Protein AF-A0A1E2WYF2-F1 (afdb_monomer_lite)

Structure (mmCIF, N/CA/C/O backbone):
data_AF-A0A1E2WYF2-F1
#
_entry.id   AF-A0A1E2WYF2-F1
#
loop_
_atom_site.group_PDB
_atom_site.id
_atom_site.type_symbol
_atom_site.label_atom_id
_atom_site.label_alt_id
_atom_site.label_comp_id
_atom_site.label_asym_id
_atom_site.label_entity_id
_atom_site.label_seq_id
_atom_site.pdbx_PDB_ins_code
_atom_site.Cartn_x
_atom_site.Cartn_y
_atom_site.Cartn_z
_atom_site.occupancy
_atom_site.B_iso_or_equiv
_atom_site.auth_seq_id
_atom_site.auth_comp_id
_atom_site.auth_asym_id
_atom_site.auth_atom_id
_atom_site.pdbx_PDB_model_num
ATOM 1 N N . MET A 1 1 ? 20.016 -25.250 6.275 1.00 59.72 1 MET A N 1
ATOM 2 C CA . MET A 1 1 ? 20.259 -23.798 6.247 1.00 59.72 1 MET A CA 1
ATOM 3 C C . MET A 1 1 ? 21.678 -23.582 6.726 1.00 59.72 1 MET A C 1
ATOM 5 O O . MET A 1 1 ? 22.043 -24.191 7.724 1.00 59.72 1 MET A O 1
ATOM 9 N N . LYS A 1 2 ? 22.485 -22.818 5.994 1.00 68.31 2 LYS A N 1
ATOM 10 C CA . LYS A 1 2 ? 23.825 -22.426 6.436 1.00 68.31 2 LYS A CA 1
ATOM 11 C C . LYS A 1 2 ? 23.854 -20.904 6.490 1.00 68.31 2 LYS A C 1
ATOM 13 O O . LYS A 1 2 ? 23.606 -20.269 5.471 1.00 68.31 2 LYS A O 1
ATOM 18 N N . ILE A 1 3 ? 24.122 -20.360 7.672 1.00 71.50 3 ILE A N 1
ATOM 19 C CA . ILE A 1 3 ? 24.482 -18.953 7.852 1.00 71.50 3 ILE A CA 1
ATOM 20 C C . ILE A 1 3 ? 26.001 -18.948 7.976 1.00 71.50 3 ILE A C 1
ATOM 22 O O . ILE A 1 3 ? 26.553 -19.665 8.814 1.00 71.50 3 ILE A O 1
ATOM 26 N N . ALA A 1 4 ? 26.671 -18.249 7.071 1.00 63.41 4 ALA A N 1
ATOM 27 C CA . ALA A 1 4 ? 28.119 -18.267 6.947 1.00 63.41 4 ALA A CA 1
ATOM 28 C C . ALA A 1 4 ? 28.694 -16.856 7.079 1.00 63.41 4 ALA A C 1
ATOM 30 O O . ALA A 1 4 ? 27.980 -15.858 7.008 1.00 63.41 4 ALA A O 1
ATOM 31 N N . ASN A 1 5 ? 30.012 -16.781 7.260 1.00 59.72 5 ASN A N 1
ATOM 32 C CA . ASN A 1 5 ? 30.715 -15.506 7.208 1.00 59.72 5 ASN A CA 1
ATOM 33 C C . ASN A 1 5 ? 30.585 -14.889 5.807 1.00 59.72 5 ASN A C 1
ATOM 35 O O . ASN A 1 5 ? 30.448 -15.604 4.816 1.00 59.72 5 ASN A O 1
ATOM 39 N N . ALA A 1 6 ? 30.719 -13.566 5.729 1.00 60.22 6 ALA A N 1
ATOM 40 C CA . ALA A 1 6 ? 30.583 -12.745 4.522 1.00 60.22 6 ALA A CA 1
ATOM 41 C C . ALA A 1 6 ? 31.538 -13.090 3.352 1.00 60.22 6 ALA A C 1
ATOM 43 O O . ALA A 1 6 ? 31.553 -12.378 2.360 1.00 60.22 6 ALA A O 1
ATOM 44 N N . SER A 1 7 ? 32.363 -14.132 3.451 1.00 61.44 7 SER A N 1
ATOM 45 C CA . SER A 1 7 ? 33.304 -14.584 2.415 1.00 61.44 7 SER A CA 1
ATOM 46 C C . SER A 1 7 ? 33.041 -16.017 1.929 1.00 61.44 7 SER A C 1
ATOM 48 O O . SER A 1 7 ? 33.895 -16.624 1.278 1.00 61.44 7 SER A O 1
ATOM 50 N N . ASP A 1 8 ? 31.885 -16.598 2.271 1.00 73.62 8 ASP A N 1
ATOM 51 C CA . ASP A 1 8 ? 31.496 -17.926 1.797 1.00 73.62 8 ASP A CA 1
ATOM 52 C C . ASP A 1 8 ? 31.171 -17.917 0.298 1.00 73.62 8 ASP A C 1
ATOM 54 O O . ASP A 1 8 ? 30.563 -16.989 -0.234 1.00 73.62 8 ASP A O 1
ATOM 58 N N . SER A 1 9 ? 31.535 -18.994 -0.400 1.00 76.75 9 SER A N 1
ATOM 59 C CA . SER A 1 9 ? 31.282 -19.125 -1.836 1.00 76.75 9 SER A CA 1
ATOM 60 C C . SER A 1 9 ? 29.798 -19.019 -2.200 1.00 76.75 9 SER A C 1
ATOM 62 O O . SER A 1 9 ? 29.491 -18.590 -3.310 1.00 76.75 9 SER A O 1
ATOM 64 N N . PHE A 1 10 ? 28.889 -19.384 -1.292 1.00 78.81 10 PHE A N 1
ATOM 65 C CA . PHE A 1 10 ? 27.441 -19.365 -1.518 1.00 78.81 10 PHE A CA 1
ATOM 66 C C . PHE A 1 10 ? 26.731 -18.162 -0.878 1.00 78.81 10 PHE A C 1
ATOM 68 O O . PHE A 1 10 ? 25.510 -18.189 -0.740 1.00 78.81 10 PHE A O 1
ATOM 75 N N . GLY A 1 11 ? 27.474 -17.122 -0.496 1.00 78.75 11 GLY A N 1
ATOM 76 C CA . GLY A 1 11 ? 26.936 -15.961 0.207 1.00 78.75 11 GLY A CA 1
ATOM 77 C C . GLY A 1 11 ? 26.752 -16.201 1.709 1.00 78.75 11 GLY A C 1
ATOM 78 O O . GLY A 1 11 ? 26.993 -17.293 2.233 1.00 78.75 11 GLY A O 1
ATOM 79 N N . SER A 1 12 ? 26.327 -15.162 2.425 1.00 84.38 12 SER A N 1
ATOM 80 C CA . SER A 1 12 ? 26.113 -15.202 3.878 1.00 84.38 12 SER A CA 1
ATOM 81 C C . SER A 1 12 ? 24.927 -16.078 4.288 1.00 84.38 12 SER A C 1
ATOM 83 O O . SER A 1 12 ? 24.908 -16.593 5.410 1.00 84.38 12 SER A O 1
ATOM 85 N N . ILE A 1 13 ? 23.969 -16.314 3.384 1.00 89.62 13 ILE A N 1
ATOM 86 C CA . ILE A 1 13 ? 22.813 -17.187 3.621 1.00 89.62 13 ILE A CA 1
ATOM 87 C C . ILE A 1 13 ? 22.675 -18.205 2.491 1.00 89.62 13 ILE A C 1
ATOM 89 O O . ILE A 1 13 ? 22.446 -17.843 1.342 1.00 89.62 13 ILE A O 1
ATOM 93 N N . PHE A 1 14 ? 22.703 -19.494 2.834 1.00 91.56 14 PHE A N 1
ATOM 94 C CA . PHE A 1 14 ? 22.407 -20.591 1.912 1.00 91.56 14 PHE A CA 1
ATOM 95 C C . PHE A 1 14 ? 21.190 -21.407 2.379 1.00 91.56 14 PHE A C 1
ATOM 97 O O . PHE A 1 14 ? 21.191 -22.036 3.453 1.00 91.56 14 PHE A O 1
ATOM 104 N N . LEU A 1 15 ? 20.152 -21.427 1.537 1.00 92.81 15 LEU A N 1
ATOM 105 C CA . LEU A 1 15 ? 18.901 -22.150 1.754 1.00 92.81 15 LEU A CA 1
ATOM 106 C C . LEU A 1 15 ? 18.806 -23.375 0.835 1.00 92.81 15 LEU A C 1
ATOM 108 O O . LEU A 1 15 ? 18.834 -23.265 -0.389 1.00 92.81 15 LEU A O 1
ATOM 112 N N . ASN A 1 16 ? 18.660 -24.555 1.443 1.00 90.81 16 ASN A N 1
ATOM 113 C CA . ASN A 1 16 ? 18.445 -25.817 0.728 1.00 90.81 16 ASN A CA 1
ATOM 114 C C . ASN A 1 16 ? 17.030 -25.900 0.137 1.00 90.81 16 ASN A C 1
ATOM 116 O O . ASN A 1 16 ? 16.118 -25.235 0.614 1.00 90.81 16 ASN A O 1
ATOM 120 N N . SER A 1 17 ? 16.835 -26.797 -0.834 1.00 91.75 17 SER A N 1
ATOM 121 C CA . SER A 1 17 ? 15.578 -26.986 -1.582 1.00 91.75 17 SER A CA 1
ATOM 122 C C . SER A 1 17 ? 14.331 -27.264 -0.743 1.00 91.75 17 SER A C 1
ATOM 124 O O . SER A 1 17 ? 13.216 -26.980 -1.152 1.00 91.75 17 SER A O 1
ATOM 126 N N . ASN A 1 18 ? 14.525 -27.835 0.434 1.00 91.31 18 ASN A N 1
ATOM 127 C CA . ASN A 1 18 ? 13.496 -28.314 1.346 1.00 91.31 18 ASN A CA 1
ATOM 128 C C . ASN A 1 18 ? 13.472 -27.493 2.646 1.00 91.31 18 ASN A C 1
ATOM 130 O O . ASN A 1 18 ? 12.986 -27.962 3.669 1.00 91.31 18 ASN A O 1
ATOM 134 N N . ALA A 1 19 ? 14.037 -26.285 2.614 1.00 91.56 19 ALA A N 1
ATOM 135 C CA . ALA A 1 19 ? 14.040 -25.358 3.733 1.00 91.56 19 ALA A CA 1
ATOM 136 C C . ALA A 1 19 ? 13.241 -24.094 3.396 1.00 91.56 19 ALA A C 1
ATOM 138 O O . ALA A 1 19 ? 13.208 -23.659 2.243 1.00 91.56 19 ALA A O 1
ATOM 139 N N . SER A 1 20 ? 12.656 -23.497 4.431 1.00 93.69 20 SER A N 1
ATOM 140 C CA . SER A 1 20 ? 11.978 -22.205 4.356 1.00 93.69 20 SER A CA 1
ATOM 141 C C . SER A 1 20 ? 12.639 -21.208 5.303 1.00 93.69 20 SER A C 1
ATOM 143 O O . SER A 1 20 ? 13.130 -21.599 6.363 1.00 93.69 20 SER A O 1
ATOM 145 N N . LEU A 1 21 ? 12.674 -19.935 4.918 1.00 93.25 21 LEU A N 1
ATOM 146 C CA . LEU A 1 21 ? 13.209 -18.845 5.729 1.00 93.25 21 LEU A CA 1
ATOM 147 C C . LEU A 1 21 ? 12.388 -17.575 5.499 1.00 93.25 21 LEU A C 1
ATOM 149 O O . LEU A 1 21 ? 12.167 -17.188 4.356 1.00 93.25 21 LEU A O 1
ATOM 153 N N . ASN A 1 22 ? 11.997 -16.916 6.586 1.00 92.56 22 ASN A N 1
ATOM 154 C CA . ASN A 1 22 ? 11.360 -15.604 6.560 1.00 92.56 22 ASN A CA 1
ATOM 155 C C . ASN A 1 22 ? 12.284 -14.604 7.254 1.00 92.56 22 ASN A C 1
ATOM 157 O O . ASN A 1 22 ? 12.681 -14.831 8.397 1.00 92.56 22 ASN A O 1
ATOM 161 N N . LEU A 1 23 ? 12.631 -13.523 6.563 1.00 89.88 23 LEU A N 1
ATOM 162 C CA . LEU A 1 23 ? 13.377 -12.398 7.111 1.00 89.88 23 LEU A CA 1
ATOM 163 C C . LEU A 1 23 ? 12.463 -11.178 7.130 1.00 89.88 23 LEU A C 1
ATOM 165 O O . LEU A 1 23 ? 11.921 -10.792 6.095 1.00 89.88 23 LEU A O 1
ATOM 169 N N . THR A 1 24 ? 12.317 -10.579 8.307 1.00 86.31 24 THR A N 1
ATOM 170 C CA . THR A 1 24 ? 11.511 -9.375 8.516 1.00 86.31 24 THR A CA 1
ATOM 171 C C . THR A 1 24 ? 12.384 -8.307 9.156 1.00 86.31 24 THR A C 1
ATOM 173 O O . THR A 1 24 ? 13.139 -8.626 10.075 1.00 86.31 24 THR A O 1
ATOM 176 N N . ASN A 1 25 ? 12.310 -7.059 8.682 1.00 85.44 25 ASN A N 1
ATOM 177 C CA . ASN A 1 25 ? 13.083 -5.927 9.222 1.00 85.44 25 ASN A CA 1
ATOM 178 C C . ASN A 1 25 ? 14.589 -6.237 9.335 1.00 85.44 25 ASN A C 1
ATOM 180 O O . ASN A 1 25 ? 15.233 -5.951 10.343 1.00 85.44 25 ASN A O 1
ATOM 184 N N . SER A 1 26 ? 15.130 -6.918 8.326 1.00 92.06 26 SER A N 1
ATOM 185 C CA . SER A 1 26 ? 16.481 -7.479 8.353 1.00 92.06 26 SER A CA 1
ATOM 186 C C . SER A 1 26 ? 17.397 -6.798 7.338 1.00 92.06 26 SER A C 1
ATOM 188 O O . SER A 1 26 ? 16.930 -6.193 6.376 1.00 92.06 26 SER A O 1
ATOM 190 N N . THR A 1 27 ? 18.710 -6.954 7.513 1.00 92.69 27 THR A N 1
ATOM 191 C CA . THR A 1 27 ? 19.710 -6.490 6.541 1.00 92.69 27 THR A CA 1
ATOM 192 C C . THR A 1 27 ? 20.693 -7.607 6.211 1.00 92.69 27 THR A C 1
ATOM 194 O O . THR A 1 27 ? 21.256 -8.225 7.113 1.00 92.69 27 THR A O 1
ATOM 197 N N . VAL A 1 28 ? 20.924 -7.846 4.918 1.00 92.12 28 VAL A N 1
ATOM 198 C CA . VAL A 1 28 ? 21.953 -8.755 4.398 1.00 92.12 28 VAL A CA 1
ATOM 199 C C . VAL A 1 28 ? 22.908 -7.951 3.526 1.00 92.12 28 VAL A C 1
ATOM 201 O O . VAL A 1 28 ? 22.566 -7.578 2.404 1.00 92.12 28 VAL A O 1
ATOM 204 N N . SER A 1 29 ? 24.102 -7.660 4.039 1.00 93.81 29 SER A N 1
ATOM 205 C CA . SER A 1 29 ? 25.026 -6.766 3.344 1.00 93.81 29 SER A CA 1
ATOM 206 C C . SER A 1 29 ? 26.498 -7.140 3.441 1.00 93.81 29 SER A C 1
ATOM 208 O O . SER A 1 29 ? 26.897 -7.991 4.241 1.00 93.81 29 SER A O 1
ATOM 210 N N . GLY A 1 30 ? 27.307 -6.522 2.573 1.00 86.81 30 GLY A N 1
ATOM 211 C CA . GLY A 1 30 ? 28.771 -6.613 2.586 1.00 86.81 30 GLY A CA 1
ATOM 212 C C . GLY A 1 30 ? 29.332 -8.004 2.285 1.00 86.81 30 GLY A C 1
ATOM 213 O O . GLY A 1 30 ? 30.507 -8.267 2.546 1.00 86.81 30 GLY A O 1
ATOM 214 N N . SER A 1 31 ? 28.501 -8.915 1.778 1.00 87.94 31 SER A N 1
ATOM 215 C CA . SER A 1 31 ? 28.901 -10.290 1.507 1.00 87.94 31 SER A CA 1
ATOM 216 C C . SER A 1 31 ? 29.606 -10.387 0.154 1.00 87.94 31 SER A C 1
ATOM 218 O O . SER A 1 31 ? 29.247 -9.720 -0.810 1.00 87.94 31 SER A O 1
ATOM 220 N N . THR A 1 32 ? 30.645 -11.209 0.088 1.00 85.38 32 THR A N 1
ATOM 221 C CA . THR A 1 32 ? 31.497 -11.434 -1.078 1.00 85.38 32 THR A CA 1
ATOM 222 C C . THR A 1 32 ? 31.597 -12.933 -1.329 1.00 85.38 32 THR A C 1
ATOM 224 O O . THR A 1 32 ? 31.911 -13.698 -0.421 1.00 85.38 32 THR A O 1
ATOM 227 N N . GLY A 1 33 ? 31.336 -13.377 -2.552 1.00 80.69 33 GLY A N 1
ATOM 228 C CA . GLY A 1 33 ? 31.278 -14.808 -2.842 1.00 80.69 33 GLY A CA 1
ATOM 229 C C . GLY A 1 33 ? 31.070 -15.103 -4.318 1.00 80.69 33 GLY A C 1
ATOM 230 O O . GLY A 1 33 ? 31.142 -14.211 -5.162 1.00 80.69 33 GLY A O 1
ATOM 231 N N . SER A 1 34 ? 30.813 -16.372 -4.653 1.00 78.88 34 SER A N 1
ATOM 232 C CA . SER A 1 34 ? 30.354 -16.698 -6.014 1.00 78.88 34 SER A CA 1
ATOM 233 C C . SER A 1 34 ? 28.924 -16.204 -6.233 1.00 78.88 34 SER A C 1
ATOM 235 O O . SER A 1 34 ? 28.619 -15.650 -7.287 1.00 78.88 34 SER A O 1
ATOM 237 N N . VAL A 1 35 ? 28.110 -16.319 -5.184 1.00 80.88 35 VAL A N 1
ATOM 238 C CA . VAL A 1 35 ? 26.874 -15.559 -4.968 1.00 80.88 35 VAL A CA 1
ATOM 239 C C . VAL A 1 35 ? 27.162 -14.516 -3.898 1.00 80.88 35 VAL A C 1
ATOM 241 O O . VAL A 1 35 ? 27.857 -14.834 -2.932 1.00 80.88 35 VAL A O 1
ATOM 244 N N . GLY A 1 36 ? 26.688 -13.281 -4.070 1.00 77.75 36 GLY A N 1
ATOM 245 C CA . GLY A 1 36 ? 27.073 -12.208 -3.154 1.00 77.75 36 GLY A CA 1
ATOM 246 C C . GLY A 1 36 ? 26.418 -12.333 -1.783 1.00 77.75 36 GLY A C 1
ATOM 247 O O . GLY A 1 36 ? 27.126 -12.588 -0.818 1.00 77.75 36 GLY A O 1
ATOM 248 N N . GLY A 1 37 ? 25.096 -12.186 -1.672 1.00 87.50 37 GLY A N 1
ATOM 249 C CA . GLY A 1 37 ? 24.385 -12.202 -0.385 1.00 87.50 37 GLY A CA 1
ATOM 250 C C . GLY A 1 37 ? 23.716 -13.537 -0.064 1.00 87.50 37 GLY A C 1
ATOM 251 O O . GLY A 1 37 ? 24.101 -14.230 0.877 1.00 87.50 37 GLY A O 1
ATOM 252 N N . ILE A 1 38 ? 22.692 -13.899 -0.837 1.00 93.31 38 ILE A N 1
ATOM 253 C CA . ILE A 1 38 ? 21.787 -15.006 -0.508 1.00 93.31 38 ILE A CA 1
ATOM 254 C C . ILE A 1 38 ? 21.716 -16.010 -1.654 1.00 93.31 38 ILE A C 1
ATOM 256 O O . ILE A 1 38 ? 21.389 -15.653 -2.781 1.00 93.31 38 ILE A O 1
ATOM 260 N N . PHE A 1 39 ? 21.919 -17.289 -1.356 1.00 93.94 39 PHE A N 1
ATOM 261 C CA . PHE A 1 39 ? 21.663 -18.394 -2.272 1.00 93.94 39 PHE A CA 1
ATOM 262 C C . PHE A 1 39 ? 20.398 -19.138 -1.842 1.00 93.94 39 PHE A C 1
ATOM 264 O O . PHE A 1 39 ? 20.393 -19.880 -0.855 1.00 93.94 39 PHE A O 1
ATOM 271 N N . ASN A 1 40 ? 19.328 -19.000 -2.624 1.00 95.12 40 ASN A N 1
ATOM 272 C CA . ASN A 1 40 ? 18.042 -19.639 -2.380 1.00 95.12 40 ASN A CA 1
ATOM 273 C C . ASN A 1 40 ? 17.762 -20.814 -3.333 1.00 95.12 40 ASN A C 1
ATOM 275 O O . ASN A 1 40 ? 17.670 -20.642 -4.551 1.00 95.12 40 ASN A O 1
ATOM 279 N N . ARG A 1 41 ? 17.542 -22.006 -2.764 1.00 95.25 41 ARG A N 1
ATOM 280 C CA . ARG A 1 41 ? 16.946 -23.167 -3.456 1.00 95.25 41 ARG A CA 1
ATOM 281 C C . ARG A 1 41 ? 15.571 -23.556 -2.913 1.00 95.25 41 ARG A C 1
ATOM 283 O O . ARG A 1 41 ? 14.909 -24.378 -3.536 1.00 95.25 41 ARG A O 1
ATOM 290 N N . GLY A 1 42 ? 15.193 -23.036 -1.746 1.00 93.06 42 GLY A N 1
ATOM 291 C CA . GLY A 1 42 ? 13.986 -23.391 -0.999 1.00 93.06 42 GLY A CA 1
ATOM 292 C C . GLY A 1 42 ? 12.907 -22.316 -1.109 1.00 93.06 42 GLY A C 1
ATOM 293 O O . GLY A 1 42 ? 12.689 -21.778 -2.191 1.00 93.06 42 GLY A O 1
ATOM 294 N N . SER A 1 43 ? 12.237 -21.998 0.001 1.00 96.00 43 SER A N 1
ATOM 295 C CA . SER A 1 43 ? 11.243 -20.913 0.062 1.00 96.00 43 SER A CA 1
ATOM 296 C C . SER A 1 43 ? 11.738 -19.766 0.941 1.00 96.00 43 SER A C 1
ATOM 298 O O . SER A 1 43 ? 11.914 -19.937 2.144 1.00 96.00 43 SER A O 1
ATOM 300 N N . LEU A 1 44 ? 11.967 -18.598 0.351 1.00 96.88 44 LEU A N 1
ATOM 301 C CA . LEU A 1 44 ? 12.501 -17.421 1.031 1.00 96.88 44 LEU A CA 1
ATOM 302 C C . LEU A 1 44 ? 11.495 -16.268 0.958 1.00 96.88 44 LEU A C 1
ATOM 304 O O . LEU A 1 44 ? 11.098 -15.879 -0.137 1.00 96.88 44 LEU A O 1
ATOM 308 N N . SER A 1 45 ? 11.116 -15.704 2.103 1.00 94.69 45 SER A N 1
ATOM 309 C CA . SER A 1 45 ? 10.323 -14.473 2.178 1.00 94.69 45 SER A CA 1
ATOM 310 C C . SER A 1 45 ? 11.138 -13.358 2.815 1.00 94.69 45 SER A C 1
ATOM 312 O O . SER A 1 45 ? 11.689 -13.539 3.900 1.00 94.69 45 SER A O 1
ATOM 314 N N . LEU A 1 46 ? 11.203 -12.211 2.148 1.00 92.88 46 LEU A N 1
ATOM 315 C CA . LEU A 1 46 ? 11.871 -11.000 2.602 1.00 92.88 46 LEU A CA 1
ATOM 316 C C . LEU A 1 46 ? 10.815 -9.902 2.761 1.00 92.88 46 LEU A C 1
ATOM 318 O O . LEU A 1 46 ? 10.210 -9.478 1.778 1.00 92.88 46 LEU A O 1
ATOM 322 N N . THR A 1 47 ? 10.585 -9.450 3.989 1.00 88.06 47 THR A N 1
ATOM 323 C CA . THR A 1 47 ? 9.639 -8.374 4.306 1.00 88.06 47 THR A CA 1
ATOM 324 C C . THR A 1 47 ? 10.385 -7.234 4.983 1.00 88.06 47 THR A C 1
ATOM 326 O O . THR A 1 47 ? 11.130 -7.476 5.932 1.00 88.06 47 THR A O 1
ATOM 329 N N . ASN A 1 48 ? 10.235 -5.996 4.504 1.00 82.06 48 ASN A N 1
ATOM 330 C CA . ASN A 1 48 ? 10.969 -4.834 5.033 1.00 82.06 48 ASN A CA 1
ATOM 331 C C . ASN A 1 48 ? 12.482 -5.097 5.168 1.00 82.06 48 ASN A C 1
ATOM 333 O O . ASN A 1 48 ? 13.113 -4.720 6.155 1.00 82.06 48 ASN A O 1
ATOM 337 N N . THR A 1 49 ? 13.052 -5.858 4.235 1.00 87.62 49 THR A N 1
ATOM 338 C CA . THR A 1 49 ? 14.426 -6.348 4.335 1.00 87.62 49 THR A CA 1
ATOM 339 C C . THR A 1 49 ? 15.303 -5.646 3.314 1.00 87.62 49 THR A C 1
ATOM 341 O O . THR A 1 49 ? 14.903 -5.452 2.168 1.00 87.62 49 THR A O 1
ATOM 344 N N . THR A 1 50 ? 16.515 -5.281 3.721 1.00 93.25 50 THR A N 1
ATOM 345 C CA . THR A 1 50 ? 17.513 -4.673 2.839 1.00 93.25 50 THR A CA 1
ATOM 346 C C . THR A 1 50 ? 18.570 -5.705 2.458 1.00 93.25 50 THR A C 1
ATOM 348 O O . THR A 1 50 ? 19.204 -6.291 3.331 1.00 93.25 50 THR A O 1
ATOM 351 N N . VAL A 1 51 ? 18.802 -5.922 1.165 1.00 95.62 51 VAL A N 1
ATOM 352 C CA . VAL A 1 51 ? 19.956 -6.679 0.659 1.00 95.62 51 VAL A CA 1
ATOM 353 C C . VAL A 1 51 ? 20.846 -5.713 -0.104 1.00 95.62 51 VAL A C 1
ATOM 355 O O . VAL A 1 51 ? 20.494 -5.305 -1.214 1.00 95.62 51 VAL A O 1
ATOM 358 N N . SER A 1 52 ? 21.972 -5.317 0.491 1.00 96.44 52 SER A N 1
ATOM 359 C CA . SER A 1 52 ? 22.795 -4.244 -0.069 1.00 96.44 52 SER A CA 1
ATOM 360 C C . SER A 1 52 ? 24.293 -4.487 -0.054 1.00 96.44 52 SER A C 1
ATOM 362 O O . SER A 1 52 ? 24.808 -5.242 0.761 1.00 96.44 52 SER A O 1
ATOM 364 N N . ASP A 1 53 ? 25.015 -3.812 -0.945 1.00 94.38 53 ASP A N 1
ATOM 365 C CA . ASP A 1 53 ? 26.485 -3.766 -0.931 1.00 94.38 53 ASP A CA 1
ATOM 366 C C . ASP A 1 53 ? 27.147 -5.158 -0.996 1.00 94.38 53 ASP A C 1
ATOM 368 O O . ASP A 1 53 ? 28.262 -5.364 -0.508 1.00 94.38 53 ASP A O 1
ATOM 372 N N . ASN A 1 54 ? 26.451 -6.143 -1.570 1.00 93.06 54 ASN A N 1
ATOM 373 C CA . ASN A 1 54 ? 26.976 -7.490 -1.754 1.00 93.06 54 ASN A CA 1
ATOM 374 C C . ASN A 1 54 ? 27.659 -7.617 -3.117 1.00 93.06 54 ASN A C 1
ATOM 376 O O . ASN A 1 54 ? 27.306 -6.940 -4.085 1.00 93.06 54 ASN A O 1
ATOM 380 N N . ARG A 1 55 ? 28.646 -8.509 -3.205 1.00 90.69 55 ARG A N 1
ATOM 381 C CA . ARG A 1 55 ? 29.429 -8.747 -4.413 1.00 90.69 55 ARG A CA 1
ATOM 382 C C . ARG A 1 55 ? 29.509 -10.231 -4.762 1.00 90.69 55 ARG A C 1
ATOM 384 O O . ARG A 1 55 ? 30.243 -10.991 -4.132 1.00 90.69 55 ARG A O 1
ATOM 391 N N . GLY A 1 56 ? 28.786 -10.620 -5.805 1.00 85.69 56 GLY A N 1
ATOM 392 C CA . GLY A 1 56 ? 28.856 -11.942 -6.424 1.00 85.69 56 GLY A CA 1
ATOM 393 C C . GLY A 1 56 ? 29.874 -11.972 -7.562 1.00 85.69 56 GLY A C 1
ATOM 394 O O . GLY A 1 56 ? 30.124 -10.953 -8.210 1.00 85.69 56 GLY A O 1
ATOM 395 N N . SER A 1 57 ? 30.464 -13.136 -7.829 1.00 77.81 57 SER A N 1
ATOM 396 C CA . SER A 1 57 ? 31.412 -13.279 -8.932 1.00 77.81 57 SER A CA 1
ATOM 397 C C . SER A 1 57 ? 30.677 -13.300 -10.279 1.00 77.81 57 SER A C 1
ATOM 399 O O . SER A 1 57 ? 30.958 -12.469 -11.124 1.00 77.81 57 SER A O 1
ATOM 401 N N . SER A 1 58 ? 29.663 -14.136 -10.490 1.00 74.25 58 SER A N 1
ATOM 402 C CA . SER A 1 58 ? 28.943 -14.183 -11.786 1.00 74.25 58 SER A CA 1
ATOM 403 C C . SER A 1 58 ? 27.427 -14.268 -11.675 1.00 74.25 58 SER A C 1
ATOM 405 O O . SER A 1 58 ? 26.732 -13.881 -12.612 1.00 74.25 58 SER A O 1
ATOM 407 N N . LEU A 1 59 ? 26.904 -14.753 -10.548 1.00 77.19 59 LEU A N 1
ATOM 408 C CA . LEU A 1 59 ? 25.515 -15.177 -10.425 1.00 77.19 59 LEU A CA 1
ATOM 409 C C . LEU A 1 59 ? 24.855 -14.493 -9.227 1.00 77.19 59 LEU A C 1
ATOM 411 O O . LEU A 1 59 ? 24.993 -14.966 -8.102 1.00 77.19 59 LEU A O 1
ATOM 415 N N . GLY A 1 60 ? 24.127 -13.401 -9.462 1.00 74.00 60 GLY A N 1
ATOM 416 C CA . GLY A 1 60 ? 23.404 -12.706 -8.398 1.00 74.00 60 GLY A CA 1
ATOM 417 C C . GLY A 1 60 ? 24.350 -11.943 -7.471 1.00 74.00 60 GLY A C 1
ATOM 418 O O . GLY A 1 60 ? 24.927 -12.516 -6.543 1.00 74.00 60 GLY A O 1
ATOM 419 N N . GLY A 1 61 ? 24.504 -10.637 -7.689 1.00 82.88 61 GLY A N 1
ATOM 420 C CA . GLY A 1 61 ? 25.299 -9.803 -6.787 1.00 82.88 61 GLY A CA 1
ATOM 421 C C . GLY A 1 61 ? 24.668 -9.711 -5.398 1.00 82.88 61 GLY A C 1
ATOM 422 O O . GLY A 1 61 ? 25.379 -9.793 -4.407 1.00 82.88 61 GLY A O 1
ATOM 423 N N . GLY A 1 62 ? 23.339 -9.631 -5.306 1.00 92.81 62 GLY A N 1
ATOM 424 C CA . GLY A 1 62 ? 22.597 -9.714 -4.047 1.00 92.81 62 GLY A CA 1
ATOM 425 C C . GLY A 1 62 ? 22.078 -11.123 -3.780 1.00 92.81 62 GLY A C 1
ATOM 426 O O . GLY A 1 62 ? 22.438 -11.749 -2.782 1.00 92.81 62 GLY A O 1
ATOM 427 N N . ILE A 1 63 ? 21.232 -11.639 -4.674 1.00 95.56 63 ILE A N 1
ATOM 428 C CA . ILE A 1 63 ? 20.506 -12.898 -4.472 1.00 95.56 63 ILE A CA 1
ATOM 429 C C . ILE A 1 63 ? 20.615 -13.798 -5.702 1.00 95.56 63 ILE A C 1
ATOM 431 O O . ILE A 1 63 ? 20.358 -13.379 -6.828 1.00 95.56 63 ILE A O 1
ATOM 435 N N . PHE A 1 64 ? 20.907 -15.072 -5.477 1.00 95.69 64 PHE A N 1
ATOM 436 C CA . PHE A 1 64 ? 20.746 -16.139 -6.454 1.00 95.69 64 PHE A CA 1
ATOM 437 C C . PHE A 1 64 ? 19.530 -16.992 -6.090 1.00 95.69 64 PHE A C 1
ATOM 439 O O . PHE A 1 64 ? 19.523 -17.653 -5.051 1.00 95.69 64 PHE A O 1
ATOM 446 N N . ASN A 1 65 ? 18.502 -16.997 -6.937 1.00 96.88 65 ASN A N 1
ATOM 447 C CA . ASN A 1 65 ? 17.257 -17.720 -6.714 1.00 96.88 65 ASN A CA 1
ATOM 448 C C . ASN A 1 65 ? 17.036 -18.842 -7.739 1.00 96.88 65 ASN A C 1
ATOM 450 O O . ASN A 1 65 ? 16.931 -18.606 -8.942 1.00 96.88 65 ASN A O 1
ATOM 454 N N . THR A 1 66 ? 16.876 -20.061 -7.226 1.00 96.50 66 THR A N 1
ATOM 455 C CA . THR A 1 66 ? 16.397 -21.251 -7.961 1.00 96.50 66 THR A CA 1
ATOM 456 C C . THR A 1 66 ? 15.121 -21.842 -7.350 1.00 96.50 66 THR A C 1
ATOM 458 O O . THR A 1 66 ? 14.555 -22.774 -7.912 1.00 96.50 66 THR A O 1
ATOM 461 N N . GLY A 1 67 ? 14.683 -21.328 -6.195 1.00 95.19 67 GLY A N 1
ATOM 462 C CA . GLY A 1 67 ? 13.485 -21.766 -5.480 1.00 95.19 67 GLY A CA 1
ATOM 463 C C . GLY A 1 67 ? 12.340 -20.758 -5.599 1.00 95.19 67 GLY A C 1
ATOM 464 O O . GLY A 1 67 ? 12.162 -20.122 -6.638 1.00 95.19 67 GLY A O 1
ATOM 465 N N . ASN A 1 68 ? 11.574 -20.595 -4.521 1.00 96.62 68 ASN A N 1
ATOM 466 C CA . ASN A 1 68 ? 10.542 -19.566 -4.396 1.00 96.62 68 ASN A CA 1
ATOM 467 C C . ASN A 1 68 ? 11.083 -18.401 -3.566 1.00 96.62 68 ASN A C 1
ATOM 469 O O . ASN A 1 68 ? 11.566 -18.613 -2.453 1.00 96.62 68 ASN A O 1
ATOM 473 N N . LEU A 1 69 ? 10.993 -17.186 -4.097 1.00 98.00 69 LEU A N 1
ATOM 474 C CA . LEU A 1 69 ? 11.422 -15.960 -3.437 1.00 98.00 69 LEU A CA 1
ATOM 475 C C . LEU A 1 69 ? 10.285 -14.935 -3.455 1.00 98.00 69 LEU A C 1
ATOM 477 O O . LEU A 1 69 ? 9.744 -14.630 -4.515 1.00 98.00 69 LEU A O 1
ATOM 481 N N . SER A 1 70 ? 9.941 -14.400 -2.287 1.00 95.50 70 SER A N 1
ATOM 482 C CA . SER A 1 70 ? 9.001 -13.292 -2.120 1.00 95.50 70 SER A CA 1
ATOM 483 C C . SER A 1 70 ? 9.723 -12.078 -1.541 1.00 95.50 70 SER A C 1
ATOM 485 O O . SER A 1 70 ? 10.437 -12.214 -0.548 1.00 95.50 70 SER A O 1
ATOM 487 N N . LEU A 1 71 ? 9.544 -10.908 -2.152 1.00 89.31 71 LEU A N 1
ATOM 488 C CA . LEU A 1 71 ? 9.981 -9.614 -1.635 1.00 89.31 71 LEU A CA 1
ATOM 489 C C . LEU A 1 71 ? 8.761 -8.726 -1.421 1.00 89.31 71 LEU A C 1
ATOM 491 O O . LEU A 1 71 ? 7.997 -8.477 -2.352 1.00 89.31 71 LEU A O 1
ATOM 495 N N . ILE A 1 72 ? 8.610 -8.235 -0.198 1.00 84.62 72 ILE A N 1
ATOM 496 C CA . ILE A 1 72 ? 7.541 -7.328 0.209 1.00 84.62 72 ILE A CA 1
ATOM 497 C C . ILE A 1 72 ? 8.200 -6.133 0.887 1.00 84.62 72 ILE A C 1
ATOM 499 O O . ILE A 1 72 ? 8.958 -6.312 1.844 1.00 84.62 72 ILE A O 1
ATOM 503 N N . ASN A 1 73 ? 7.945 -4.923 0.390 1.00 81.19 73 ASN A N 1
ATOM 504 C CA . ASN A 1 73 ? 8.449 -3.672 0.971 1.00 81.19 73 ASN A CA 1
ATOM 505 C C . ASN A 1 73 ? 9.966 -3.678 1.236 1.00 81.19 73 ASN A C 1
ATOM 507 O O . ASN A 1 73 ? 10.449 -3.150 2.232 1.00 81.19 73 ASN A O 1
ATOM 511 N N . SER A 1 74 ? 10.723 -4.365 0.384 1.00 88.56 74 SER A N 1
ATOM 512 C CA . SER A 1 74 ? 12.141 -4.653 0.597 1.00 88.56 74 SER A CA 1
ATOM 513 C C . SER A 1 74 ? 13.017 -3.848 -0.361 1.00 88.56 74 SER A C 1
ATOM 515 O O . SER A 1 74 ? 12.559 -3.388 -1.407 1.00 88.56 74 SER A O 1
ATOM 517 N N . SER A 1 75 ? 14.289 -3.668 -0.008 1.00 93.38 75 SER A N 1
ATOM 518 C CA . SER A 1 75 ? 15.249 -2.904 -0.806 1.00 93.38 75 SER A CA 1
ATOM 519 C C . SER A 1 75 ? 16.410 -3.783 -1.252 1.00 93.38 75 SER A C 1
ATOM 521 O O . SER A 1 75 ? 17.054 -4.425 -0.426 1.00 93.38 75 SER A O 1
ATOM 523 N N . ILE A 1 76 ? 16.696 -3.805 -2.552 1.00 96.88 76 ILE A N 1
ATOM 524 C CA . ILE A 1 76 ? 17.847 -4.495 -3.141 1.00 96.88 76 ILE A CA 1
ATOM 525 C C . ILE A 1 76 ? 18.732 -3.443 -3.798 1.00 96.88 76 ILE A C 1
ATOM 527 O O . ILE A 1 76 ? 18.409 -2.956 -4.881 1.00 96.88 76 ILE A O 1
ATOM 531 N N . SER A 1 77 ? 19.832 -3.058 -3.157 1.00 96.19 77 SER A N 1
ATOM 532 C CA . SER A 1 77 ? 20.590 -1.883 -3.601 1.00 96.19 77 SER A CA 1
ATOM 533 C C . SER A 1 77 ? 22.105 -2.037 -3.571 1.00 96.19 77 SER A C 1
ATOM 535 O O . SER A 1 77 ? 22.655 -2.764 -2.755 1.00 96.19 77 SER A O 1
ATOM 537 N N . ASN A 1 78 ? 22.808 -1.345 -4.468 1.00 95.69 78 ASN A N 1
ATOM 538 C CA . ASN A 1 78 ? 24.280 -1.318 -4.519 1.00 95.69 78 ASN A CA 1
ATOM 539 C C . ASN A 1 78 ? 24.951 -2.704 -4.637 1.00 95.69 78 ASN A C 1
ATOM 541 O O . ASN A 1 78 ? 26.114 -2.870 -4.263 1.00 95.69 78 ASN A O 1
ATOM 545 N N . ASN A 1 79 ? 24.240 -3.723 -5.122 1.00 95.56 79 ASN A N 1
ATOM 546 C CA . ASN A 1 79 ? 24.813 -5.055 -5.270 1.00 95.56 79 ASN A CA 1
ATOM 547 C C . ASN A 1 79 ? 25.535 -5.187 -6.614 1.00 95.56 79 ASN A C 1
ATOM 549 O O . ASN A 1 79 ? 25.112 -4.622 -7.625 1.00 95.56 79 ASN A O 1
ATOM 553 N N . ILE A 1 80 ? 26.630 -5.947 -6.635 1.00 93.25 80 ILE A N 1
ATOM 554 C CA . ILE A 1 80 ? 27.514 -6.065 -7.795 1.00 93.25 80 ILE A CA 1
ATOM 555 C C . ILE A 1 80 ? 27.706 -7.535 -8.171 1.00 93.25 80 ILE A C 1
ATOM 557 O O . ILE A 1 80 ? 28.254 -8.313 -7.395 1.00 93.25 80 ILE A O 1
ATOM 561 N N . ALA A 1 81 ? 27.342 -7.913 -9.392 1.00 91.62 81 ALA A N 1
ATOM 562 C CA . ALA A 1 81 ? 27.790 -9.149 -10.025 1.00 91.62 81 ALA A CA 1
ATOM 563 C C . ALA A 1 81 ? 28.987 -8.827 -10.931 1.00 91.62 81 ALA A C 1
ATOM 565 O O . ALA A 1 81 ? 28.842 -8.113 -11.927 1.00 91.62 81 ALA A O 1
ATOM 566 N N . SER A 1 82 ? 30.186 -9.298 -10.577 1.00 86.19 82 SER A N 1
ATOM 567 C CA . SER A 1 82 ? 31.378 -9.067 -11.396 1.00 86.19 82 SER A CA 1
ATOM 568 C C . SER A 1 82 ? 32.487 -10.094 -11.195 1.00 86.19 82 SER A C 1
ATOM 570 O O . SER A 1 82 ? 33.010 -10.272 -10.090 1.00 86.19 82 SER A O 1
ATOM 572 N N . ILE A 1 83 ? 32.925 -10.686 -12.306 1.00 71.62 83 ILE A N 1
ATOM 573 C CA . ILE A 1 83 ? 34.062 -11.601 -12.390 1.00 71.62 83 ILE A CA 1
ATOM 574 C C . ILE A 1 83 ? 34.918 -11.246 -13.599 1.00 71.62 83 ILE A C 1
ATOM 576 O O . ILE A 1 83 ? 34.486 -10.609 -14.565 1.00 71.62 83 ILE A O 1
ATOM 580 N N . LYS A 1 84 ? 36.184 -11.636 -13.499 1.00 70.19 84 LYS A N 1
ATOM 581 C CA . LYS A 1 84 ? 37.162 -11.499 -14.559 1.00 70.19 84 LYS A CA 1
ATOM 582 C C . LYS A 1 84 ? 37.013 -12.670 -15.528 1.00 70.19 84 LYS A C 1
ATOM 584 O O . LYS A 1 84 ? 37.202 -13.805 -15.111 1.00 70.19 84 LYS A O 1
ATOM 589 N N . TYR A 1 85 ? 36.777 -12.376 -16.803 1.00 69.75 85 TYR A N 1
ATOM 590 C CA . TYR A 1 85 ? 36.717 -13.363 -17.893 1.00 69.75 85 TYR A CA 1
ATOM 591 C C . TYR A 1 85 ? 35.512 -14.325 -17.917 1.00 69.75 85 TYR A C 1
ATOM 593 O O . TYR A 1 85 ? 35.568 -15.287 -18.675 1.00 69.75 85 TYR A O 1
ATOM 601 N N . ASP A 1 86 ? 34.422 -14.029 -17.204 1.00 76.94 86 ASP A N 1
ATOM 602 C CA . ASP A 1 86 ? 33.138 -14.730 -17.365 1.00 76.94 86 ASP A CA 1
ATOM 603 C C . ASP A 1 86 ? 31.971 -13.725 -17.458 1.00 76.94 86 ASP A C 1
ATOM 605 O O . ASP A 1 86 ? 32.108 -12.589 -16.983 1.00 76.94 86 ASP A O 1
ATOM 609 N N . PRO A 1 87 ? 30.829 -14.118 -18.054 1.00 83.94 87 PRO A N 1
ATOM 610 C CA . PRO A 1 87 ? 29.614 -13.312 -18.051 1.00 83.94 87 PRO A CA 1
ATOM 611 C C . PRO A 1 87 ? 29.090 -13.022 -16.638 1.00 83.94 87 PRO A C 1
ATOM 613 O O . PRO A 1 87 ? 29.249 -13.830 -15.719 1.00 83.94 87 PRO A O 1
ATOM 616 N N . ALA A 1 88 ? 28.426 -11.877 -16.475 1.00 88.81 88 ALA A N 1
ATOM 617 C CA . ALA A 1 88 ? 27.808 -11.470 -15.213 1.00 88.81 88 ALA A CA 1
ATOM 618 C C . ALA A 1 88 ? 26.288 -11.371 -15.353 1.00 88.81 88 ALA A C 1
ATOM 620 O O . ALA A 1 88 ? 25.782 -10.810 -16.324 1.00 88.81 88 ALA A O 1
ATOM 621 N N . TYR A 1 89 ? 25.560 -11.873 -14.361 1.00 91.94 89 TYR A N 1
ATOM 622 C CA . TYR A 1 89 ? 24.110 -11.966 -14.423 1.00 91.94 89 TYR A CA 1
ATOM 623 C C . TYR A 1 89 ? 23.466 -11.490 -13.121 1.00 91.94 89 TYR A C 1
ATOM 625 O O . TYR A 1 89 ? 23.756 -12.034 -12.052 1.00 91.94 89 TYR A O 1
ATOM 633 N N . GLY A 1 90 ? 22.547 -10.528 -13.220 1.00 90.00 90 GLY A N 1
ATOM 634 C CA . GLY A 1 90 ? 21.728 -10.084 -12.097 1.00 90.00 90 GLY A CA 1
ATOM 635 C C . GLY A 1 90 ? 22.555 -9.405 -11.011 1.00 90.00 90 GLY A C 1
ATOM 636 O O . GLY A 1 90 ? 22.893 -10.037 -10.014 1.00 90.00 90 GLY A O 1
ATOM 637 N N . GLY A 1 91 ? 22.873 -8.118 -11.160 1.00 91.62 91 GLY A N 1
ATOM 638 C CA . GLY A 1 91 ? 23.588 -7.376 -10.111 1.00 91.62 91 GLY A CA 1
ATOM 639 C C . GLY A 1 91 ? 22.823 -7.396 -8.785 1.00 91.62 91 GLY A C 1
ATOM 640 O O . GLY A 1 91 ? 23.403 -7.680 -7.743 1.00 91.62 91 GLY A O 1
ATOM 641 N N . GLY A 1 92 ? 21.501 -7.224 -8.833 1.00 96.44 92 GLY A N 1
ATOM 642 C CA . GLY A 1 92 ? 20.610 -7.447 -7.695 1.00 96.44 92 GLY A CA 1
ATOM 643 C C . GLY A 1 92 ? 20.260 -8.926 -7.529 1.00 96.44 92 GLY A C 1
ATOM 644 O O . GLY A 1 92 ? 20.694 -9.571 -6.574 1.00 96.44 92 GLY A O 1
ATOM 645 N N . ILE A 1 93 ? 19.474 -9.470 -8.460 1.00 97.31 93 ILE A N 1
ATOM 646 C CA . ILE A 1 93 ? 18.932 -10.830 -8.394 1.00 97.31 93 ILE A CA 1
ATOM 647 C C . ILE A 1 93 ? 19.190 -11.597 -9.690 1.00 97.31 93 ILE A C 1
ATOM 649 O O . ILE A 1 93 ? 18.856 -11.140 -10.783 1.00 97.31 93 ILE A O 1
ATOM 653 N N . PHE A 1 94 ? 19.694 -12.819 -9.544 1.00 97.06 94 PHE A N 1
ATOM 654 C CA . PHE A 1 94 ? 19.677 -13.851 -10.573 1.00 97.06 94 PHE A CA 1
ATOM 655 C C . PHE A 1 94 ? 18.534 -14.831 -10.306 1.00 97.06 94 PHE A C 1
ATOM 657 O O . PHE A 1 94 ? 18.569 -15.550 -9.308 1.00 97.06 94 PHE A O 1
ATOM 664 N N . ASN A 1 95 ? 17.534 -14.889 -11.184 1.00 98.06 95 ASN A N 1
ATOM 665 C CA . ASN A 1 95 ? 16.359 -15.740 -11.020 1.00 98.06 95 ASN A CA 1
ATOM 666 C C . ASN A 1 95 ? 16.264 -16.840 -12.088 1.00 98.06 95 ASN A C 1
ATOM 668 O O . ASN A 1 95 ? 16.219 -16.572 -13.288 1.00 98.06 95 ASN A O 1
ATOM 672 N N . THR A 1 96 ? 16.142 -18.082 -11.625 1.00 97.75 96 THR A N 1
ATOM 673 C CA . THR A 1 96 ? 15.755 -19.273 -12.414 1.00 97.75 96 THR A CA 1
ATOM 674 C C . THR A 1 96 ? 14.510 -19.966 -11.851 1.00 97.75 96 THR A C 1
ATOM 676 O O . THR A 1 96 ? 13.973 -20.867 -12.486 1.00 97.75 96 THR A O 1
ATOM 679 N N . GLY A 1 97 ? 14.053 -19.563 -10.659 1.00 97.12 97 GLY A N 1
ATOM 680 C CA . GLY A 1 97 ? 12.865 -20.095 -9.994 1.00 97.12 97 GLY A CA 1
ATOM 681 C C . GLY A 1 97 ? 11.667 -19.148 -10.092 1.00 97.12 97 GLY A C 1
ATOM 682 O O . GLY A 1 97 ? 11.471 -18.471 -11.104 1.00 97.12 97 GLY A O 1
ATOM 683 N N . ASN A 1 98 ? 10.877 -19.084 -9.019 1.00 97.06 98 ASN A N 1
ATOM 684 C CA . ASN A 1 98 ? 9.745 -18.168 -8.892 1.00 97.06 98 ASN A CA 1
ATOM 685 C C . ASN A 1 98 ? 10.123 -16.969 -8.024 1.00 97.06 98 ASN A C 1
ATOM 687 O O . ASN A 1 98 ? 10.662 -17.141 -6.927 1.00 97.06 98 ASN A O 1
ATOM 691 N N . LEU A 1 99 ? 9.797 -15.773 -8.500 1.00 98.31 99 LEU A N 1
ATOM 692 C CA . LEU A 1 99 ? 10.077 -14.510 -7.835 1.00 98.31 99 LEU A CA 1
ATOM 693 C C . LEU A 1 99 ? 8.815 -13.637 -7.811 1.00 98.31 99 LEU A C 1
ATOM 695 O O . LEU A 1 99 ? 8.301 -13.251 -8.857 1.00 98.31 99 LEU A O 1
ATOM 699 N N . SER A 1 100 ? 8.320 -13.328 -6.616 1.00 94.81 100 SER A N 1
ATOM 700 C CA . SER A 1 100 ? 7.225 -12.380 -6.389 1.00 94.81 100 SER A CA 1
ATOM 701 C C . SER A 1 100 ? 7.774 -11.124 -5.727 1.00 94.81 100 SER A C 1
ATOM 703 O O . SER A 1 100 ? 8.492 -11.222 -4.736 1.00 94.81 100 SER A O 1
ATOM 705 N N . ILE A 1 101 ? 7.456 -9.953 -6.269 1.00 92.81 101 ILE A N 1
ATOM 706 C CA . ILE A 1 101 ? 7.962 -8.662 -5.799 1.00 92.81 101 ILE A CA 1
ATOM 707 C C . ILE A 1 101 ? 6.779 -7.710 -5.636 1.00 92.81 101 ILE A C 1
ATOM 709 O O . ILE A 1 101 ? 5.991 -7.519 -6.563 1.00 92.81 101 ILE A O 1
ATOM 713 N N . THR A 1 102 ? 6.641 -7.111 -4.457 1.00 83.62 102 THR A N 1
ATOM 714 C CA . THR A 1 102 ? 5.589 -6.135 -4.150 1.00 83.62 102 THR A CA 1
ATOM 715 C C . THR A 1 102 ? 6.128 -5.014 -3.267 1.00 83.62 102 THR A C 1
ATOM 717 O O . THR A 1 102 ? 6.851 -5.281 -2.307 1.00 83.62 102 THR A O 1
ATOM 720 N N . GLY A 1 103 ? 5.818 -3.754 -3.587 1.00 76.38 103 GLY A N 1
ATOM 721 C CA . GLY A 1 103 ? 6.214 -2.603 -2.761 1.00 76.38 103 GLY A CA 1
ATOM 722 C C . GLY A 1 103 ? 7.725 -2.376 -2.651 1.00 76.38 103 GLY A C 1
ATOM 723 O O . GLY A 1 103 ? 8.177 -1.745 -1.705 1.00 76.38 103 GLY A O 1
ATOM 724 N N . SER A 1 104 ? 8.539 -2.978 -3.521 1.00 85.56 104 SER A N 1
ATOM 725 C CA . SER A 1 104 ? 9.984 -3.107 -3.298 1.00 85.56 104 SER A CA 1
ATOM 726 C C . SER A 1 104 ? 10.802 -2.233 -4.245 1.00 85.56 104 SER A C 1
ATOM 728 O O . SER A 1 104 ? 10.373 -1.889 -5.348 1.00 85.56 104 SER A O 1
ATOM 730 N N . THR A 1 105 ? 12.011 -1.877 -3.817 1.00 88.31 105 THR A N 1
ATOM 731 C CA . THR A 1 105 ? 12.914 -1.012 -4.582 1.00 88.31 105 THR A CA 1
ATOM 732 C C . THR A 1 105 ? 14.191 -1.740 -4.956 1.00 88.31 105 THR A C 1
ATOM 734 O O . THR A 1 105 ? 14.779 -2.468 -4.157 1.00 88.31 105 THR A O 1
ATOM 737 N N . PHE A 1 106 ? 14.629 -1.522 -6.189 1.00 96.50 106 PHE A N 1
ATOM 738 C CA . PHE A 1 106 ? 15.899 -1.992 -6.706 1.00 96.50 106 PHE A CA 1
ATOM 739 C C . PHE A 1 106 ? 16.664 -0.787 -7.224 1.00 96.50 106 PHE A C 1
ATOM 741 O O . PHE A 1 106 ? 16.174 -0.113 -8.126 1.00 96.50 106 PHE A O 1
ATOM 748 N N . SER A 1 107 ? 17.834 -0.494 -6.664 1.00 95.00 107 SER A N 1
ATOM 749 C CA . SER A 1 107 ? 18.581 0.705 -7.053 1.00 95.00 107 SER A CA 1
ATOM 750 C C . SER A 1 107 ? 20.086 0.487 -7.100 1.00 95.00 107 SER A C 1
ATOM 752 O O . SER A 1 107 ? 20.652 -0.230 -6.278 1.00 95.00 107 SER A O 1
ATOM 754 N N . ASN A 1 108 ? 20.759 1.125 -8.059 1.00 95.19 108 ASN A N 1
ATOM 755 C CA . ASN A 1 108 ? 22.226 1.132 -8.152 1.00 95.19 108 ASN A CA 1
ATOM 756 C C . ASN A 1 108 ? 22.869 -0.269 -8.206 1.00 95.19 108 ASN A C 1
ATOM 758 O O . ASN A 1 108 ? 24.006 -0.456 -7.771 1.00 95.19 108 ASN A O 1
ATOM 762 N N . ASN A 1 109 ? 22.153 -1.277 -8.711 1.00 96.31 109 ASN A N 1
ATOM 763 C CA . ASN A 1 109 ? 22.706 -2.620 -8.858 1.00 96.31 109 ASN A CA 1
ATOM 764 C C . ASN A 1 109 ? 23.469 -2.740 -10.181 1.00 96.31 109 ASN A C 1
ATOM 766 O O . ASN A 1 109 ? 23.083 -2.157 -11.197 1.00 96.31 109 ASN A O 1
ATOM 770 N N . ILE A 1 110 ? 24.564 -3.495 -10.177 1.00 93.75 110 ILE A N 1
ATOM 771 C CA . ILE A 1 110 ? 25.518 -3.523 -11.285 1.00 93.75 110 ILE A CA 1
ATOM 772 C C . ILE A 1 110 ? 25.842 -4.967 -11.674 1.00 93.75 110 ILE A C 1
ATOM 774 O O . ILE A 1 110 ? 26.346 -5.734 -10.858 1.00 93.75 110 ILE A O 1
ATOM 778 N N . ALA A 1 111 ? 25.635 -5.326 -12.939 1.00 92.00 111 ALA A N 1
ATOM 779 C CA . ALA A 1 111 ? 26.188 -6.536 -13.543 1.00 92.00 111 ALA A CA 1
ATOM 780 C C . ALA A 1 111 ? 27.244 -6.131 -14.576 1.00 92.00 111 ALA A C 1
ATOM 782 O O . ALA A 1 111 ? 26.914 -5.533 -15.594 1.00 92.00 111 ALA A O 1
ATOM 783 N N . ILE A 1 112 ? 28.522 -6.421 -14.316 1.00 85.62 112 ILE A N 1
ATOM 784 C CA . ILE A 1 112 ? 29.627 -6.056 -15.217 1.00 85.62 112 ILE A CA 1
ATOM 785 C C . ILE A 1 112 ? 30.637 -7.196 -15.299 1.00 85.62 112 ILE A C 1
ATOM 787 O O . ILE A 1 112 ? 31.265 -7.562 -14.299 1.00 85.62 112 ILE A O 1
ATOM 791 N N . ALA A 1 113 ? 30.892 -7.683 -16.512 1.00 75.94 113 ALA A N 1
ATOM 792 C CA . ALA A 1 113 ? 32.025 -8.558 -16.776 1.00 75.94 113 ALA A CA 1
ATOM 793 C C . ALA A 1 113 ? 33.306 -7.721 -16.939 1.00 75.94 113 ALA A C 1
ATOM 795 O O . ALA A 1 113 ? 33.407 -6.848 -17.801 1.00 75.94 113 ALA A O 1
ATOM 796 N N . SER A 1 114 ? 34.316 -7.973 -16.103 1.00 60.75 114 SER A N 1
ATOM 797 C CA . SER A 1 114 ? 35.587 -7.238 -16.150 1.00 60.75 114 SER A CA 1
ATOM 798 C C . SER A 1 114 ? 36.640 -8.046 -16.910 1.00 60.75 114 SER A C 1
ATOM 800 O O . SER A 1 114 ? 37.519 -8.679 -16.333 1.00 60.75 114 SER A O 1
ATOM 802 N N . GLY A 1 115 ? 36.570 -8.065 -18.239 1.00 54.94 115 GLY A N 1
ATOM 803 C CA . GLY A 1 115 ? 37.586 -8.744 -19.039 1.00 54.94 115 GLY A CA 1
ATOM 804 C C . GLY A 1 115 ? 37.501 -8.407 -20.515 1.00 54.94 115 GLY A C 1
ATOM 805 O O . GLY A 1 115 ? 36.498 -8.701 -21.149 1.00 54.94 115 GLY A O 1
ATOM 806 N N . LEU A 1 116 ? 38.582 -7.842 -21.058 1.00 47.09 116 LEU A N 1
ATOM 807 C CA . LEU A 1 116 ? 38.872 -7.942 -22.486 1.00 47.09 116 LEU A CA 1
ATOM 808 C C . LEU A 1 116 ? 39.046 -9.435 -22.790 1.00 47.09 116 LEU A C 1
ATOM 810 O O . LEU A 1 116 ? 39.869 -10.087 -22.131 1.00 47.09 116 LEU A O 1
ATOM 814 N N . GLU A 1 117 ? 38.299 -9.988 -23.747 1.00 45.25 117 GLU A N 1
ATOM 815 C CA . GLU A 1 117 ? 38.642 -11.295 -24.310 1.00 45.25 117 GLU A CA 1
ATOM 816 C C . GLU A 1 117 ? 40.143 -11.312 -24.643 1.00 45.25 117 GLU A C 1
ATOM 818 O O . GLU A 1 117 ? 40.689 -10.327 -25.151 1.00 45.25 117 GLU A O 1
ATOM 823 N N . ARG A 1 118 ? 40.849 -12.416 -24.360 1.00 37.62 118 ARG A N 1
ATOM 824 C CA . ARG A 1 118 ? 42.236 -12.596 -24.823 1.00 37.62 118 ARG A CA 1
ATOM 825 C C . ARG A 1 118 ? 42.255 -12.536 -26.360 1.00 37.62 118 ARG A C 1
ATOM 827 O O . ARG A 1 118 ? 42.141 -13.566 -27.010 1.00 37.62 118 ARG A O 1
ATOM 834 N N . GLY A 1 119 ? 42.445 -11.336 -26.914 1.00 47.56 119 GLY A N 1
ATOM 835 C CA . GLY A 1 119 ? 42.608 -11.074 -28.346 1.00 47.56 119 GLY A CA 1
ATOM 836 C C . GLY A 1 119 ? 41.431 -10.412 -29.078 1.00 47.56 119 GLY A C 1
ATOM 837 O O . GLY A 1 119 ? 41.540 -10.263 -30.291 1.00 47.56 119 GLY A O 1
ATOM 838 N N . GLY A 1 120 ? 40.354 -9.992 -28.401 1.00 47.56 120 GLY A N 1
ATOM 839 C CA . GLY A 1 120 ? 39.193 -9.336 -29.028 1.00 47.56 120 GLY A CA 1
ATOM 840 C C . GLY A 1 120 ? 38.871 -7.959 -28.420 1.00 47.56 120 GLY A C 1
ATOM 841 O O . GLY A 1 120 ? 39.200 -7.725 -27.257 1.00 47.56 120 GLY A O 1
ATOM 842 N N . PRO A 1 121 ? 38.246 -7.028 -29.172 1.00 48.66 121 PRO A N 1
ATOM 843 C CA . PRO A 1 121 ? 37.878 -5.701 -28.671 1.00 48.66 121 PRO A CA 1
ATOM 844 C C . PRO A 1 121 ? 36.637 -5.683 -27.756 1.00 48.66 121 PRO A C 1
ATOM 846 O O . PRO A 1 121 ? 36.316 -4.618 -27.236 1.00 48.66 121 PRO A O 1
ATOM 849 N N . ASN A 1 122 ? 35.955 -6.815 -27.535 1.00 54.44 122 ASN A N 1
ATOM 850 C CA . ASN A 1 122 ? 34.673 -6.846 -26.827 1.00 54.44 122 ASN A CA 1
ATOM 851 C C . ASN A 1 122 ? 34.821 -7.313 -25.361 1.00 54.44 122 ASN A C 1
ATOM 853 O O . ASN A 1 122 ? 35.504 -8.311 -25.105 1.00 54.44 122 ASN A O 1
ATOM 857 N N . PRO A 1 123 ? 34.189 -6.623 -24.393 1.00 58.00 123 PRO A N 1
ATOM 858 C CA . PRO A 1 123 ? 33.968 -7.160 -23.058 1.00 58.00 123 PRO A CA 1
ATOM 859 C C . PRO A 1 123 ? 33.004 -8.355 -23.140 1.00 58.00 123 PRO A C 1
ATOM 861 O O . PRO A 1 123 ? 32.206 -8.461 -24.071 1.00 58.00 123 PRO A O 1
ATOM 864 N N . LEU A 1 124 ? 33.114 -9.286 -22.193 1.00 69.88 124 LEU A N 1
ATOM 865 C CA . LEU A 1 124 ? 32.180 -10.411 -22.084 1.00 69.88 124 LEU A CA 1
ATOM 866 C C . LEU A 1 124 ? 30.772 -9.934 -21.702 1.00 69.88 124 LEU A C 1
ATOM 868 O O . LEU A 1 124 ? 30.656 -8.920 -21.015 1.00 69.88 124 LEU A O 1
ATOM 872 N N . PRO A 1 125 ? 29.721 -10.686 -22.080 1.00 82.62 125 PRO A N 1
ATOM 873 C CA . PRO A 1 125 ? 28.355 -10.223 -21.924 1.00 82.62 125 PRO A CA 1
ATOM 874 C C . PRO A 1 125 ? 27.930 -10.076 -20.455 1.00 82.62 125 PRO A C 1
ATOM 876 O O . PRO A 1 125 ? 28.257 -10.917 -19.614 1.00 82.62 125 PRO A O 1
ATOM 879 N N . SER A 1 126 ? 27.151 -9.040 -20.140 1.00 88.75 126 SER A N 1
ATOM 880 C CA . SER A 1 126 ? 26.491 -8.895 -18.832 1.00 88.75 126 SER A CA 1
ATOM 881 C C . SER A 1 126 ? 25.007 -8.550 -18.939 1.00 88.75 126 SER A C 1
ATOM 883 O O . SER A 1 126 ? 24.594 -7.764 -19.790 1.00 88.75 126 SER A O 1
ATOM 885 N N . TYR A 1 127 ? 24.193 -9.141 -18.066 1.00 93.00 127 TYR A N 1
ATOM 886 C CA . TYR A 1 127 ? 22.742 -9.164 -18.228 1.00 93.00 127 TYR A CA 1
ATOM 887 C C . TYR A 1 127 ? 22.011 -8.799 -16.939 1.00 93.00 127 TYR A C 1
ATOM 889 O O . TYR A 1 127 ? 22.240 -9.428 -15.903 1.00 93.00 127 TYR A O 1
ATOM 897 N N . GLY A 1 128 ? 21.081 -7.844 -17.022 1.00 94.06 128 GLY A N 1
ATOM 898 C CA . GLY A 1 128 ? 20.182 -7.499 -15.922 1.00 94.06 128 GLY A CA 1
ATOM 899 C C . GLY A 1 128 ? 20.913 -6.837 -14.759 1.00 94.06 128 GLY A C 1
ATOM 900 O O . GLY A 1 128 ? 21.376 -7.520 -13.845 1.00 94.06 128 GLY A O 1
ATOM 901 N N . GLY A 1 129 ? 21.009 -5.507 -14.753 1.00 94.25 129 GLY A N 1
ATOM 902 C CA . GLY A 1 129 ? 21.709 -4.801 -13.672 1.00 94.25 129 GLY A CA 1
ATOM 903 C C . GLY A 1 129 ? 21.022 -5.022 -12.329 1.00 94.25 129 GLY A C 1
ATOM 904 O O . GLY A 1 129 ? 21.667 -5.380 -11.347 1.00 94.25 129 GLY A O 1
ATOM 905 N N . SER A 1 130 ? 19.694 -4.930 -12.304 1.00 97.44 130 SER A N 1
ATOM 906 C CA . SER A 1 130 ? 18.890 -5.292 -11.139 1.00 97.44 130 SER A CA 1
ATOM 907 C C . SER A 1 130 ? 18.414 -6.736 -11.182 1.00 97.44 130 SER A C 1
ATOM 909 O O . SER A 1 130 ? 18.655 -7.468 -10.225 1.00 97.44 130 SER A O 1
ATOM 911 N N . ILE A 1 131 ? 17.765 -7.168 -12.265 1.00 98.31 131 ILE A N 1
ATOM 912 C CA . ILE A 1 131 ? 17.180 -8.512 -12.347 1.00 98.31 131 ILE A CA 1
ATOM 913 C C . ILE A 1 131 ? 17.606 -9.195 -13.640 1.00 98.31 131 ILE A C 1
ATOM 915 O O . ILE A 1 131 ? 17.323 -8.713 -14.734 1.00 98.31 131 ILE A O 1
ATOM 919 N N . TYR A 1 132 ? 18.214 -10.368 -13.503 1.00 98.00 132 TYR A N 1
ATOM 920 C CA . TYR A 1 132 ? 18.281 -11.360 -14.566 1.00 98.00 132 TYR A CA 1
ATOM 921 C C . TYR A 1 132 ? 17.210 -12.4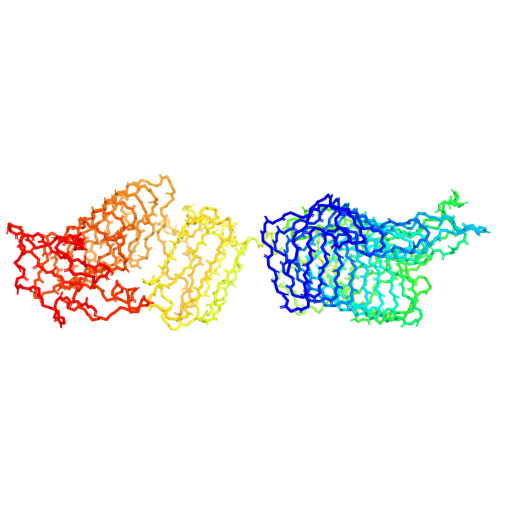23 -14.323 1.00 98.00 132 TYR A C 1
ATOM 923 O O . TYR A 1 132 ? 17.195 -13.044 -13.259 1.00 98.00 132 TYR A O 1
ATOM 931 N N . ASN A 1 133 ? 16.334 -12.659 -15.297 1.00 98.44 133 ASN A N 1
ATOM 932 C CA . ASN A 1 133 ? 15.288 -13.669 -15.210 1.00 98.44 133 ASN A CA 1
ATOM 933 C C . ASN A 1 133 ? 15.396 -14.725 -16.314 1.00 98.44 133 ASN A C 1
ATOM 935 O O . ASN A 1 133 ? 15.437 -14.409 -17.499 1.00 98.44 133 ASN A O 1
ATOM 939 N N . SER A 1 134 ? 15.337 -15.987 -15.902 1.00 97.94 134 SER A N 1
ATOM 940 C CA . SER A 1 134 ? 15.126 -17.171 -16.749 1.00 97.94 134 SER A CA 1
ATOM 941 C C . SER A 1 134 ? 14.043 -18.109 -16.190 1.00 97.94 134 SER A C 1
ATOM 943 O O . SER A 1 134 ? 13.783 -19.165 -16.756 1.00 97.94 134 SER A O 1
ATOM 945 N N . GLY A 1 135 ? 13.412 -17.721 -15.076 1.00 98.19 135 GLY A N 1
ATOM 946 C CA . GLY A 1 135 ? 12.263 -18.393 -14.472 1.00 98.19 135 GLY A CA 1
ATOM 947 C C . GLY A 1 135 ? 10.998 -17.544 -14.612 1.00 98.19 135 GLY A C 1
ATOM 948 O O . GLY A 1 135 ? 10.736 -16.978 -15.674 1.00 98.19 135 GLY A O 1
ATOM 949 N N . THR A 1 136 ? 10.227 -17.428 -13.530 1.00 98.06 136 THR A N 1
ATOM 950 C CA . THR A 1 136 ? 9.011 -16.597 -13.478 1.00 98.06 136 THR A CA 1
ATOM 951 C C . THR A 1 136 ? 9.180 -15.440 -12.502 1.00 98.06 136 THR A C 1
ATOM 953 O O . THR A 1 136 ? 9.576 -15.654 -11.355 1.00 98.06 136 THR A O 1
ATOM 956 N N . VAL A 1 137 ? 8.835 -14.229 -12.940 1.00 98.62 137 VAL A N 1
ATOM 957 C CA . VAL A 1 137 ? 8.805 -13.016 -12.114 1.00 98.62 137 VAL A CA 1
ATOM 958 C C . VAL A 1 137 ? 7.431 -12.362 -12.196 1.00 98.62 137 VAL A C 1
ATOM 960 O O . VAL A 1 137 ? 6.922 -12.119 -13.288 1.00 98.62 137 VAL A O 1
ATOM 963 N N . ASN A 1 138 ? 6.866 -12.023 -11.039 1.00 93.81 138 ASN A N 1
ATOM 964 C CA . ASN A 1 138 ? 5.737 -11.107 -10.914 1.00 93.81 138 ASN A CA 1
ATOM 965 C C . ASN A 1 138 ? 6.202 -9.886 -10.118 1.00 93.81 138 ASN A C 1
ATOM 967 O O . ASN A 1 138 ? 6.531 -10.018 -8.939 1.00 93.81 138 ASN A O 1
ATOM 971 N N . LEU A 1 139 ? 6.259 -8.720 -10.760 1.00 94.00 139 LEU A N 1
ATOM 972 C CA . LEU A 1 139 ? 6.718 -7.469 -10.164 1.00 94.00 139 LEU A CA 1
ATOM 973 C C . LEU A 1 139 ? 5.578 -6.456 -10.167 1.00 94.00 139 LEU A C 1
ATOM 975 O O . LEU A 1 139 ? 5.094 -6.057 -11.225 1.00 94.00 139 LEU A O 1
ATOM 979 N N . ASN A 1 140 ? 5.157 -6.058 -8.970 1.00 81.62 140 ASN A N 1
ATOM 980 C CA . ASN A 1 140 ? 4.016 -5.182 -8.761 1.00 81.62 140 ASN A CA 1
ATOM 981 C C . ASN A 1 140 ? 4.366 -4.059 -7.780 1.00 81.62 140 ASN A C 1
ATOM 983 O O . ASN A 1 140 ? 5.125 -4.295 -6.838 1.00 81.62 140 ASN A O 1
ATOM 987 N N . TYR A 1 141 ? 3.813 -2.858 -7.960 1.00 75.94 141 TYR A N 1
ATOM 988 C CA . TYR A 1 141 ? 4.012 -1.731 -7.035 1.00 75.94 141 TYR A CA 1
ATOM 989 C C . TYR A 1 141 ? 5.480 -1.513 -6.651 1.00 75.94 141 TYR A C 1
ATOM 991 O O . TYR A 1 141 ? 5.799 -1.382 -5.475 1.00 75.94 141 TYR A O 1
ATOM 999 N N . SER A 1 142 ? 6.400 -1.598 -7.608 1.00 82.31 142 SER A N 1
ATOM 1000 C CA . SER A 1 142 ? 7.835 -1.621 -7.314 1.00 82.31 142 SER A CA 1
ATOM 1001 C C . SER A 1 142 ? 8.620 -0.703 -8.252 1.00 82.31 142 SER A C 1
ATOM 1003 O O . SER A 1 142 ? 8.162 -0.345 -9.339 1.00 82.31 142 SER A O 1
ATOM 1005 N N . THR A 1 143 ? 9.819 -0.309 -7.829 1.00 87.25 143 THR A N 1
ATOM 1006 C CA . THR A 1 143 ? 10.698 0.571 -8.613 1.00 87.25 143 THR A CA 1
ATOM 1007 C C . THR A 1 143 ? 12.015 -0.126 -8.909 1.00 87.25 143 THR A C 1
ATOM 1009 O O . THR A 1 143 ? 12.650 -0.653 -7.998 1.00 87.25 143 THR A O 1
ATOM 1012 N N . ILE A 1 144 ? 12.454 -0.079 -10.167 1.00 95.94 144 ILE A N 1
ATOM 1013 C CA . ILE A 1 144 ? 13.824 -0.421 -10.558 1.00 95.94 144 ILE A CA 1
ATOM 1014 C C . ILE A 1 144 ? 14.489 0.815 -11.139 1.00 95.94 144 ILE A C 1
ATOM 1016 O O . ILE A 1 144 ? 14.073 1.304 -12.195 1.00 95.94 144 ILE A O 1
ATOM 1020 N N . SER A 1 145 ? 15.533 1.299 -10.471 1.00 94.38 145 SER A N 1
ATOM 1021 C CA . SER A 1 145 ? 16.253 2.480 -10.914 1.00 94.38 145 SER A CA 1
ATOM 1022 C C . SER A 1 145 ? 17.766 2.360 -10.911 1.00 94.38 145 SER A C 1
ATOM 1024 O O . SER A 1 145 ? 18.357 1.503 -10.248 1.00 94.38 145 SER A O 1
ATOM 1026 N N . ASP A 1 146 ? 18.391 3.231 -11.704 1.00 94.00 146 ASP A N 1
ATOM 1027 C CA . ASP A 1 146 ? 19.824 3.548 -11.658 1.00 94.00 146 ASP A CA 1
ATOM 1028 C C . ASP A 1 146 ? 20.757 2.327 -11.735 1.00 94.00 146 ASP A C 1
ATOM 1030 O O . ASP A 1 146 ? 21.901 2.353 -11.284 1.00 94.00 146 ASP A O 1
ATOM 1034 N N . SER A 1 147 ? 20.272 1.221 -12.299 1.00 95.69 147 SER A N 1
ATOM 1035 C CA . SER A 1 147 ? 21.011 -0.034 -12.393 1.00 95.69 147 SER A CA 1
ATOM 1036 C C . SER A 1 147 ? 21.736 -0.134 -13.725 1.00 95.69 147 SER A C 1
ATOM 1038 O O . SER A 1 147 ? 21.353 0.506 -14.704 1.00 95.69 147 SER A O 1
ATOM 1040 N N . THR A 1 148 ? 22.827 -0.897 -13.762 1.00 93.25 148 THR A N 1
ATOM 1041 C CA . THR A 1 148 ? 23.703 -0.973 -14.937 1.00 93.25 148 THR A CA 1
ATOM 1042 C C . THR A 1 148 ? 24.017 -2.413 -15.327 1.00 93.25 148 THR A C 1
ATOM 1044 O O . THR A 1 148 ? 24.429 -3.214 -14.488 1.00 93.25 148 THR A O 1
ATOM 1047 N N . ALA A 1 149 ? 23.887 -2.714 -16.617 1.00 91.81 149 ALA A N 1
ATOM 1048 C CA . ALA A 1 149 ? 24.375 -3.933 -17.261 1.00 91.81 149 ALA A CA 1
ATOM 1049 C C . ALA A 1 149 ? 24.690 -3.661 -18.736 1.00 91.81 149 ALA A C 1
ATOM 1051 O O . ALA A 1 149 ? 24.434 -2.574 -19.243 1.00 91.81 149 ALA A O 1
ATOM 1052 N N . GLU A 1 150 ? 25.241 -4.634 -19.457 1.00 87.94 150 GLU A N 1
ATOM 1053 C CA . GLU A 1 150 ? 25.421 -4.497 -20.903 1.00 87.94 150 GLU A CA 1
ATOM 1054 C C . GLU A 1 150 ? 24.102 -4.637 -21.666 1.00 87.94 150 GLU A C 1
ATOM 1056 O O . GLU A 1 150 ? 23.799 -3.786 -22.496 1.00 87.94 150 GLU A O 1
ATOM 1061 N N . SER A 1 151 ? 23.287 -5.644 -21.353 1.00 90.25 151 SER A N 1
ATOM 1062 C CA . SER A 1 151 ? 21.925 -5.789 -21.882 1.00 90.25 151 SER A CA 1
ATOM 1063 C C . SER A 1 151 ? 20.909 -5.833 -20.750 1.00 90.25 151 SER A C 1
ATOM 1065 O O . SER A 1 151 ? 21.087 -6.571 -19.776 1.00 90.25 151 SER A O 1
ATOM 1067 N N . GLY A 1 152 ? 19.829 -5.062 -20.876 1.00 93.00 152 GLY A N 1
ATOM 1068 C CA . GLY A 1 152 ? 18.831 -4.964 -19.818 1.00 93.00 152 GLY A CA 1
ATOM 1069 C C . GLY A 1 152 ? 19.391 -4.233 -18.605 1.00 93.00 152 GLY A C 1
ATOM 1070 O O . GLY A 1 152 ? 19.620 -4.851 -17.564 1.00 93.00 152 GLY A O 1
ATOM 1071 N N . GLY A 1 153 ? 19.656 -2.930 -18.739 1.00 93.06 153 GLY A N 1
ATOM 1072 C CA . GLY A 1 153 ? 20.293 -2.140 -17.679 1.00 93.06 153 GLY A CA 1
ATOM 1073 C C . GLY A 1 153 ? 19.591 -2.292 -16.328 1.00 93.06 153 GLY A C 1
ATOM 1074 O O . GLY A 1 153 ? 20.243 -2.489 -15.304 1.00 93.06 153 GLY A O 1
ATOM 1075 N N . GLY A 1 154 ? 18.257 -2.313 -16.340 1.00 96.94 154 GLY A N 1
ATOM 1076 C CA . GLY A 1 154 ? 17.442 -2.729 -15.201 1.00 96.94 154 GLY A CA 1
ATOM 1077 C C . GLY A 1 154 ? 17.174 -4.234 -15.213 1.00 96.94 154 GLY A C 1
ATOM 1078 O O . GLY A 1 154 ? 17.581 -4.954 -14.295 1.00 96.94 154 GLY A O 1
ATOM 1079 N N . ILE A 1 155 ? 16.478 -4.705 -16.251 1.00 98.50 155 ILE A N 1
ATOM 1080 C CA . ILE A 1 155 ? 15.958 -6.073 -16.354 1.00 98.50 155 ILE A CA 1
ATOM 1081 C C . ILE A 1 155 ? 16.461 -6.747 -17.629 1.00 98.50 155 ILE A C 1
ATOM 1083 O O . ILE A 1 155 ? 16.290 -6.219 -18.725 1.00 98.50 155 ILE A O 1
ATOM 1087 N N . TYR A 1 156 ? 16.959 -7.972 -17.496 1.00 97.94 156 TYR A N 1
ATOM 1088 C CA . TYR A 1 156 ? 17.083 -8.910 -18.606 1.00 97.94 156 TYR A CA 1
ATOM 1089 C C . TYR A 1 156 ? 16.121 -10.082 -18.401 1.00 97.94 156 TYR A C 1
ATOM 1091 O O . TYR A 1 156 ? 16.190 -10.761 -17.373 1.00 97.94 156 TYR A O 1
ATOM 1099 N N . ASN A 1 157 ? 15.232 -10.335 -19.362 1.00 98.44 157 ASN A N 1
ATOM 1100 C CA . ASN A 1 157 ? 14.237 -11.401 -19.287 1.00 98.44 157 ASN A CA 1
ATOM 1101 C C . ASN A 1 157 ? 14.382 -12.418 -20.422 1.00 98.44 157 ASN A C 1
ATOM 1103 O O . ASN A 1 157 ? 14.169 -12.084 -21.578 1.00 98.44 157 ASN A O 1
ATOM 1107 N N . SER A 1 158 ? 14.617 -13.677 -20.062 1.00 97.88 158 SER A N 1
ATOM 1108 C CA . SER A 1 158 ? 14.561 -14.854 -20.945 1.00 97.88 158 SER A CA 1
ATOM 1109 C C . SER A 1 158 ? 13.470 -15.858 -20.538 1.00 97.88 158 SER A C 1
ATOM 1111 O O . SER A 1 158 ? 13.296 -16.887 -21.184 1.00 97.88 158 SER A O 1
ATOM 1113 N N . GLY A 1 159 ? 12.741 -15.574 -19.452 1.00 98.12 159 GLY A N 1
ATOM 1114 C CA . GLY A 1 159 ? 11.656 -16.400 -18.922 1.00 98.12 159 GLY A CA 1
ATOM 1115 C C . GLY A 1 159 ? 10.300 -15.701 -19.031 1.00 98.12 159 GLY A C 1
ATOM 1116 O O . GLY A 1 159 ? 10.013 -15.026 -20.018 1.00 98.12 159 GLY A O 1
ATOM 1117 N N . ILE A 1 160 ? 9.461 -15.847 -18.003 1.00 98.31 160 ILE A N 1
ATOM 1118 C CA . ILE A 1 160 ? 8.172 -15.150 -17.884 1.00 98.31 160 ILE A CA 1
ATOM 1119 C C . ILE A 1 160 ? 8.333 -13.973 -16.925 1.00 98.31 160 ILE A C 1
ATOM 1121 O O . ILE A 1 160 ? 8.745 -14.164 -15.779 1.00 98.31 160 ILE A O 1
ATOM 1125 N N . PHE A 1 161 ? 7.976 -12.773 -17.369 1.00 98.69 161 PHE A N 1
ATOM 1126 C CA . PHE A 1 161 ? 8.020 -11.563 -16.559 1.00 98.69 161 PHE A CA 1
ATOM 1127 C C . PHE A 1 161 ? 6.702 -10.798 -16.684 1.00 98.69 161 PHE A C 1
ATOM 1129 O O . PHE A 1 161 ? 6.340 -10.332 -17.763 1.00 98.69 161 PHE A O 1
ATOM 1136 N N . ASN A 1 162 ? 5.995 -10.644 -15.570 1.00 95.56 162 ASN A N 1
ATOM 1137 C CA . ASN A 1 162 ? 4.809 -9.802 -15.476 1.00 95.56 162 ASN A CA 1
ATOM 1138 C C . ASN A 1 162 ? 5.168 -8.545 -14.685 1.00 95.56 162 ASN A C 1
ATOM 1140 O O . ASN A 1 162 ? 5.584 -8.639 -13.530 1.00 95.56 162 ASN A O 1
ATOM 1144 N N . LEU A 1 163 ? 5.027 -7.385 -15.320 1.00 94.12 163 LEU A N 1
ATOM 1145 C CA . LEU A 1 163 ? 5.330 -6.077 -14.757 1.00 94.12 163 LEU A CA 1
ATOM 1146 C C . LEU A 1 163 ? 4.042 -5.257 -14.680 1.00 94.12 163 LEU A C 1
ATOM 1148 O O . LEU A 1 163 ? 3.446 -4.947 -15.715 1.00 94.12 163 LEU A O 1
ATOM 1152 N N . SER A 1 164 ? 3.623 -4.903 -13.466 1.00 83.00 164 SER A N 1
ATOM 1153 C CA . SER A 1 164 ? 2.428 -4.087 -13.259 1.00 83.00 164 SER A CA 1
ATOM 1154 C C . SER A 1 164 ? 2.634 -2.952 -12.270 1.00 83.00 164 SER A C 1
ATOM 1156 O O . SER A 1 164 ? 3.339 -3.125 -11.278 1.00 83.00 164 SER A O 1
ATOM 1158 N N . ASN A 1 165 ? 1.974 -1.809 -12.481 1.00 75.19 165 ASN A N 1
ATOM 1159 C CA . ASN A 1 165 ? 1.886 -0.733 -11.481 1.00 75.19 165 ASN A CA 1
ATOM 1160 C C . ASN A 1 165 ? 3.262 -0.271 -10.961 1.00 75.19 165 ASN A C 1
ATOM 1162 O O . ASN A 1 165 ? 3.445 -0.050 -9.766 1.00 75.19 165 ASN A O 1
ATOM 1166 N N . SER A 1 166 ? 4.265 -0.266 -11.834 1.00 81.81 166 SER A N 1
ATOM 1167 C CA . SER A 1 166 ? 5.676 -0.189 -11.442 1.00 81.81 166 SER A CA 1
ATOM 1168 C C . SER A 1 166 ? 6.475 0.729 -12.354 1.00 81.81 166 SER A C 1
ATOM 1170 O O . SER A 1 166 ? 6.122 0.909 -13.526 1.00 81.81 166 SER A O 1
ATOM 1172 N N . THR A 1 167 ? 7.579 1.253 -11.826 1.00 87.81 167 THR A N 1
ATOM 1173 C CA . THR A 1 167 ? 8.441 2.224 -12.511 1.00 87.81 167 THR A CA 1
ATOM 1174 C C . THR A 1 167 ? 9.807 1.618 -12.818 1.00 87.81 167 THR A C 1
ATOM 1176 O O . THR A 1 167 ? 10.477 1.112 -11.917 1.00 87.81 167 THR A O 1
ATOM 1179 N N . ILE A 1 168 ? 10.253 1.718 -14.070 1.00 94.25 168 ILE A N 1
ATOM 1180 C CA . ILE A 1 168 ? 11.613 1.367 -14.501 1.00 94.25 168 ILE A CA 1
ATOM 1181 C C . ILE A 1 168 ? 12.274 2.639 -15.033 1.00 94.25 168 ILE A C 1
ATOM 1183 O O . ILE A 1 168 ? 11.875 3.138 -16.088 1.00 94.25 168 ILE A O 1
ATOM 1187 N N . SER A 1 169 ? 13.245 3.197 -14.304 1.00 92.12 169 SER A N 1
ATOM 1188 C CA . SER A 1 169 ? 13.771 4.532 -14.622 1.00 92.12 169 SER A CA 1
ATOM 1189 C C . SER A 1 169 ? 15.263 4.717 -14.374 1.00 92.12 169 SER A C 1
ATOM 1191 O O . SER A 1 169 ? 15.812 4.153 -13.441 1.00 92.12 169 SER A O 1
ATOM 1193 N N . GLY A 1 170 ? 15.951 5.507 -15.200 1.00 90.56 170 GLY A N 1
ATOM 1194 C CA . GLY A 1 170 ? 17.366 5.849 -14.972 1.00 90.56 170 GLY A CA 1
ATOM 1195 C C . GLY A 1 170 ? 18.365 4.704 -15.189 1.00 90.56 170 GLY A C 1
ATOM 1196 O O . GLY A 1 170 ? 19.560 4.873 -14.948 1.00 90.56 170 GLY A O 1
ATOM 1197 N N . ASN A 1 171 ? 17.915 3.530 -15.641 1.00 94.56 171 ASN A N 1
ATOM 1198 C CA . ASN A 1 171 ? 18.792 2.376 -15.825 1.00 94.56 171 ASN A CA 1
ATOM 1199 C C . ASN A 1 171 ? 19.660 2.521 -17.082 1.00 94.56 171 ASN A C 1
ATOM 1201 O O . ASN A 1 171 ? 19.290 3.208 -18.036 1.00 94.56 171 ASN A O 1
ATOM 1205 N N . ARG A 1 172 ? 20.826 1.868 -17.096 1.00 90.69 172 ARG A N 1
ATOM 1206 C CA . ARG A 1 172 ? 21.808 1.961 -18.180 1.00 90.69 172 ARG A CA 1
ATOM 1207 C C . ARG A 1 172 ? 22.184 0.592 -18.743 1.00 90.69 172 ARG A C 1
ATOM 1209 O O . ARG A 1 172 ? 22.782 -0.225 -18.047 1.00 90.69 172 ARG A O 1
ATOM 1216 N N . GLY A 1 173 ? 21.872 0.385 -20.017 1.00 88.94 173 GLY A N 1
ATOM 1217 C CA . GLY A 1 173 ? 22.376 -0.696 -20.864 1.00 88.94 173 GLY A CA 1
ATOM 1218 C C . GLY A 1 173 ? 23.568 -0.208 -21.692 1.00 88.94 173 GLY A C 1
ATOM 1219 O O . GLY A 1 173 ? 23.572 0.948 -22.104 1.00 88.94 173 GLY A O 1
ATOM 1220 N N . TYR A 1 174 ? 24.565 -1.050 -21.969 1.00 83.56 174 TYR A N 1
ATOM 1221 C CA . TYR A 1 174 ? 25.665 -0.717 -22.896 1.00 83.56 174 TYR A CA 1
ATOM 1222 C C . TYR A 1 174 ? 25.443 -1.198 -24.342 1.00 83.56 174 TYR A C 1
ATOM 1224 O O . TYR A 1 174 ? 26.243 -0.902 -25.229 1.00 83.56 174 TYR A O 1
ATOM 1232 N N . ILE A 1 175 ? 24.385 -1.967 -24.589 1.00 80.38 175 ILE A N 1
ATOM 1233 C CA . ILE A 1 175 ? 23.960 -2.365 -25.932 1.00 80.38 175 ILE A CA 1
ATOM 1234 C C . ILE A 1 175 ? 22.445 -2.223 -26.026 1.00 80.38 175 ILE A C 1
ATOM 1236 O O . ILE A 1 175 ? 21.968 -1.209 -26.515 1.00 80.38 175 ILE A O 1
ATOM 1240 N N . ASP A 1 176 ? 21.691 -3.186 -25.501 1.00 85.25 176 ASP A N 1
ATOM 1241 C CA . ASP A 1 176 ? 20.261 -3.302 -25.776 1.00 85.25 176 ASP A CA 1
ATOM 1242 C C . ASP A 1 176 ? 19.427 -3.164 -24.511 1.00 85.25 176 ASP A C 1
ATOM 1244 O O . ASP A 1 176 ? 19.766 -3.724 -23.461 1.00 85.25 176 ASP A O 1
ATOM 1248 N N . GLY A 1 177 ? 18.297 -2.463 -24.620 1.00 83.50 177 GLY A N 1
ATOM 1249 C CA . GLY A 1 177 ? 17.320 -2.409 -23.540 1.00 83.50 177 GLY A CA 1
ATOM 1250 C C . GLY A 1 177 ? 17.863 -1.683 -22.317 1.00 83.50 177 GLY A C 1
ATOM 1251 O O . GLY A 1 177 ? 18.169 -2.315 -21.304 1.00 83.50 177 GLY A O 1
ATOM 1252 N N . GLY A 1 178 ? 17.992 -0.356 -22.391 1.00 88.69 178 GLY A N 1
ATOM 1253 C CA . GLY A 1 178 ? 18.483 0.446 -21.264 1.00 88.69 178 GLY A CA 1
ATOM 1254 C C . GLY A 1 178 ? 17.688 0.178 -19.983 1.00 88.69 178 GLY A C 1
ATOM 1255 O O . GLY A 1 178 ? 18.267 -0.006 -18.914 1.00 88.69 178 GLY A O 1
ATOM 1256 N N . GLY A 1 179 ? 16.363 0.072 -20.113 1.00 95.38 179 GLY A N 1
ATOM 1257 C CA . GLY A 1 179 ? 15.472 -0.398 -19.056 1.00 95.38 179 GLY A CA 1
ATOM 1258 C C . GLY A 1 179 ? 15.363 -1.919 -19.054 1.00 95.38 179 GLY A C 1
ATOM 1259 O O . GLY A 1 179 ? 15.767 -2.573 -18.089 1.00 95.38 179 GLY A O 1
ATOM 1260 N N . ILE A 1 180 ? 14.812 -2.473 -20.137 1.00 97.88 180 ILE A N 1
ATOM 1261 C CA . ILE A 1 180 ? 14.463 -3.890 -20.262 1.00 97.88 180 ILE A CA 1
ATOM 1262 C C . ILE A 1 180 ? 14.999 -4.461 -21.576 1.00 97.88 180 ILE A C 1
ATOM 1264 O O . ILE A 1 180 ? 14.711 -3.940 -22.650 1.00 97.88 180 ILE A O 1
ATOM 1268 N N . SER A 1 181 ? 15.709 -5.581 -21.497 1.00 96.38 181 SER A N 1
ATOM 1269 C CA . SER A 1 181 ? 16.007 -6.443 -22.643 1.00 96.38 181 SER A CA 1
ATOM 1270 C C . SER A 1 181 ? 15.227 -7.747 -22.489 1.00 96.38 181 SER A C 1
ATOM 1272 O O . SER A 1 181 ? 15.278 -8.382 -21.432 1.00 96.38 181 SER A O 1
ATOM 1274 N N . ASN A 1 182 ? 14.456 -8.118 -23.507 1.00 97.81 182 ASN A N 1
ATOM 1275 C CA . ASN A 1 182 ? 13.545 -9.253 -23.471 1.00 97.81 182 ASN A CA 1
ATOM 1276 C C . ASN A 1 182 ? 13.819 -10.231 -24.616 1.00 97.81 182 ASN A C 1
ATOM 1278 O O . ASN A 1 182 ? 13.748 -9.853 -25.776 1.00 97.81 182 ASN A O 1
ATOM 1282 N N . SER A 1 183 ? 14.039 -11.496 -24.278 1.00 96.81 183 SER A N 1
ATOM 1283 C CA . SER A 1 183 ? 14.043 -12.656 -25.178 1.00 96.81 183 SER A CA 1
ATOM 1284 C C . SER A 1 183 ? 13.019 -13.725 -24.766 1.00 96.81 183 SER A C 1
ATOM 1286 O O . SER A 1 183 ? 12.890 -14.747 -25.429 1.00 96.81 183 SER A O 1
ATOM 1288 N N . GLY A 1 184 ? 12.282 -13.497 -23.670 1.00 97.56 184 GLY A N 1
ATOM 1289 C CA . GLY A 1 184 ? 11.206 -14.362 -23.181 1.00 97.56 184 GLY A CA 1
ATOM 1290 C C . GLY A 1 184 ? 9.813 -13.748 -23.355 1.00 97.56 184 GLY A C 1
ATOM 1291 O O . GLY A 1 184 ? 9.550 -12.987 -24.286 1.00 97.56 184 GLY A O 1
ATOM 1292 N N . SER A 1 185 ? 8.906 -14.059 -22.427 1.00 98.19 185 SER A N 1
ATOM 1293 C CA . SER A 1 185 ? 7.559 -13.482 -22.364 1.00 98.19 185 SER A CA 1
ATOM 1294 C C . SER A 1 185 ? 7.511 -12.323 -21.374 1.00 98.19 185 SER A C 1
ATOM 1296 O O . SER A 1 185 ? 7.731 -12.530 -20.181 1.00 98.19 185 SER A O 1
ATOM 1298 N N . LEU A 1 186 ? 7.157 -11.131 -21.851 1.00 98.56 186 LEU A N 1
ATOM 1299 C CA . LEU A 1 186 ? 6.985 -9.926 -21.046 1.00 98.56 186 LEU A CA 1
ATOM 1300 C C . LEU A 1 186 ? 5.556 -9.386 -21.169 1.00 98.56 186 LEU A C 1
ATOM 1302 O O . LEU A 1 186 ? 5.093 -9.067 -22.264 1.00 98.56 186 LEU A O 1
ATOM 1306 N N . THR A 1 187 ? 4.883 -9.225 -20.034 1.00 96.94 187 THR A N 1
ATOM 1307 C CA . THR A 1 187 ? 3.581 -8.550 -19.945 1.00 96.94 187 THR A CA 1
ATOM 1308 C C . THR A 1 187 ? 3.741 -7.250 -19.171 1.00 96.94 187 THR A C 1
ATOM 1310 O O . THR A 1 187 ? 4.265 -7.263 -18.058 1.00 96.94 187 THR A O 1
ATOM 1313 N N . LEU A 1 188 ? 3.273 -6.143 -19.744 1.00 93.19 188 LEU A N 1
ATOM 1314 C CA . LEU A 1 188 ? 3.318 -4.801 -19.169 1.00 93.19 188 LEU A CA 1
ATOM 1315 C C . LEU A 1 188 ? 1.895 -4.282 -18.958 1.00 93.19 188 LEU A C 1
ATOM 1317 O O . LEU A 1 188 ? 1.096 -4.259 -19.900 1.00 93.19 188 LEU A O 1
ATOM 1321 N N . ALA A 1 189 ? 1.598 -3.832 -17.743 1.00 80.81 189 ALA A N 1
ATOM 1322 C CA . ALA A 1 189 ? 0.319 -3.223 -17.408 1.00 80.81 189 ALA A CA 1
ATOM 1323 C C . ALA A 1 189 ? 0.508 -2.032 -16.467 1.00 80.81 189 ALA A C 1
ATOM 1325 O O . ALA A 1 189 ? 1.110 -2.173 -15.409 1.00 80.81 189 ALA A O 1
ATOM 1326 N N . ASN A 1 190 ? -0.078 -0.879 -16.784 1.00 76.69 190 ASN A N 1
ATOM 1327 C CA . ASN A 1 190 ? -0.139 0.253 -15.849 1.00 76.69 190 ASN A CA 1
ATOM 1328 C C . ASN A 1 190 ? 1.250 0.700 -15.337 1.00 76.69 190 ASN A C 1
ATOM 1330 O O . ASN A 1 190 ? 1.427 0.966 -14.149 1.00 76.69 190 ASN A O 1
ATOM 1334 N N . SER A 1 191 ? 2.263 0.700 -16.202 1.00 84.06 191 SER A N 1
ATOM 1335 C CA . SER A 1 191 ? 3.657 0.920 -15.803 1.00 84.06 191 SER A CA 1
ATOM 1336 C C . SER A 1 191 ? 4.284 2.121 -16.503 1.00 84.06 191 SER A C 1
ATOM 1338 O O . SER A 1 191 ? 3.814 2.564 -17.550 1.00 84.06 191 SER A O 1
ATOM 1340 N N . THR A 1 192 ? 5.374 2.634 -15.931 1.00 86.50 192 THR A N 1
ATOM 1341 C CA . THR A 1 192 ? 6.150 3.733 -16.519 1.00 86.50 192 THR A CA 1
ATOM 1342 C C . THR A 1 192 ? 7.594 3.304 -16.726 1.00 86.50 192 THR A C 1
ATOM 1344 O O . THR A 1 192 ? 8.279 2.906 -15.786 1.00 86.50 192 THR A O 1
ATOM 1347 N N . ILE A 1 193 ? 8.062 3.390 -17.968 1.00 92.38 193 ILE A N 1
ATOM 1348 C CA . ILE A 1 193 ? 9.419 3.049 -18.389 1.00 92.38 193 ILE A CA 1
ATOM 1349 C C . ILE A 1 193 ? 10.000 4.290 -19.067 1.00 92.38 193 ILE A C 1
ATOM 1351 O O . ILE A 1 193 ? 9.610 4.645 -20.180 1.00 92.38 193 ILE A O 1
ATOM 1355 N N . THR A 1 194 ? 10.890 4.988 -18.367 1.00 89.81 194 THR A N 1
ATOM 1356 C CA . THR A 1 194 ? 11.366 6.323 -18.762 1.00 89.81 194 THR A CA 1
ATOM 1357 C C . THR A 1 194 ? 12.811 6.558 -18.359 1.00 89.81 194 THR A C 1
ATOM 1359 O O . THR A 1 194 ? 13.310 5.896 -17.460 1.00 89.81 194 THR A O 1
ATOM 1362 N N . ASN A 1 195 ? 13.496 7.513 -18.986 1.00 88.88 195 ASN A N 1
ATOM 1363 C CA . ASN A 1 195 ? 14.837 7.953 -18.604 1.00 88.88 195 ASN A CA 1
ATOM 1364 C C . ASN A 1 195 ? 15.879 6.819 -18.552 1.00 88.88 195 ASN A C 1
ATOM 1366 O O . ASN A 1 195 ? 16.939 6.956 -17.945 1.00 88.88 195 ASN A O 1
ATOM 1370 N N . ASN A 1 196 ? 15.593 5.675 -19.173 1.00 92.06 196 ASN A N 1
ATOM 1371 C CA . ASN A 1 196 ? 16.558 4.600 -19.301 1.00 92.06 196 ASN A CA 1
ATOM 1372 C C . ASN A 1 196 ? 17.440 4.867 -20.520 1.00 92.06 196 ASN A C 1
ATOM 1374 O O . ASN A 1 196 ? 17.003 5.493 -21.483 1.00 92.06 196 ASN A O 1
ATOM 1378 N N . ASN A 1 197 ? 18.689 4.418 -20.479 1.00 87.81 197 ASN A N 1
ATOM 1379 C CA . ASN A 1 197 ? 19.684 4.729 -21.494 1.00 87.81 197 ASN A CA 1
ATOM 1380 C C . ASN A 1 197 ? 20.334 3.459 -22.042 1.00 87.81 197 ASN A C 1
ATOM 1382 O O . ASN A 1 197 ? 20.983 2.732 -21.293 1.00 87.81 197 ASN A O 1
ATOM 1386 N N . ALA A 1 198 ? 20.216 3.229 -23.346 1.00 86.06 198 ALA A N 1
ATOM 1387 C CA . ALA A 1 198 ? 21.029 2.260 -24.073 1.00 86.06 198 ALA A CA 1
ATOM 1388 C C . ALA A 1 198 ? 22.238 2.982 -24.704 1.00 86.06 198 ALA A C 1
ATOM 1390 O O . ALA A 1 198 ? 22.084 3.833 -25.575 1.00 86.06 198 ALA A O 1
ATOM 1391 N N . GLN A 1 199 ? 23.455 2.703 -24.240 1.00 76.75 199 GLN A N 1
ATOM 1392 C CA . GLN A 1 199 ? 24.659 3.454 -24.595 1.00 76.75 199 GLN A CA 1
ATOM 1393 C C . GLN A 1 199 ? 25.672 2.598 -25.355 1.00 76.75 199 GLN A C 1
ATOM 1395 O O . GLN A 1 199 ? 26.369 1.798 -24.744 1.00 76.75 199 GLN A O 1
ATOM 1400 N N . ASP A 1 200 ? 25.843 2.843 -26.653 1.00 66.00 200 ASP A N 1
ATOM 1401 C CA . ASP A 1 200 ? 26.810 2.114 -27.482 1.00 66.00 200 ASP A CA 1
ATOM 1402 C C . ASP A 1 200 ? 28.261 2.590 -27.251 1.00 66.00 200 ASP A C 1
ATOM 1404 O O . ASP A 1 200 ? 28.612 3.747 -27.511 1.00 66.00 200 ASP A O 1
ATOM 1408 N N . PHE A 1 201 ? 29.120 1.674 -26.789 1.00 61.09 201 PHE A N 1
ATOM 1409 C CA . PHE A 1 201 ? 30.575 1.853 -26.656 1.00 61.09 201 PHE A CA 1
ATOM 1410 C C . PHE A 1 201 ? 31.390 1.211 -27.796 1.00 61.09 201 PHE A C 1
ATOM 1412 O O . PHE A 1 201 ? 32.608 1.381 -27.832 1.00 61.09 201 PHE A O 1
ATOM 1419 N N . TYR A 1 202 ? 30.768 0.470 -28.717 1.00 56.34 202 TYR A N 1
ATOM 1420 C CA . TYR A 1 202 ? 31.466 -0.424 -29.654 1.00 56.34 202 TYR A CA 1
ATOM 1421 C C . TYR A 1 202 ? 30.986 -0.334 -31.110 1.00 56.34 202 TYR A C 1
ATOM 1423 O O . TYR A 1 202 ? 31.300 -1.215 -31.912 1.00 56.34 202 TYR A O 1
ATOM 1431 N N . VAL A 1 203 ? 30.294 0.747 -31.488 1.00 51.22 203 VAL A N 1
ATOM 1432 C CA . VAL A 1 203 ? 29.770 0.967 -32.852 1.00 51.22 203 VAL A CA 1
ATOM 1433 C C . VAL A 1 203 ? 28.722 -0.090 -33.249 1.00 51.22 203 VAL A C 1
ATOM 1435 O O . VAL A 1 203 ? 28.464 -0.327 -34.432 1.00 51.22 203 VAL A O 1
ATOM 1438 N N . ARG A 1 204 ? 28.121 -0.761 -32.260 1.00 56.72 204 ARG A N 1
ATOM 1439 C CA . ARG A 1 204 ? 26.981 -1.659 -32.449 1.00 56.72 204 ARG A CA 1
ATOM 1440 C C . ARG A 1 204 ? 25.744 -0.832 -32.172 1.00 56.72 204 ARG A C 1
ATOM 1442 O O . ARG A 1 204 ? 25.589 -0.367 -31.057 1.00 56.72 204 ARG A O 1
ATOM 1449 N N . ASN A 1 205 ? 24.879 -0.644 -33.166 1.00 61.94 205 ASN A N 1
ATOM 1450 C CA . ASN A 1 205 ? 23.631 0.095 -32.987 1.00 61.94 205 ASN A CA 1
ATOM 1451 C C . ASN A 1 205 ? 22.861 -0.444 -31.772 1.00 61.94 205 ASN A C 1
ATOM 1453 O O . ASN A 1 205 ? 22.165 -1.438 -31.899 1.00 61.94 205 ASN A O 1
ATOM 1457 N N . ALA A 1 206 ? 23.017 0.213 -30.621 1.00 68.31 206 ALA A N 1
ATOM 1458 C CA . ALA A 1 206 ? 22.177 0.005 -29.458 1.00 68.31 206 ALA A CA 1
ATOM 1459 C C . ALA A 1 206 ? 20.729 0.228 -29.889 1.00 68.31 206 ALA A C 1
ATOM 1461 O O . ALA A 1 206 ? 20.493 1.130 -30.706 1.00 68.31 206 ALA A O 1
ATOM 1462 N N . ASP A 1 207 ? 19.792 -0.522 -29.317 1.00 80.50 207 ASP A N 1
ATOM 1463 C CA . ASP A 1 207 ? 18.369 -0.425 -29.628 1.00 80.50 207 ASP A CA 1
ATOM 1464 C C . ASP A 1 207 ? 17.501 -0.428 -28.357 1.00 80.50 207 ASP A C 1
ATOM 1466 O O . ASP A 1 207 ? 17.841 -1.024 -27.332 1.00 80.50 207 ASP A O 1
ATOM 1470 N N . GLY A 1 208 ? 16.350 0.253 -28.434 1.00 80.75 208 GLY A N 1
ATOM 1471 C CA . GLY A 1 208 ? 15.315 0.224 -27.398 1.00 80.75 208 GLY A CA 1
ATOM 1472 C C . GLY A 1 208 ? 15.773 0.796 -26.057 1.00 80.75 208 GLY A C 1
ATOM 1473 O O . GLY A 1 208 ? 15.940 0.054 -25.091 1.00 80.75 208 GLY A O 1
ATOM 1474 N N . GLY A 1 209 ? 15.957 2.119 -25.975 1.00 86.81 209 GLY A N 1
ATOM 1475 C CA . GLY A 1 209 ? 16.400 2.783 -24.739 1.00 86.81 209 GLY A CA 1
ATOM 1476 C C . GLY A 1 209 ? 15.556 2.394 -23.518 1.00 86.81 209 GLY A C 1
ATOM 1477 O O . GLY A 1 209 ? 16.093 2.162 -22.436 1.00 86.81 209 GLY A O 1
ATOM 1478 N N . GLY A 1 210 ? 14.242 2.246 -23.715 1.00 93.62 210 GLY A N 1
ATOM 1479 C CA . GLY A 1 210 ? 13.315 1.691 -22.735 1.00 93.62 210 GLY A CA 1
ATOM 1480 C C . GLY A 1 210 ? 13.266 0.169 -22.811 1.00 93.62 210 GLY A C 1
ATOM 1481 O O . GLY A 1 210 ? 13.670 -0.501 -21.859 1.00 93.62 210 GLY A O 1
ATOM 1482 N N . ILE A 1 211 ? 12.777 -0.369 -23.935 1.00 95.81 211 ILE A N 1
ATOM 1483 C CA . ILE A 1 211 ? 12.626 -1.817 -24.142 1.00 95.81 211 ILE A CA 1
ATOM 1484 C C . ILE A 1 211 ? 13.232 -2.262 -25.468 1.00 95.81 211 ILE A C 1
ATOM 1486 O O . ILE A 1 211 ? 12.832 -1.801 -26.534 1.00 95.81 211 ILE A O 1
ATOM 1490 N N . PHE A 1 212 ? 14.107 -3.257 -25.404 1.00 94.62 212 PHE A N 1
ATOM 1491 C CA . PHE A 1 212 ? 14.496 -4.063 -26.552 1.00 94.62 212 PHE A CA 1
ATOM 1492 C C . PHE A 1 212 ? 13.817 -5.431 -26.471 1.00 94.62 212 PHE A C 1
ATOM 1494 O O . PHE A 1 212 ? 14.035 -6.165 -25.505 1.00 94.62 212 PHE A O 1
ATOM 1501 N N . ASN A 1 213 ? 12.999 -5.774 -27.466 1.00 95.75 213 ASN A N 1
ATOM 1502 C CA . ASN A 1 213 ? 12.457 -7.116 -27.635 1.00 95.75 213 ASN A CA 1
ATOM 1503 C C . ASN A 1 213 ? 13.195 -7.850 -28.760 1.00 95.75 213 ASN A C 1
ATOM 1505 O O . ASN A 1 213 ? 13.099 -7.467 -29.927 1.00 95.75 213 ASN A O 1
ATOM 1509 N N . ASP A 1 214 ? 13.891 -8.921 -28.401 1.00 92.38 214 ASP A N 1
ATOM 1510 C CA . ASP A 1 214 ? 14.530 -9.825 -29.346 1.00 92.38 214 ASP A CA 1
ATOM 1511 C C . ASP A 1 214 ? 13.476 -10.568 -30.186 1.00 92.38 214 ASP A C 1
ATOM 1513 O O . ASP A 1 214 ? 12.313 -10.720 -29.807 1.00 92.38 214 ASP A O 1
ATOM 1517 N N . SER A 1 215 ? 13.903 -11.056 -31.342 1.00 88.88 215 SER A N 1
ATOM 1518 C CA . SER A 1 215 ? 13.116 -11.816 -32.310 1.00 88.88 215 SER A CA 1
ATOM 1519 C C . SER A 1 215 ? 12.436 -13.066 -31.739 1.00 88.88 215 SER A C 1
ATOM 1521 O O . SER A 1 215 ? 11.350 -13.418 -32.200 1.00 88.88 215 SER A O 1
ATOM 1523 N N . ASP A 1 216 ? 13.036 -13.692 -30.725 1.00 88.25 216 ASP A N 1
ATOM 1524 C CA . ASP A 1 216 ? 12.489 -14.864 -30.032 1.00 88.25 216 ASP A CA 1
ATOM 1525 C C . ASP A 1 216 ? 11.536 -14.495 -28.873 1.00 88.25 216 ASP A C 1
ATOM 1527 O O . ASP A 1 216 ? 10.847 -15.362 -28.332 1.00 88.25 216 ASP A O 1
ATOM 1531 N N . GLY A 1 217 ? 11.472 -13.213 -28.498 1.00 94.50 217 GLY A N 1
ATOM 1532 C CA . GLY A 1 217 ? 10.685 -12.714 -27.377 1.00 94.50 217 GLY A CA 1
ATOM 1533 C C . GLY A 1 217 ? 9.296 -12.198 -27.762 1.00 94.50 217 GLY A C 1
ATOM 1534 O O . GLY A 1 217 ? 9.024 -11.772 -28.888 1.00 94.50 217 GLY A O 1
ATOM 1535 N N . THR A 1 218 ? 8.394 -12.168 -26.781 1.00 96.56 218 THR A N 1
ATOM 1536 C CA . THR A 1 218 ? 7.061 -11.566 -26.908 1.00 96.56 218 THR A CA 1
ATOM 1537 C C . THR A 1 218 ? 6.858 -10.475 -25.871 1.00 96.56 218 THR A C 1
ATOM 1539 O O . THR A 1 218 ? 7.096 -10.710 -24.685 1.00 96.56 218 THR A O 1
ATOM 1542 N N . VAL A 1 219 ? 6.324 -9.327 -26.295 1.00 97.69 219 VAL A N 1
ATOM 1543 C CA . VAL A 1 219 ? 5.900 -8.255 -25.387 1.00 97.69 219 VAL A CA 1
ATOM 1544 C C . VAL A 1 219 ? 4.425 -7.943 -25.589 1.00 97.69 219 VAL A C 1
ATOM 1546 O O . VAL A 1 219 ? 3.995 -7.678 -26.710 1.00 97.69 219 VAL A O 1
ATOM 1549 N N . ILE A 1 220 ? 3.659 -7.936 -24.501 1.00 94.94 220 ILE A N 1
ATOM 1550 C CA . ILE A 1 220 ? 2.276 -7.452 -24.456 1.00 94.94 220 ILE A CA 1
ATOM 1551 C C . ILE A 1 220 ? 2.267 -6.162 -23.638 1.00 94.94 220 ILE A C 1
ATOM 1553 O O . ILE A 1 220 ? 2.702 -6.175 -22.489 1.00 94.94 220 ILE A O 1
ATOM 1557 N N . ALA A 1 221 ? 1.780 -5.061 -24.212 1.00 91.31 221 ALA A N 1
ATOM 1558 C CA . ALA A 1 221 ? 1.776 -3.753 -23.562 1.00 91.31 221 ALA A CA 1
ATOM 1559 C C . ALA A 1 221 ? 0.370 -3.161 -23.482 1.00 91.31 221 ALA A C 1
ATOM 1561 O O . ALA A 1 221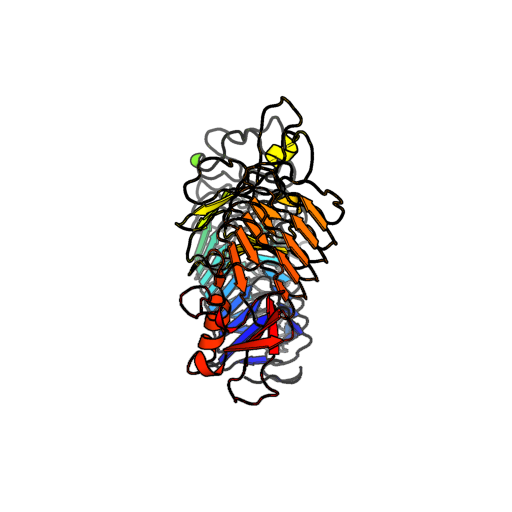 ? -0.310 -3.031 -24.503 1.00 91.31 221 ALA A O 1
ATOM 1562 N N . GLY A 1 222 ? -0.047 -2.771 -22.278 1.00 83.12 222 GLY A N 1
ATOM 1563 C CA . GLY A 1 222 ? -1.304 -2.069 -22.028 1.00 83.12 222 GLY A CA 1
ATOM 1564 C C . GLY A 1 222 ? -1.165 -0.997 -20.959 1.00 83.12 222 GLY A C 1
ATOM 1565 O O . GLY A 1 222 ? -0.463 -1.197 -19.966 1.00 83.12 222 GLY A O 1
ATOM 1566 N N . ASN A 1 223 ? -1.868 0.123 -21.129 1.00 76.00 223 ASN A N 1
ATOM 1567 C CA . ASN A 1 223 ? -1.924 1.212 -20.145 1.00 76.00 223 ASN A CA 1
ATOM 1568 C C . ASN A 1 223 ? -0.531 1.687 -19.669 1.00 76.00 223 ASN A C 1
ATOM 1570 O O . ASN A 1 223 ? -0.352 1.993 -18.493 1.00 76.00 223 ASN A O 1
ATOM 1574 N N . THR A 1 224 ? 0.486 1.659 -20.531 1.00 82.62 224 THR A N 1
ATOM 1575 C CA . THR A 1 224 ? 1.893 1.807 -20.126 1.00 82.62 224 THR A CA 1
ATOM 1576 C C . THR A 1 224 ? 2.559 2.967 -20.865 1.00 82.62 224 THR A C 1
ATOM 1578 O O . THR A 1 224 ? 2.351 3.163 -22.065 1.00 82.62 224 THR A O 1
ATOM 1581 N N . ILE A 1 225 ? 3.397 3.726 -20.153 1.00 86.19 225 ILE A N 1
ATOM 1582 C CA . ILE A 1 225 ? 4.310 4.707 -20.748 1.00 86.19 225 ILE A CA 1
ATOM 1583 C C . ILE A 1 225 ? 5.646 4.046 -21.045 1.00 86.19 225 ILE A C 1
ATOM 1585 O O . ILE A 1 225 ? 6.288 3.513 -20.142 1.00 86.19 225 ILE A O 1
ATOM 1589 N N . ILE A 1 226 ? 6.097 4.165 -22.289 1.00 90.88 226 ILE A N 1
ATOM 1590 C CA . ILE A 1 226 ? 7.455 3.836 -22.717 1.00 90.88 226 ILE A CA 1
ATOM 1591 C C . ILE A 1 226 ? 7.965 5.017 -23.544 1.00 90.88 226 ILE A C 1
ATOM 1593 O O . ILE A 1 226 ? 7.882 5.026 -24.771 1.00 90.88 226 ILE A O 1
ATOM 1597 N N . ALA A 1 227 ? 8.386 6.074 -22.855 1.00 87.94 227 ALA A N 1
ATOM 1598 C CA . ALA A 1 227 ? 8.735 7.352 -23.470 1.00 87.94 227 ALA A CA 1
ATOM 1599 C C . ALA A 1 227 ? 9.806 8.082 -22.655 1.00 87.94 227 ALA A C 1
ATOM 1601 O O . ALA A 1 227 ? 9.883 7.911 -21.437 1.00 87.94 227 ALA A O 1
ATOM 1602 N N . GLY A 1 228 ? 10.583 8.940 -23.318 1.00 84.75 228 GLY A N 1
ATOM 1603 C CA . GLY A 1 228 ? 11.659 9.697 -22.676 1.00 84.75 228 GLY A CA 1
ATOM 1604 C C . GLY A 1 228 ? 12.870 8.832 -22.327 1.00 84.75 228 GLY A C 1
ATOM 1605 O O . GLY A 1 228 ? 13.632 9.177 -21.428 1.00 84.75 228 GLY A O 1
ATOM 1606 N N . ASN A 1 229 ? 13.027 7.685 -22.987 1.00 88.25 229 ASN A N 1
ATOM 1607 C CA . ASN A 1 229 ? 14.215 6.857 -22.895 1.00 88.25 229 ASN A CA 1
ATOM 1608 C C . ASN A 1 229 ? 15.199 7.247 -23.995 1.00 88.25 229 ASN A C 1
ATOM 1610 O O . ASN A 1 229 ? 14.834 7.722 -25.068 1.00 88.25 229 ASN A O 1
ATOM 1614 N N . PHE A 1 230 ? 16.473 7.032 -23.714 1.00 78.25 230 PHE A N 1
ATOM 1615 C CA . PHE A 1 230 ? 17.564 7.520 -24.529 1.00 78.25 230 PHE A CA 1
ATOM 1616 C C . PHE A 1 230 ? 18.366 6.378 -25.107 1.00 78.25 230 PHE A C 1
ATOM 1618 O O . PHE A 1 230 ? 18.504 5.295 -24.533 1.00 78.25 230 PHE A O 1
ATOM 1625 N N . ASN A 1 231 ? 18.974 6.681 -26.238 1.00 74.38 231 ASN A N 1
ATOM 1626 C CA . ASN A 1 231 ? 20.008 5.859 -26.799 1.00 74.38 231 ASN A CA 1
ATOM 1627 C C . ASN A 1 231 ? 21.172 6.757 -27.196 1.00 74.38 231 ASN A C 1
ATOM 1629 O O . ASN A 1 231 ? 21.048 7.593 -28.094 1.00 74.38 231 ASN A O 1
ATOM 1633 N N . LYS A 1 232 ? 22.279 6.648 -26.461 1.00 65.19 232 LYS A N 1
ATOM 1634 C CA . LYS A 1 232 ? 23.413 7.560 -26.594 1.00 65.19 232 LYS A CA 1
ATOM 1635 C C . LYS A 1 232 ? 24.566 6.871 -27.309 1.00 65.19 232 LYS A C 1
ATOM 1637 O O . LYS A 1 232 ? 25.257 6.045 -26.717 1.00 65.19 232 LYS A O 1
ATOM 1642 N N . ASN A 1 233 ? 24.843 7.281 -28.545 1.00 62.34 233 ASN A N 1
ATOM 1643 C CA . ASN A 1 233 ? 26.102 6.945 -29.205 1.00 62.34 233 ASN A CA 1
ATOM 1644 C C . ASN A 1 233 ? 27.207 7.885 -28.698 1.00 62.34 233 ASN A C 1
ATOM 1646 O O . ASN A 1 233 ? 27.144 9.093 -28.904 1.00 62.34 233 ASN A O 1
ATOM 1650 N N . LEU A 1 234 ? 28.222 7.347 -28.020 1.00 57.91 234 LEU A N 1
ATOM 1651 C CA . LEU A 1 234 ? 29.332 8.146 -27.483 1.00 57.91 234 LEU A CA 1
ATOM 1652 C C . LEU A 1 234 ? 30.312 8.665 -28.545 1.00 57.91 234 LEU A C 1
ATOM 1654 O O . LEU A 1 234 ? 31.118 9.546 -28.240 1.00 57.91 234 LEU A O 1
ATOM 1658 N N . TYR A 1 235 ? 30.264 8.124 -29.763 1.00 58.56 235 TYR A N 1
ATOM 1659 C CA . TYR A 1 235 ? 31.158 8.488 -30.865 1.00 58.56 235 TYR A CA 1
ATOM 1660 C C . TYR A 1 235 ? 30.549 9.502 -31.837 1.00 58.56 235 TYR A C 1
ATOM 1662 O O . TYR A 1 235 ? 31.273 10.029 -32.682 1.00 58.56 235 TYR A O 1
ATOM 1670 N N . ASP A 1 236 ? 29.254 9.802 -31.708 1.00 55.50 236 ASP A N 1
ATOM 1671 C CA . ASP A 1 236 ? 28.596 10.873 -32.451 1.00 55.50 236 ASP A CA 1
ATOM 1672 C C . ASP A 1 236 ? 28.398 12.085 -31.532 1.00 55.50 236 ASP A C 1
ATOM 1674 O O . ASP A 1 236 ? 27.556 12.095 -30.637 1.00 55.50 236 ASP A O 1
ATOM 1678 N N . SER A 1 237 ? 29.229 13.111 -31.726 1.00 50.09 237 SER A N 1
ATOM 1679 C CA . SER A 1 237 ? 29.153 14.377 -30.990 1.00 50.09 237 SER A CA 1
ATOM 1680 C C . SER A 1 237 ? 28.069 15.318 -31.519 1.00 50.09 237 SER A C 1
ATOM 1682 O O . SER A 1 237 ? 27.852 16.384 -30.938 1.00 50.09 237 SER A O 1
ATOM 1684 N N . SER A 1 238 ? 27.386 14.951 -32.607 1.00 52.25 238 SER A N 1
ATOM 1685 C CA . SER A 1 238 ? 26.171 15.624 -33.031 1.00 52.25 238 SER A CA 1
ATOM 1686 C C . SER A 1 238 ? 24.991 14.954 -32.332 1.00 52.25 238 SER A C 1
ATOM 1688 O O . SER A 1 238 ? 24.533 13.891 -32.732 1.00 52.25 238 SER A O 1
ATOM 1690 N N . GLU 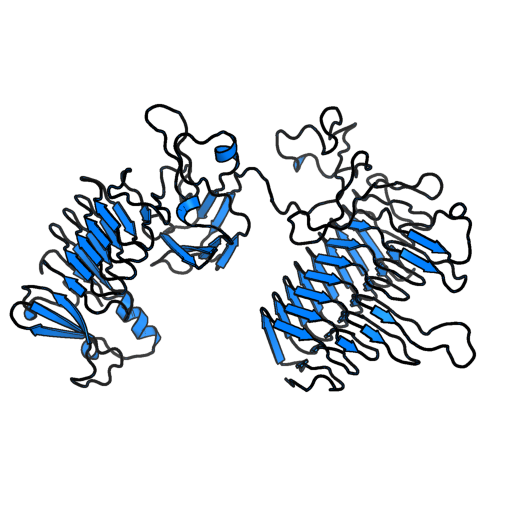A 1 239 ? 24.440 15.587 -31.295 1.00 48.69 239 GLU A N 1
ATOM 1691 C CA . GLU A 1 239 ? 23.205 15.130 -30.622 1.00 48.69 239 GLU A CA 1
ATOM 1692 C C . GLU A 1 239 ? 21.967 15.081 -31.556 1.00 48.69 239 GLU A C 1
ATOM 1694 O O . GLU A 1 239 ? 20.838 14.940 -31.103 1.00 48.69 239 GLU A O 1
ATOM 1699 N N . SER A 1 240 ? 22.148 15.238 -32.870 1.00 44.16 240 SER A N 1
ATOM 1700 C CA . SER A 1 240 ? 21.130 15.698 -33.808 1.00 44.16 240 SER A CA 1
ATOM 1701 C C . SER A 1 240 ? 20.866 14.768 -34.998 1.00 44.16 240 SER A C 1
ATOM 1703 O O . SER A 1 240 ? 20.150 15.199 -35.901 1.00 44.16 240 SER A O 1
ATOM 1705 N N . SER A 1 241 ? 21.400 13.542 -35.080 1.00 42.28 241 SER A N 1
ATOM 1706 C CA . SER A 1 241 ? 21.224 12.762 -36.325 1.00 42.28 241 SER A CA 1
ATOM 1707 C C . SER A 1 241 ? 20.625 11.361 -36.226 1.00 42.28 241 SER A C 1
ATOM 1709 O O . SER A 1 241 ? 20.266 10.809 -37.265 1.00 42.28 241 SER A O 1
ATOM 1711 N N . ILE A 1 242 ? 20.395 10.807 -35.031 1.00 48.19 242 ILE A N 1
ATOM 1712 C CA . ILE A 1 242 ? 19.628 9.560 -34.911 1.00 48.19 242 ILE A CA 1
ATOM 1713 C C . ILE A 1 242 ? 18.743 9.619 -33.662 1.00 48.19 242 ILE A C 1
ATOM 1715 O O . ILE A 1 242 ? 19.160 9.234 -32.574 1.00 48.19 242 ILE A O 1
ATOM 1719 N N . LEU A 1 243 ? 17.518 10.132 -33.818 1.00 49.19 243 LEU A N 1
ATOM 1720 C CA . LEU A 1 243 ? 16.419 9.824 -32.900 1.00 49.19 243 LEU A CA 1
ATOM 1721 C C . LEU A 1 243 ? 16.267 8.301 -32.912 1.00 49.19 243 LEU A C 1
ATOM 1723 O O . LEU A 1 243 ? 15.951 7.711 -33.946 1.00 49.19 243 LEU A O 1
ATOM 1727 N N . LYS A 1 244 ? 16.663 7.673 -31.808 1.00 67.94 244 LYS A N 1
ATOM 1728 C CA . LYS A 1 244 ? 16.703 6.223 -31.658 1.00 67.94 244 LYS A CA 1
ATOM 1729 C C . LYS A 1 244 ? 15.664 5.805 -30.628 1.00 67.94 244 LYS A C 1
ATOM 1731 O O . LYS A 1 244 ? 15.462 6.518 -29.648 1.00 67.94 244 LYS A O 1
ATOM 1736 N N . PRO A 1 245 ? 15.012 4.664 -30.861 1.00 82.81 245 PRO A N 1
ATOM 1737 C CA . PRO A 1 245 ? 13.665 4.448 -30.378 1.00 82.81 245 PRO A CA 1
ATOM 1738 C C . PRO A 1 245 ? 13.616 4.115 -28.884 1.00 82.81 245 PRO A C 1
ATOM 1740 O O . PRO A 1 245 ? 14.510 3.458 -28.337 1.00 82.81 245 PRO A O 1
ATOM 1743 N N . ASP A 1 246 ? 12.519 4.506 -28.238 1.00 89.69 246 ASP A N 1
ATOM 1744 C CA . ASP A 1 246 ? 12.163 4.058 -26.890 1.00 89.69 246 ASP A CA 1
ATOM 1745 C C . ASP A 1 246 ? 11.963 2.540 -26.844 1.00 89.69 246 ASP A C 1
ATOM 1747 O O . ASP A 1 246 ? 12.272 1.895 -25.838 1.00 89.69 246 ASP A O 1
ATOM 1751 N N . VAL A 1 247 ? 11.468 1.974 -27.947 1.00 92.44 247 VAL A N 1
ATOM 1752 C CA . VAL A 1 247 ? 11.168 0.550 -28.097 1.00 92.44 247 VAL A CA 1
ATOM 1753 C C . VAL A 1 247 ? 11.756 -0.031 -29.382 1.00 92.44 247 VAL A C 1
ATOM 1755 O O . VAL A 1 247 ? 11.677 0.586 -30.441 1.00 92.44 247 VAL A O 1
ATOM 1758 N N . SER A 1 248 ? 12.277 -1.255 -29.323 1.00 91.94 248 SER A N 1
ATOM 1759 C CA . SER A 1 248 ? 12.689 -2.034 -30.502 1.00 91.94 248 SER A CA 1
ATOM 1760 C C . SER A 1 248 ? 12.068 -3.433 -30.487 1.00 91.94 248 SER A C 1
ATOM 1762 O O . SER A 1 248 ? 11.899 -4.016 -29.414 1.00 91.94 248 SER A O 1
ATOM 1764 N N . GLY A 1 249 ? 11.740 -3.971 -31.666 1.00 92.50 249 GLY A N 1
ATOM 1765 C CA . GLY A 1 249 ? 11.184 -5.317 -31.837 1.00 92.50 249 GLY A CA 1
ATOM 1766 C C . GLY A 1 249 ? 9.656 -5.386 -31.953 1.00 92.50 249 GLY A C 1
ATOM 1767 O O . GLY A 1 249 ? 8.964 -4.403 -32.221 1.00 92.50 249 GLY A O 1
ATOM 1768 N N . ASN A 1 250 ? 9.101 -6.590 -31.813 1.00 94.00 250 ASN A N 1
ATOM 1769 C CA . ASN A 1 250 ? 7.666 -6.825 -32.008 1.00 94.00 250 ASN A CA 1
ATOM 1770 C C . ASN A 1 250 ? 6.883 -6.678 -30.700 1.00 94.00 250 ASN A C 1
ATOM 1772 O O . ASN A 1 250 ? 7.263 -7.259 -29.685 1.00 94.00 250 ASN A O 1
ATOM 1776 N N . PHE A 1 251 ? 5.755 -5.970 -30.747 1.00 95.12 251 PHE A N 1
ATOM 1777 C CA . PHE A 1 251 ? 4.864 -5.764 -29.607 1.00 95.12 251 PHE A CA 1
ATOM 1778 C C . PHE A 1 251 ? 3.442 -6.219 -29.932 1.00 95.12 251 PHE A C 1
ATOM 1780 O O . PHE A 1 251 ? 2.999 -6.199 -31.075 1.00 95.12 251 PHE A O 1
ATOM 1787 N N . THR A 1 252 ? 2.702 -6.608 -28.902 1.00 94.62 252 THR A N 1
ATOM 1788 C CA . THR A 1 252 ? 1.248 -6.744 -28.938 1.00 94.62 252 THR A CA 1
ATOM 1789 C C . THR A 1 252 ? 0.657 -5.611 -28.117 1.00 94.62 252 THR A C 1
ATOM 1791 O O . THR A 1 252 ? 0.767 -5.595 -26.892 1.00 94.62 252 THR A O 1
ATOM 1794 N N . ASP A 1 253 ? 0.046 -4.649 -28.796 1.00 87.94 253 ASP A N 1
ATOM 1795 C CA . ASP A 1 253 ? -0.623 -3.526 -28.152 1.00 87.94 253 ASP A CA 1
ATOM 1796 C C . ASP A 1 253 ? -2.049 -3.901 -27.744 1.00 87.94 253 ASP A C 1
ATOM 1798 O O . ASP A 1 253 ? -2.900 -4.173 -28.593 1.00 87.94 253 ASP A O 1
ATOM 1802 N N . VAL A 1 254 ? -2.311 -3.899 -26.437 1.00 82.38 254 VAL A N 1
ATOM 1803 C CA . VAL A 1 254 ? -3.656 -4.103 -25.875 1.00 82.38 254 VAL A CA 1
ATOM 1804 C C . VAL A 1 254 ? -4.347 -2.785 -25.499 1.00 82.38 254 VAL A C 1
ATOM 1806 O O . VAL A 1 254 ? -5.454 -2.804 -24.963 1.00 82.38 254 VAL A O 1
ATOM 1809 N N . GLY A 1 255 ? -3.744 -1.644 -25.851 1.00 74.50 255 GLY A N 1
ATOM 1810 C CA . GLY A 1 255 ? -4.351 -0.317 -25.821 1.00 74.50 255 GLY A CA 1
ATOM 1811 C C . GLY A 1 255 ? -3.814 0.617 -24.738 1.00 74.50 255 GLY A C 1
ATOM 1812 O O . GLY A 1 255 ? -3.228 0.197 -23.740 1.00 74.50 255 GLY A O 1
ATOM 1813 N N . ASN A 1 256 ? -4.080 1.911 -24.944 1.00 73.19 256 ASN A N 1
ATOM 1814 C CA . ASN A 1 256 ? -3.780 3.009 -24.023 1.00 73.19 256 ASN A CA 1
ATOM 1815 C C . ASN A 1 256 ? -2.297 3.087 -23.633 1.00 73.19 256 ASN A C 1
ATOM 1817 O O . ASN A 1 256 ? -1.968 3.333 -22.477 1.00 73.19 256 ASN A O 1
ATOM 1821 N N . ASN A 1 257 ? -1.388 2.852 -24.577 1.00 79.06 257 ASN A N 1
ATOM 1822 C CA . ASN A 1 257 ? 0.035 3.071 -24.345 1.00 79.06 257 ASN A CA 1
ATOM 1823 C C . ASN A 1 257 ? 0.464 4.450 -24.849 1.00 79.06 257 ASN A C 1
ATOM 1825 O O . ASN A 1 257 ? -0.123 4.988 -25.793 1.00 79.06 257 ASN A O 1
ATOM 1829 N N . LEU A 1 258 ? 1.516 5.000 -24.247 1.00 84.25 258 LEU A N 1
ATOM 1830 C CA . LEU A 1 258 ? 2.233 6.166 -24.761 1.00 84.25 258 LEU A CA 1
ATOM 1831 C C . LEU A 1 258 ? 3.666 5.770 -25.060 1.00 84.25 258 LEU A C 1
ATOM 1833 O O . LEU A 1 258 ? 4.446 5.503 -24.150 1.00 84.25 258 LEU A O 1
ATOM 1837 N N . ILE A 1 259 ? 3.985 5.732 -26.345 1.00 87.88 259 ILE A N 1
ATOM 1838 C CA . ILE A 1 259 ? 5.282 5.313 -26.854 1.00 87.88 259 ILE A CA 1
ATOM 1839 C C . ILE A 1 259 ? 5.980 6.540 -27.433 1.00 87.88 259 ILE A C 1
ATOM 1841 O O . ILE A 1 259 ? 5.445 7.165 -28.351 1.00 87.88 259 ILE A O 1
ATOM 1845 N N . GLY A 1 260 ? 7.143 6.892 -26.885 1.00 86.94 260 GLY A N 1
ATOM 1846 C CA . GLY A 1 260 ? 7.891 8.091 -27.273 1.00 86.94 260 GLY A CA 1
ATOM 1847 C C . GLY A 1 260 ? 8.325 8.048 -28.740 1.00 86.94 260 GLY A C 1
ATOM 1848 O O . GLY A 1 260 ? 7.867 8.852 -29.550 1.00 86.94 260 GLY A O 1
ATOM 1849 N N . ASP A 1 261 ? 9.141 7.064 -29.098 1.00 87.62 261 ASP A N 1
ATOM 1850 C CA . ASP A 1 261 ? 9.537 6.737 -30.467 1.00 87.62 261 ASP A CA 1
ATOM 1851 C C . ASP A 1 261 ? 9.520 5.217 -30.677 1.00 87.62 261 ASP A C 1
ATOM 1853 O O . ASP A 1 261 ? 10.235 4.472 -30.006 1.00 87.62 261 ASP A O 1
ATOM 1857 N N . ASN A 1 262 ? 8.702 4.751 -31.624 1.00 89.88 262 ASN A N 1
ATOM 1858 C CA . ASN A 1 262 ? 8.586 3.334 -31.965 1.00 89.88 262 ASN A CA 1
ATOM 1859 C C . ASN A 1 262 ? 9.403 2.895 -33.190 1.00 89.88 262 ASN A C 1
ATOM 1861 O O . ASN A 1 262 ? 9.152 1.814 -33.725 1.00 89.88 262 ASN A O 1
ATOM 1865 N N . THR A 1 263 ? 10.315 3.720 -33.696 1.00 85.25 263 THR A N 1
ATOM 1866 C CA . THR A 1 263 ? 11.071 3.418 -34.919 1.00 85.25 263 THR A CA 1
ATOM 1867 C C . THR A 1 263 ? 11.783 2.068 -34.804 1.00 85.25 263 THR A C 1
ATOM 1869 O O . THR A 1 263 ? 12.531 1.837 -33.871 1.00 85.25 263 THR A O 1
ATOM 1872 N N . GLY A 1 264 ? 11.560 1.153 -35.752 1.00 80.44 264 GLY A N 1
ATOM 1873 C CA . GLY A 1 264 ? 12.124 -0.206 -35.685 1.00 80.44 264 GLY A CA 1
ATOM 1874 C C . GLY A 1 264 ? 11.291 -1.209 -34.875 1.00 80.44 264 GLY A C 1
ATOM 1875 O O . GLY A 1 264 ? 11.635 -2.388 -34.844 1.00 80.44 264 GLY A O 1
ATOM 1876 N N . SER A 1 265 ? 10.167 -0.779 -34.296 1.00 89.00 265 SER A N 1
ATOM 1877 C CA . SER A 1 265 ? 9.178 -1.654 -33.664 1.00 89.00 265 SER A CA 1
ATOM 1878 C C . SER A 1 265 ? 7.917 -1.842 -34.506 1.00 89.00 265 SER A C 1
ATOM 1880 O O . SER A 1 265 ? 7.563 -1.004 -35.338 1.00 89.00 265 SER A O 1
ATOM 1882 N N . THR A 1 266 ? 7.190 -2.934 -34.259 1.00 88.88 266 THR A N 1
ATOM 1883 C CA . THR A 1 266 ? 5.886 -3.205 -34.890 1.00 88.88 266 THR A CA 1
ATOM 1884 C C . THR A 1 266 ? 4.812 -3.581 -33.867 1.00 88.88 266 THR A C 1
ATOM 1886 O O . THR A 1 266 ? 5.120 -3.918 -32.727 1.00 88.88 266 THR A O 1
ATOM 1889 N N . GLY A 1 267 ? 3.540 -3.522 -34.281 1.00 86.88 267 GLY A N 1
ATOM 1890 C CA . GLY A 1 267 ? 2.412 -4.080 -33.524 1.00 86.88 267 GLY A CA 1
ATOM 1891 C C . GLY A 1 267 ? 1.658 -3.122 -32.595 1.00 86.88 267 GLY A C 1
ATOM 1892 O O . GLY A 1 267 ? 0.688 -3.533 -31.960 1.00 86.88 267 GLY A O 1
ATOM 1893 N N . PHE A 1 268 ? 2.023 -1.836 -32.577 1.00 84.12 268 PHE A N 1
ATOM 1894 C CA . PHE A 1 268 ? 1.211 -0.789 -31.950 1.00 84.12 268 PHE A CA 1
ATOM 1895 C C . PHE A 1 268 ? 0.013 -0.382 -32.825 1.00 84.12 268 PHE A C 1
ATOM 1897 O O . PHE A 1 268 ? 0.133 -0.260 -34.045 1.00 84.12 268 PHE A O 1
ATOM 1904 N N . THR A 1 269 ? -1.150 -0.178 -32.202 1.00 75.00 269 THR A N 1
ATOM 1905 C CA . THR A 1 269 ? -2.444 0.105 -32.848 1.00 75.00 269 THR A CA 1
ATOM 1906 C C . THR A 1 269 ? -2.912 1.547 -32.605 1.00 75.00 269 THR A C 1
ATOM 1908 O O . THR A 1 269 ? -2.288 2.314 -31.878 1.00 75.00 269 THR A O 1
ATOM 1911 N N . THR A 1 270 ? -4.048 1.942 -33.195 1.00 60.03 270 THR A N 1
ATOM 1912 C CA . THR A 1 270 ? -4.582 3.321 -33.146 1.00 60.03 270 THR A CA 1
ATOM 1913 C C . THR A 1 270 ? -5.083 3.790 -31.776 1.00 60.03 270 THR A C 1
ATOM 1915 O O . THR A 1 270 ? -5.432 4.965 -31.632 1.00 60.03 270 THR A O 1
ATOM 1918 N N . ASN A 1 271 ? -5.204 2.886 -30.800 1.00 63.78 271 ASN A N 1
ATOM 1919 C CA . ASN A 1 271 ? -5.669 3.222 -29.450 1.00 63.78 271 ASN A CA 1
ATOM 1920 C C . ASN A 1 271 ? -4.529 3.664 -28.526 1.00 63.78 271 ASN A C 1
ATOM 1922 O O . ASN A 1 271 ? -4.807 4.213 -27.462 1.00 63.78 271 ASN A O 1
ATOM 1926 N N . SER A 1 272 ? -3.282 3.474 -28.953 1.00 74.12 272 SER A N 1
ATOM 1927 C CA . SER A 1 272 ? -2.083 3.991 -28.304 1.00 74.12 272 SER A CA 1
ATOM 1928 C C . SER A 1 272 ? -1.617 5.267 -28.995 1.00 74.12 272 SER A C 1
ATOM 1930 O O . SER A 1 272 ? -1.876 5.489 -30.181 1.00 74.12 272 SER A O 1
ATOM 1932 N N . ILE A 1 273 ? -0.928 6.124 -28.253 1.00 77.56 273 ILE A N 1
ATOM 1933 C CA . ILE A 1 273 ? -0.296 7.315 -28.804 1.00 77.56 273 ILE A CA 1
ATOM 1934 C C . ILE A 1 273 ? 1.174 6.997 -28.988 1.00 77.56 273 ILE A C 1
ATOM 1936 O O . ILE A 1 273 ? 1.869 6.618 -28.050 1.00 77.56 273 ILE A O 1
ATOM 1940 N N . VAL A 1 274 ? 1.620 7.095 -30.230 1.00 83.38 274 VAL A N 1
ATOM 1941 C CA . VAL A 1 274 ? 2.892 6.533 -30.658 1.00 83.38 274 VAL A CA 1
ATOM 1942 C C . VAL A 1 274 ? 3.611 7.570 -31.498 1.00 83.38 274 VAL A C 1
ATOM 1944 O O . VAL A 1 274 ? 3.103 7.983 -32.543 1.00 83.38 274 VAL A O 1
ATOM 1947 N N . GLY A 1 275 ? 4.768 8.017 -31.022 1.00 82.19 275 GLY A N 1
ATOM 1948 C CA . GLY A 1 275 ? 5.669 8.853 -31.796 1.00 82.19 275 GLY A CA 1
ATOM 1949 C C . GLY A 1 275 ? 6.588 8.014 -32.671 1.00 82.19 275 GLY A C 1
ATOM 1950 O O . GLY A 1 275 ? 6.627 6.787 -32.589 1.00 82.19 275 GLY A O 1
ATOM 1951 N N . ASN A 1 276 ? 7.317 8.699 -33.541 1.00 83.12 276 ASN A N 1
ATOM 1952 C CA . ASN A 1 276 ? 8.288 8.097 -34.449 1.00 83.12 276 ASN A CA 1
ATOM 1953 C C . ASN A 1 276 ? 9.521 8.994 -34.573 1.00 83.12 276 ASN A C 1
ATOM 1955 O O . ASN A 1 276 ? 9.509 10.136 -34.127 1.00 83.12 276 ASN A O 1
ATOM 1959 N N . SER A 1 277 ? 10.543 8.517 -35.274 1.00 80.69 277 SER A N 1
ATOM 1960 C CA . SER A 1 277 ? 11.817 9.224 -35.453 1.00 80.69 277 SER A CA 1
ATOM 1961 C C . SER A 1 277 ? 11.709 10.608 -36.100 1.00 80.69 277 SER A C 1
ATOM 1963 O O . SER A 1 277 ? 12.632 11.405 -35.970 1.00 80.69 277 SER A O 1
ATOM 1965 N N . VAL A 1 278 ? 10.613 10.932 -36.798 1.00 80.19 278 VAL A N 1
ATOM 1966 C CA . VAL A 1 278 ? 10.383 12.277 -37.361 1.00 80.19 278 VAL A CA 1
ATOM 1967 C C . VAL A 1 278 ? 9.646 13.176 -36.369 1.00 80.19 278 VAL A C 1
ATOM 1969 O O . VAL A 1 278 ? 9.936 14.366 -36.281 1.00 80.19 278 VAL A O 1
ATOM 1972 N N . ASN A 1 279 ? 8.678 12.617 -35.642 1.00 75.88 279 ASN A N 1
ATOM 1973 C CA . ASN A 1 279 ? 7.857 13.318 -34.658 1.00 75.88 279 ASN A CA 1
ATOM 1974 C C . ASN A 1 279 ? 7.811 12.495 -33.360 1.00 75.88 279 ASN A C 1
ATOM 1976 O O . ASN A 1 279 ? 6.819 11.796 -33.116 1.00 75.88 279 ASN A O 1
ATOM 1980 N N . PRO A 1 280 ? 8.887 12.521 -32.556 1.00 79.06 280 PRO A N 1
ATOM 1981 C CA . PRO A 1 280 ? 8.916 11.817 -31.284 1.00 79.06 280 PRO A CA 1
ATOM 1982 C C . PRO A 1 280 ? 7.944 12.476 -30.302 1.00 79.06 280 PRO A C 1
ATOM 1984 O O . PRO A 1 280 ? 7.715 13.689 -30.339 1.00 79.06 280 PRO A O 1
ATOM 1987 N N . ILE A 1 281 ? 7.372 11.673 -29.411 1.00 76.88 281 ILE A N 1
ATOM 1988 C CA . ILE A 1 281 ? 6.523 12.155 -28.325 1.00 76.88 281 ILE A CA 1
ATOM 1989 C C . ILE A 1 281 ? 7.399 12.441 -27.114 1.00 76.88 281 ILE A C 1
ATOM 1991 O O . ILE A 1 281 ? 7.958 11.534 -26.502 1.00 76.88 281 ILE A O 1
ATOM 1995 N N . ASP A 1 282 ? 7.462 13.713 -26.740 1.00 76.19 282 ASP A N 1
ATOM 1996 C CA . ASP A 1 282 ? 8.055 14.140 -25.479 1.00 76.19 282 ASP A CA 1
ATOM 1997 C C . ASP A 1 282 ? 6.984 14.134 -24.385 1.00 76.19 282 ASP A C 1
ATOM 1999 O O . ASP A 1 282 ? 6.112 15.004 -24.345 1.00 76.19 282 ASP A O 1
ATOM 2003 N N . SER A 1 283 ? 7.055 13.135 -23.507 1.00 71.00 283 SER A N 1
ATOM 2004 C CA . SER A 1 283 ? 6.160 12.956 -22.366 1.00 71.00 283 SER A CA 1
ATOM 2005 C C . SER A 1 283 ? 6.387 13.964 -21.234 1.00 71.00 283 SER A C 1
ATOM 2007 O O . SER A 1 283 ? 5.623 13.916 -20.279 1.00 71.00 283 SER A O 1
ATOM 2009 N N . LYS A 1 284 ? 7.396 14.852 -21.326 1.00 71.81 284 LYS A N 1
ATOM 2010 C CA . LYS A 1 284 ? 7.758 15.882 -20.332 1.00 71.81 284 LYS A CA 1
ATOM 2011 C C . LYS A 1 284 ? 7.663 15.380 -18.893 1.00 71.81 284 LYS A C 1
ATOM 2013 O O . LYS A 1 284 ? 6.927 15.921 -18.074 1.00 71.81 284 LYS A O 1
ATOM 2018 N N . LEU A 1 285 ? 8.406 14.327 -18.587 1.00 74.75 285 LEU A N 1
ATOM 2019 C CA . LEU A 1 285 ? 8.404 13.715 -17.262 1.00 74.75 285 LEU A CA 1
ATOM 2020 C C . LEU A 1 285 ? 9.347 14.466 -16.313 1.00 74.75 285 LEU A C 1
ATOM 2022 O O . LEU A 1 285 ? 10.439 14.885 -16.697 1.00 74.75 285 LEU A O 1
ATOM 2026 N N . GLY A 1 286 ? 8.909 14.643 -15.070 1.00 66.06 286 GLY A N 1
ATOM 2027 C CA . GLY A 1 286 ? 9.706 15.181 -13.976 1.00 66.06 286 GLY A CA 1
ATOM 2028 C C . GLY A 1 286 ? 10.757 14.184 -13.476 1.00 66.06 286 GLY A C 1
ATOM 2029 O O . GLY A 1 286 ? 10.784 13.029 -13.916 1.00 66.06 286 GLY A O 1
ATOM 2030 N N . PRO A 1 287 ? 11.641 14.607 -12.557 1.00 69.94 287 PRO A N 1
ATOM 2031 C CA . PRO A 1 287 ? 12.596 13.716 -11.895 1.00 69.94 287 PRO A CA 1
ATOM 2032 C C . PRO A 1 287 ? 11.899 12.570 -11.143 1.00 69.94 287 PRO A C 1
ATOM 2034 O O . PRO A 1 287 ? 10.704 12.625 -10.857 1.00 69.94 287 PRO A O 1
ATOM 2037 N N . LEU A 1 288 ? 12.653 11.500 -10.870 1.00 72.25 288 LEU A N 1
ATOM 2038 C CA . LEU A 1 288 ? 12.160 10.370 -10.084 1.00 72.25 288 LEU A CA 1
ATOM 2039 C C . LEU A 1 288 ? 12.095 10.812 -8.622 1.00 72.25 288 LEU A C 1
ATOM 2041 O O . LEU A 1 288 ? 13.128 11.125 -8.032 1.00 72.25 288 LEU A O 1
ATOM 2045 N N . GLU A 1 289 ? 10.899 10.842 -8.049 1.00 59.22 289 GLU A N 1
ATOM 2046 C CA . GLU A 1 289 ? 10.667 11.377 -6.708 1.00 59.22 289 GLU A CA 1
ATOM 2047 C C . GLU A 1 289 ? 9.721 10.476 -5.910 1.00 59.22 289 GLU A C 1
ATOM 2049 O O . GLU A 1 289 ? 8.998 9.640 -6.458 1.00 59.22 289 GLU A O 1
ATOM 2054 N N . ASN A 1 290 ? 9.746 10.620 -4.584 1.00 57.53 290 ASN A N 1
ATOM 2055 C CA . ASN A 1 290 ? 8.755 9.991 -3.721 1.00 57.53 290 ASN A CA 1
ATOM 2056 C C . ASN A 1 290 ? 7.529 10.906 -3.636 1.00 57.53 290 ASN A C 1
ATOM 2058 O O . ASN A 1 290 ? 7.520 11.849 -2.848 1.00 57.53 290 ASN A O 1
ATOM 2062 N N . ASN A 1 291 ? 6.504 10.612 -4.432 1.00 49.47 291 ASN A N 1
ATOM 2063 C CA . ASN A 1 291 ? 5.272 11.401 -4.496 1.00 49.47 291 ASN A CA 1
ATOM 2064 C C . ASN A 1 291 ? 4.166 10.872 -3.561 1.00 49.47 291 ASN A C 1
ATOM 2066 O O . ASN A 1 291 ? 2.985 10.988 -3.866 1.00 49.47 291 ASN A O 1
ATOM 2070 N N . GLY A 1 292 ? 4.529 10.264 -2.425 1.00 37.59 292 GLY A N 1
ATOM 2071 C CA . GLY A 1 292 ? 3.565 9.790 -1.421 1.00 37.59 292 GLY A CA 1
ATOM 2072 C C . GLY A 1 292 ? 2.952 8.412 -1.702 1.00 37.59 292 GLY A C 1
ATOM 2073 O O . GLY A 1 292 ? 2.069 7.981 -0.966 1.00 37.59 292 GLY A O 1
ATOM 2074 N N . GLY A 1 293 ? 3.432 7.709 -2.733 1.00 43.31 293 GLY A N 1
ATOM 2075 C CA . GLY A 1 293 ? 3.055 6.330 -3.046 1.00 43.31 293 GLY A CA 1
ATOM 2076 C C . GLY A 1 293 ? 4.069 5.290 -2.557 1.00 43.31 293 GLY A C 1
ATOM 2077 O O . GLY A 1 293 ? 5.162 5.610 -2.096 1.00 43.31 293 GLY A O 1
ATOM 2078 N N . VAL A 1 294 ? 3.729 4.007 -2.709 1.00 42.97 294 VAL A N 1
ATOM 2079 C CA . VAL A 1 294 ? 4.598 2.862 -2.346 1.00 42.97 294 VAL A CA 1
ATOM 2080 C C . VAL A 1 294 ? 5.847 2.716 -3.235 1.00 42.97 294 VAL A C 1
ATOM 2082 O O . VAL A 1 294 ? 6.720 1.899 -2.956 1.00 42.97 294 VAL A O 1
ATOM 2085 N N . THR A 1 295 ? 5.945 3.512 -4.302 1.00 49.12 295 THR A N 1
ATOM 2086 C CA . THR A 1 295 ? 7.051 3.537 -5.268 1.00 49.12 295 THR A CA 1
ATOM 2087 C C . THR A 1 295 ? 7.527 4.956 -5.510 1.00 49.12 295 THR A C 1
ATOM 2089 O O . THR A 1 295 ? 6.726 5.889 -5.473 1.00 49.12 295 THR A O 1
ATOM 2092 N N . LEU A 1 296 ? 8.795 5.111 -5.895 1.00 59.00 296 LEU A N 1
ATOM 2093 C CA . LEU A 1 296 ? 9.223 6.351 -6.538 1.00 59.00 296 LEU A CA 1
ATOM 2094 C C . LEU A 1 296 ? 8.586 6.436 -7.935 1.00 59.00 296 LEU A C 1
ATOM 2096 O O . LEU A 1 296 ? 8.556 5.443 -8.676 1.00 59.00 296 LEU A O 1
ATOM 2100 N N . THR A 1 297 ? 8.085 7.614 -8.298 1.00 61.09 297 THR A N 1
ATOM 2101 C CA . THR A 1 297 ? 7.410 7.870 -9.576 1.00 61.09 297 THR A CA 1
ATOM 2102 C C . THR A 1 297 ? 7.980 9.109 -10.259 1.00 61.09 297 THR A C 1
ATOM 2104 O O . THR A 1 297 ? 8.507 10.018 -9.620 1.00 61.09 297 THR A O 1
ATOM 2107 N N . ASN A 1 298 ? 7.907 9.127 -11.589 1.00 66.94 298 ASN A N 1
ATOM 2108 C CA . ASN A 1 298 ? 8.198 10.305 -12.398 1.00 66.94 298 ASN A CA 1
ATOM 2109 C C . ASN A 1 298 ? 6.868 10.996 -12.717 1.00 66.94 298 ASN A C 1
ATOM 2111 O O . ASN A 1 298 ? 6.084 10.466 -13.507 1.00 66.94 298 ASN A O 1
ATOM 2115 N N . ALA A 1 299 ? 6.612 12.159 -12.116 1.00 60.12 299 ALA A N 1
ATOM 2116 C CA . ALA A 1 299 ? 5.371 12.891 -12.351 1.00 60.12 299 ALA A CA 1
ATOM 2117 C C . ALA A 1 299 ? 5.367 13.531 -13.757 1.00 60.12 299 ALA A C 1
ATOM 2119 O O . ALA A 1 299 ? 6.362 14.149 -14.146 1.00 60.12 299 ALA A O 1
ATOM 2120 N N . PRO A 1 300 ? 4.285 13.430 -14.543 1.00 62.69 300 PRO A N 1
ATOM 2121 C CA . PRO A 1 300 ? 4.135 14.209 -15.773 1.00 62.69 300 PRO A CA 1
ATOM 2122 C C . PRO A 1 300 ? 4.101 15.718 -15.483 1.00 62.69 300 PRO A C 1
ATOM 2124 O O . PRO A 1 300 ? 3.368 16.187 -14.616 1.00 62.69 300 PRO A O 1
ATOM 2127 N N . LEU A 1 301 ? 4.869 16.506 -16.235 1.00 60.22 301 LEU A N 1
ATOM 2128 C CA . LEU A 1 301 ? 4.892 17.964 -16.108 1.00 60.22 301 LEU A CA 1
ATOM 2129 C C . LEU A 1 301 ? 3.794 18.623 -16.953 1.00 60.22 301 LEU A C 1
ATOM 2131 O O . LEU A 1 301 ? 3.177 18.019 -17.838 1.00 60.22 301 LEU A O 1
ATOM 2135 N N . VAL A 1 302 ? 3.566 19.916 -16.717 1.00 53.91 302 VAL A N 1
ATOM 2136 C CA . VAL A 1 302 ? 2.598 20.711 -17.484 1.00 53.91 302 VAL A CA 1
ATOM 2137 C C . VAL A 1 302 ? 2.898 20.638 -18.986 1.00 53.91 302 VAL A C 1
ATOM 2139 O O . VAL A 1 302 ? 3.999 20.934 -19.454 1.00 53.91 302 VAL A O 1
ATOM 2142 N N . GLY A 1 303 ? 1.874 20.273 -19.761 1.00 53.34 303 GLY A N 1
ATOM 2143 C CA . GLY A 1 303 ? 1.970 20.143 -21.214 1.00 53.34 303 GLY A CA 1
ATOM 2144 C C . GLY A 1 303 ? 2.551 18.812 -21.695 1.00 53.34 303 GLY A C 1
ATOM 2145 O O . GLY A 1 303 ? 2.955 18.748 -22.859 1.00 53.34 303 GLY A O 1
ATOM 2146 N N . SER A 1 304 ? 2.601 17.797 -20.827 1.00 61.22 304 SER A N 1
ATOM 2147 C CA . SER A 1 304 ? 2.818 16.401 -21.213 1.00 61.22 304 SER A CA 1
ATOM 2148 C C . SER A 1 304 ? 1.669 15.897 -22.102 1.00 61.22 304 SER A C 1
ATOM 2150 O O . SER A 1 304 ? 0.507 16.257 -21.857 1.00 61.22 304 SER A O 1
ATOM 2152 N N . PRO A 1 305 ? 1.958 15.097 -23.140 1.00 58.25 305 PRO A N 1
ATOM 2153 C CA . PRO A 1 305 ? 0.953 14.407 -23.923 1.00 58.25 305 PRO A CA 1
ATOM 2154 C C . PRO A 1 305 ? 0.163 13.415 -23.070 1.00 58.25 305 PRO A C 1
ATOM 2156 O O . PRO A 1 305 ? 0.698 12.601 -22.320 1.00 58.25 305 PRO A O 1
ATOM 2159 N N . ALA A 1 306 ? -1.141 13.535 -23.245 1.00 54.44 306 ALA A N 1
ATOM 2160 C CA . ALA A 1 306 ? -2.186 12.732 -22.659 1.00 54.44 306 ALA A CA 1
ATOM 2161 C C . ALA A 1 306 ? -2.134 11.304 -23.167 1.00 54.44 306 ALA A C 1
ATOM 2163 O O . ALA A 1 306 ? -2.197 11.181 -24.376 1.00 54.44 306 ALA A O 1
ATOM 2164 N N . ILE A 1 307 ? -2.112 10.237 -22.368 1.00 53.38 307 ILE A N 1
ATOM 2165 C CA . ILE A 1 307 ? -2.370 8.906 -22.949 1.00 53.38 307 ILE A CA 1
ATOM 2166 C C . ILE A 1 307 ? -3.871 8.789 -23.222 1.00 53.38 307 ILE A C 1
ATOM 2168 O O . ILE A 1 307 ? -4.664 9.109 -22.345 1.00 53.38 307 ILE A O 1
ATOM 2172 N N . ASN A 1 308 ? -4.262 8.322 -24.410 1.00 45.22 308 ASN A N 1
ATOM 2173 C CA . ASN A 1 308 ? -5.652 8.040 -24.774 1.00 45.22 308 ASN A CA 1
ATOM 2174 C C . ASN A 1 308 ? -6.288 7.102 -23.734 1.00 45.22 308 ASN A C 1
ATOM 2176 O O . ASN A 1 308 ? -5.997 5.909 -23.722 1.00 45.22 308 ASN A O 1
ATOM 2180 N N . ALA A 1 309 ? -7.079 7.653 -22.822 1.00 42.47 309 ALA A N 1
ATOM 2181 C CA . ALA A 1 309 ? -7.426 6.962 -21.605 1.00 42.47 309 ALA A CA 1
ATOM 2182 C C . ALA A 1 309 ? -8.537 5.950 -21.758 1.00 42.47 309 ALA A C 1
ATOM 2184 O O . ALA A 1 309 ? -9.375 6.011 -22.657 1.00 42.47 309 ALA A O 1
ATOM 2185 N N . GLY A 1 310 ? -8.494 5.023 -20.809 1.00 40.59 310 GLY A N 1
ATOM 2186 C CA . GLY A 1 310 ? -9.417 3.926 -20.666 1.00 40.59 310 GLY A CA 1
ATOM 2187 C C . GLY A 1 310 ? -10.889 4.328 -20.598 1.00 40.59 310 GLY A C 1
ATOM 2188 O O . GLY A 1 310 ? -11.296 5.484 -20.656 1.00 40.59 310 GLY A O 1
ATOM 2189 N N . ASN A 1 311 ? -11.699 3.284 -20.477 1.00 42.28 311 ASN A N 1
ATOM 2190 C CA . ASN A 1 311 ? -13.153 3.318 -20.473 1.00 42.28 311 ASN A CA 1
ATOM 2191 C C . ASN A 1 311 ? -13.742 4.432 -19.579 1.00 42.28 311 ASN A C 1
ATOM 2193 O O . ASN A 1 311 ? -13.618 4.373 -18.356 1.00 42.28 311 ASN A O 1
ATOM 2197 N N . ASN A 1 312 ? -14.480 5.372 -20.187 1.00 41.38 312 ASN A N 1
ATOM 2198 C CA . ASN A 1 312 ? -15.198 6.465 -19.510 1.00 41.38 312 ASN A CA 1
ATOM 2199 C C . ASN A 1 312 ? -16.101 6.008 -18.353 1.00 41.38 312 ASN A C 1
ATOM 2201 O O . ASN A 1 312 ? -16.414 6.809 -17.478 1.00 41.38 312 ASN A O 1
ATOM 2205 N N . ALA A 1 313 ? -16.530 4.742 -18.336 1.00 45.88 313 ALA A N 1
ATOM 2206 C CA . ALA A 1 313 ? -17.335 4.181 -17.253 1.00 45.88 313 ALA A CA 1
ATOM 2207 C C . ALA A 1 313 ? -16.586 4.061 -15.910 1.00 45.88 313 ALA A C 1
ATOM 2209 O O . ALA A 1 313 ? -17.224 3.815 -14.892 1.00 45.88 313 ALA A O 1
ATOM 2210 N N . LEU A 1 314 ? -15.258 4.214 -15.901 1.00 38.84 314 LEU A N 1
ATOM 2211 C CA . LEU A 1 314 ? -14.412 4.118 -14.706 1.00 38.84 314 LEU A CA 1
ATOM 2212 C C . LEU A 1 314 ? -14.041 5.495 -14.116 1.00 38.84 314 LEU A C 1
ATOM 2214 O O . LEU A 1 314 ? -13.245 5.563 -13.185 1.00 38.84 314 LEU A O 1
ATOM 2218 N N . ILE A 1 315 ? -14.601 6.589 -14.651 1.00 45.28 315 ILE A N 1
ATOM 2219 C CA . ILE A 1 315 ? -14.351 7.965 -14.195 1.00 45.28 315 ILE A CA 1
ATOM 2220 C C . ILE A 1 315 ? -15.378 8.339 -13.106 1.00 45.28 315 ILE A C 1
ATOM 2222 O O . ILE A 1 315 ? -16.581 8.291 -13.381 1.00 45.28 315 ILE A O 1
ATOM 2226 N N . PRO A 1 316 ? -14.952 8.747 -11.894 1.00 39.53 316 PRO A N 1
ATOM 2227 C CA . PRO A 1 316 ? -15.861 9.245 -10.864 1.00 39.53 316 PRO A CA 1
ATOM 2228 C C . PRO A 1 316 ? -16.659 10.474 -11.325 1.00 39.53 316 PRO A C 1
ATOM 2230 O O . PRO A 1 316 ? -16.159 11.341 -12.047 1.00 39.53 316 PRO A O 1
ATOM 2233 N N . VAL A 1 317 ? -17.913 10.575 -10.881 1.00 43.38 317 VAL A N 1
ATOM 2234 C CA . VAL A 1 317 ? -18.791 11.712 -11.193 1.00 43.38 317 VAL A CA 1
ATOM 2235 C C . VAL A 1 317 ? -18.191 13.008 -10.632 1.00 43.38 317 VAL A C 1
ATOM 2237 O O . VAL A 1 317 ? -17.926 13.096 -9.440 1.00 43.38 317 VAL A O 1
ATOM 2240 N N . GLY A 1 318 ? -18.016 14.027 -11.483 1.00 43.88 318 GLY A N 1
ATOM 2241 C CA . GLY A 1 318 ? -17.586 15.376 -11.076 1.00 43.88 318 GLY A CA 1
ATOM 2242 C C . GLY A 1 318 ? -16.188 15.804 -11.540 1.00 43.88 318 GLY A C 1
ATOM 2243 O O . GLY A 1 318 ? -15.841 16.973 -11.400 1.00 43.88 318 GLY A O 1
ATOM 2244 N N . VAL A 1 319 ? -15.402 14.911 -12.147 1.00 43.47 319 VAL A N 1
ATOM 2245 C CA . VAL A 1 319 ? -14.059 15.238 -12.659 1.00 43.47 319 VAL A CA 1
ATOM 2246 C C . VAL A 1 319 ? -14.141 15.778 -14.095 1.00 43.47 319 VAL A C 1
ATOM 2248 O O . VAL A 1 319 ? -14.430 15.021 -15.021 1.00 43.47 319 VAL A O 1
ATOM 2251 N N . THR A 1 320 ? -13.879 17.079 -14.300 1.00 46.88 320 THR A N 1
ATOM 2252 C CA . THR A 1 320 ? -14.032 17.748 -15.617 1.00 46.88 320 THR A CA 1
ATOM 2253 C C . THR A 1 320 ? -12.724 18.170 -16.303 1.00 46.88 320 THR A C 1
ATOM 2255 O O . THR A 1 320 ? -12.702 18.281 -17.525 1.00 46.88 320 THR A O 1
ATOM 2258 N N . THR A 1 321 ? -11.625 18.380 -15.569 1.00 43.38 321 THR A N 1
ATOM 2259 C CA . THR A 1 321 ? -10.333 18.865 -16.113 1.00 43.38 321 THR A CA 1
ATOM 2260 C C . THR A 1 321 ? -9.152 18.031 -15.614 1.00 43.38 321 THR A C 1
ATOM 2262 O O . THR A 1 321 ? -9.252 17.357 -14.583 1.00 43.38 321 THR A O 1
ATOM 2265 N N . ASP A 1 322 ? -8.044 18.006 -16.355 1.00 45.41 322 ASP A N 1
ATOM 2266 C CA . ASP A 1 322 ? -6.821 17.305 -15.935 1.00 45.41 322 ASP A CA 1
ATOM 2267 C C . ASP A 1 322 ? -5.888 18.191 -15.082 1.00 45.41 322 ASP A C 1
ATOM 2269 O O . ASP A 1 322 ? -6.206 19.337 -14.759 1.00 45.41 322 ASP A O 1
ATOM 2273 N N . GLN A 1 323 ? -4.721 17.649 -14.717 1.00 35.59 323 GLN A N 1
ATOM 2274 C CA . GLN A 1 323 ? -3.689 18.319 -13.911 1.00 35.59 323 GLN A CA 1
ATOM 2275 C C . GLN A 1 323 ? -3.093 19.602 -14.531 1.00 35.59 323 GLN A C 1
ATOM 2277 O O . GLN A 1 323 ? -2.332 20.301 -13.869 1.00 35.59 323 GLN A O 1
ATOM 2282 N N . ARG A 1 324 ? -3.424 19.950 -15.783 1.00 40.66 324 ARG A N 1
ATOM 2283 C CA . ARG A 1 324 ? -3.006 21.207 -16.431 1.00 40.66 324 ARG A CA 1
ATOM 2284 C C . ARG A 1 324 ? -3.962 22.372 -16.126 1.00 40.66 324 ARG A C 1
ATOM 2286 O O . ARG A 1 324 ? -3.670 23.502 -16.513 1.00 40.66 324 ARG A O 1
ATOM 2293 N N . GLY A 1 325 ? -5.055 22.128 -15.394 1.00 37.59 325 GLY A N 1
ATOM 2294 C CA . GLY A 1 325 ? -5.956 23.152 -14.857 1.00 37.59 325 GLY A CA 1
ATOM 2295 C C . GLY A 1 325 ? -7.154 23.499 -15.753 1.00 37.59 325 GLY A C 1
ATOM 2296 O O . GLY A 1 325 ? -7.463 22.816 -16.729 1.00 37.59 325 GLY A O 1
ATOM 2297 N N . ALA A 1 326 ? -7.872 24.569 -15.392 1.00 36.78 326 ALA A N 1
ATOM 2298 C CA . ALA A 1 326 ? -9.073 25.018 -16.098 1.00 36.78 326 ALA A CA 1
ATOM 2299 C C . ALA A 1 326 ? -8.774 25.386 -17.566 1.00 36.78 326 ALA A C 1
ATOM 2301 O O . ALA A 1 326 ? -7.880 26.185 -17.837 1.00 36.78 326 ALA A O 1
ATOM 2302 N N . GLY A 1 327 ? -9.552 24.832 -18.505 1.00 40.06 327 GLY A N 1
ATOM 2303 C CA . GLY A 1 327 ? -9.380 25.039 -19.952 1.00 40.06 327 GLY A CA 1
ATOM 2304 C C . GLY A 1 327 ? -8.820 23.836 -20.720 1.00 40.06 327 GLY A C 1
ATOM 2305 O O . GLY A 1 327 ? -8.714 23.912 -21.943 1.00 40.06 327 GLY A O 1
ATOM 2306 N N . PHE A 1 328 ? -8.509 22.730 -20.034 1.00 39.97 328 PHE A N 1
ATOM 2307 C CA . PHE A 1 328 ? -8.133 21.453 -20.645 1.00 39.97 328 PHE A CA 1
ATOM 2308 C C . PHE A 1 328 ? -9.142 20.364 -20.252 1.00 39.97 328 PHE A C 1
ATOM 2310 O O . PHE A 1 328 ? -9.104 19.831 -19.140 1.00 39.97 328 PHE A O 1
ATOM 2317 N N . ASP A 1 329 ? -10.070 20.054 -21.160 1.00 40.69 329 ASP A N 1
ATOM 2318 C CA . ASP A 1 329 ? -11.077 19.010 -20.954 1.00 40.69 329 ASP A CA 1
ATOM 2319 C C . ASP A 1 329 ? -10.417 17.625 -20.961 1.00 40.69 329 ASP A C 1
ATOM 2321 O O . ASP A 1 329 ? -9.692 17.279 -21.896 1.00 40.69 329 ASP A O 1
ATOM 2325 N N . ARG A 1 330 ? -10.716 16.793 -19.950 1.00 44.25 330 ARG A N 1
ATOM 2326 C CA . ARG A 1 330 ? -10.233 15.395 -19.895 1.00 44.25 330 ARG A CA 1
ATOM 2327 C C . ARG A 1 330 ? -10.739 14.526 -21.042 1.00 44.25 330 ARG A C 1
ATOM 2329 O O . ARG A 1 330 ? -10.209 13.441 -21.246 1.00 44.25 330 ARG A O 1
ATOM 2336 N N . ILE A 1 331 ? -11.788 14.960 -21.739 1.00 42.31 331 ILE A N 1
ATOM 2337 C CA . ILE A 1 331 ? -12.462 14.203 -22.791 1.00 42.31 331 ILE A CA 1
ATOM 2338 C C . ILE A 1 331 ? -12.553 15.093 -24.025 1.00 42.31 331 ILE A C 1
ATOM 2340 O O . ILE A 1 331 ? -13.324 16.049 -24.051 1.00 42.31 331 ILE A O 1
ATOM 2344 N N . SER A 1 332 ? -11.816 14.739 -25.075 1.00 39.66 332 SER A N 1
ATOM 2345 C CA . SER A 1 332 ? -11.934 15.381 -26.384 1.00 39.66 332 SER A CA 1
ATOM 2346 C C . SER A 1 332 ? -12.198 14.323 -27.448 1.00 39.66 332 SER A C 1
ATOM 2348 O O . SER A 1 332 ? -11.446 13.363 -27.595 1.00 39.66 332 SER A O 1
ATOM 2350 N N . GLY A 1 333 ? -13.317 14.449 -28.167 1.00 41.56 333 GLY A N 1
ATOM 2351 C CA . GLY A 1 333 ? -13.665 13.537 -29.264 1.00 41.56 333 GLY A CA 1
ATOM 2352 C C . GLY A 1 333 ? -13.801 12.059 -28.864 1.00 41.56 333 GLY A C 1
ATOM 2353 O O . GLY A 1 333 ? -13.421 11.192 -29.647 1.00 41.56 333 GLY A O 1
ATOM 2354 N N . SER A 1 334 ? -14.318 11.772 -27.661 1.00 37.56 334 SER A N 1
ATOM 2355 C CA . SER A 1 334 ? -14.455 10.410 -27.100 1.00 37.56 334 SER A CA 1
ATOM 2356 C C . SER A 1 334 ? -13.135 9.709 -26.743 1.00 37.56 334 SER A C 1
ATOM 2358 O O . SER A 1 334 ? -13.123 8.492 -26.570 1.00 37.56 334 SER A O 1
ATOM 2360 N N . LYS A 1 335 ? -12.042 10.466 -26.609 1.00 36.78 335 LYS A N 1
ATOM 2361 C CA . LYS A 1 335 ? -10.724 10.002 -26.164 1.00 36.78 335 LYS A CA 1
ATOM 2362 C C . LYS A 1 335 ? -10.312 10.761 -24.903 1.00 36.78 335 LYS A C 1
ATOM 2364 O O . LYS A 1 335 ? -10.553 11.967 -24.814 1.00 36.78 335 LYS A O 1
ATOM 2369 N N . VAL A 1 336 ? -9.765 10.044 -23.924 1.00 40.09 336 VAL A N 1
ATOM 2370 C CA . VAL A 1 336 ? -9.491 10.559 -22.571 1.00 40.09 336 VAL A CA 1
ATOM 2371 C C . VAL A 1 336 ? -7.990 10.831 -22.393 1.00 40.09 336 VAL A C 1
ATOM 2373 O O . VAL A 1 336 ? -7.189 10.355 -23.185 1.00 40.09 336 VAL A O 1
ATOM 2376 N N . ASP A 1 337 ? -7.593 11.596 -21.382 1.00 38.84 337 ASP A N 1
ATOM 2377 C CA . ASP A 1 337 ? -6.201 11.795 -20.957 1.00 38.84 337 ASP A CA 1
ATOM 2378 C C . ASP A 1 337 ? -5.905 11.037 -19.643 1.00 38.84 337 ASP A C 1
ATOM 2380 O O . ASP A 1 337 ? -6.464 11.382 -18.600 1.00 38.84 337 ASP A O 1
ATOM 2384 N N . ILE A 1 338 ? -5.053 10.002 -19.688 1.00 42.88 338 ILE A N 1
ATOM 2385 C CA . ILE A 1 338 ? -4.371 9.401 -18.525 1.00 42.88 338 ILE A CA 1
ATOM 2386 C C . ILE A 1 338 ? -2.863 9.551 -18.687 1.00 42.88 338 ILE A C 1
ATOM 2388 O O . ILE A 1 338 ? -2.163 8.578 -18.936 1.00 42.88 338 ILE A O 1
ATOM 2392 N N . GLY A 1 339 ? -2.322 10.762 -18.549 1.00 39.78 339 GLY A N 1
ATOM 2393 C CA . GLY A 1 339 ? -0.918 10.908 -18.145 1.00 39.78 339 GLY A CA 1
ATOM 2394 C C . GLY A 1 339 ? -0.570 9.865 -17.073 1.00 39.78 339 GLY A C 1
ATOM 2395 O O . GLY A 1 339 ? -1.408 9.616 -16.213 1.00 39.78 339 GLY A O 1
ATOM 2396 N N . ALA A 1 340 ? 0.588 9.215 -17.250 1.00 40.34 340 ALA A N 1
ATOM 2397 C CA . ALA A 1 340 ? 1.189 8.129 -16.466 1.00 40.34 340 ALA A CA 1
ATOM 2398 C C . ALA A 1 340 ? 0.299 7.603 -15.344 1.00 40.34 340 ALA A C 1
ATOM 2400 O O . ALA A 1 340 ? 0.030 8.348 -14.410 1.00 40.34 340 ALA A O 1
ATOM 2401 N N . TYR A 1 341 ? -0.116 6.336 -15.403 1.00 39.06 341 TYR A N 1
ATOM 2402 C CA . TYR A 1 341 ? -0.750 5.691 -14.259 1.00 39.06 341 TYR A CA 1
ATOM 2403 C C . TYR A 1 341 ? 0.179 5.811 -13.041 1.00 39.06 341 TYR A C 1
ATOM 2405 O O . TYR A 1 341 ? 1.070 4.994 -12.820 1.00 39.06 341 TYR A O 1
ATOM 2413 N N . GLU A 1 342 ? -0.021 6.860 -12.254 1.00 32.44 342 GLU A N 1
ATOM 2414 C CA . GLU A 1 342 ? 0.179 6.801 -10.835 1.00 32.44 342 GLU A CA 1
ATOM 2415 C C . GLU A 1 342 ? -0.840 5.765 -10.406 1.00 32.44 342 GLU A C 1
ATOM 2417 O O . GLU A 1 342 ? -2.048 5.906 -10.637 1.00 32.44 342 GLU A O 1
ATOM 2422 N N . VAL A 1 343 ? -0.343 4.677 -9.825 1.00 34.38 343 VAL A N 1
ATOM 2423 C CA . VAL A 1 343 ? -1.148 3.963 -8.851 1.00 34.38 343 VAL A CA 1
ATOM 2424 C C . VAL A 1 343 ? -1.790 5.056 -8.026 1.00 34.38 343 VAL A C 1
ATOM 2426 O O . VAL A 1 343 ? -1.084 5.850 -7.409 1.00 34.38 343 VAL A O 1
ATOM 2429 N N . GLN A 1 344 ? -3.114 5.132 -8.079 1.00 32.66 344 GLN A N 1
ATOM 2430 C CA . GLN A 1 344 ? -3.877 5.837 -7.073 1.00 32.66 344 GLN A CA 1
ATOM 2431 C C . GLN A 1 344 ? -3.618 5.070 -5.773 1.00 32.66 344 GLN A C 1
ATOM 2433 O O . GLN A 1 344 ? -4.425 4.261 -5.329 1.00 32.66 344 GLN A O 1
ATOM 2438 N N . THR A 1 345 ? -2.430 5.242 -5.193 1.00 34.25 345 THR A N 1
ATOM 2439 C CA . THR A 1 345 ? -2.282 5.175 -3.760 1.00 34.25 345 THR A CA 1
ATOM 2440 C C . THR A 1 345 ? -3.048 6.400 -3.335 1.00 34.25 345 THR A C 1
ATOM 2442 O O . THR A 1 345 ? -2.602 7.517 -3.587 1.00 34.25 345 THR A O 1
ATOM 2445 N N . PHE A 1 346 ? -4.264 6.178 -2.853 1.00 36.75 346 PHE A N 1
ATOM 2446 C CA . PHE A 1 346 ? -5.082 7.208 -2.244 1.00 36.75 346 PHE A CA 1
ATOM 2447 C C . PHE A 1 346 ? -4.223 7.936 -1.205 1.00 36.75 346 PHE A C 1
ATOM 2449 O O . PHE A 1 346 ? -4.001 7.446 -0.101 1.00 36.75 346 PHE A O 1
ATOM 2456 N N . ALA A 1 347 ? -3.677 9.075 -1.606 1.00 32.81 347 ALA A N 1
ATOM 2457 C CA . ALA A 1 347 ? -2.940 9.992 -0.766 1.00 32.81 347 ALA A CA 1
ATOM 2458 C C . ALA A 1 347 ? -3.462 11.380 -1.134 1.00 32.81 347 ALA A C 1
ATOM 2460 O O . ALA A 1 347 ? -3.022 11.997 -2.103 1.00 32.81 347 ALA A O 1
ATOM 2461 N N . GLY A 1 348 ? -4.486 11.806 -0.391 1.00 39.81 348 GLY A N 1
ATOM 2462 C CA . GLY A 1 348 ? -5.191 13.070 -0.590 1.00 39.81 348 GLY A CA 1
ATOM 2463 C C . GLY A 1 348 ? -6.564 12.939 -1.246 1.00 39.81 348 GLY A C 1
ATOM 2464 O O . GLY A 1 348 ? -6.966 13.847 -1.965 1.00 39.81 348 GLY A O 1
ATOM 2465 N N . ASP A 1 349 ? -7.302 11.852 -1.013 1.00 42.19 349 ASP A N 1
ATOM 2466 C CA . ASP A 1 349 ? -8.678 11.722 -1.516 1.00 42.19 349 ASP A CA 1
ATOM 2467 C C . ASP A 1 349 ? -9.638 12.763 -0.926 1.00 42.19 349 ASP A C 1
ATOM 2469 O O . ASP A 1 349 ? -10.756 12.907 -1.417 1.00 42.19 349 ASP A O 1
ATOM 2473 N N . GLY A 1 350 ? -9.177 13.510 0.086 1.00 42.66 350 GLY A N 1
ATOM 2474 C CA . GLY A 1 350 ? -10.030 14.378 0.865 1.00 42.66 350 GLY A CA 1
ATOM 2475 C C . GLY A 1 350 ? -11.187 13.545 1.366 1.00 42.66 350 GLY A C 1
ATOM 2476 O O . GLY A 1 350 ? -12.299 13.968 1.094 1.00 42.66 350 GLY A O 1
ATOM 2477 N N . GLY A 1 351 ? -10.862 12.376 1.949 1.00 58.62 351 GLY A N 1
ATOM 2478 C CA . GLY A 1 351 ? -11.686 11.347 2.579 1.00 58.62 351 GLY A CA 1
ATOM 2479 C C . GLY A 1 351 ? -12.976 10.929 1.884 1.00 58.62 351 GLY A C 1
ATOM 2480 O O . GLY A 1 351 ? -13.345 11.381 0.797 1.00 58.62 351 GLY A O 1
ATOM 2481 N N . GLN A 1 352 ? -13.687 10.047 2.587 1.00 60.16 352 GLN A N 1
ATOM 2482 C CA . GLN A 1 352 ? -14.847 9.252 2.164 1.00 60.16 352 GLN A CA 1
ATOM 2483 C C . GLN A 1 352 ? -14.477 7.899 1.544 1.00 60.16 352 GLN A C 1
ATOM 2485 O O . GLN A 1 352 ? -15.289 7.297 0.829 1.00 60.16 352 GLN A O 1
ATOM 2490 N N . ASN A 1 353 ? -13.296 7.348 1.843 1.00 61.81 353 ASN A N 1
ATOM 2491 C CA . ASN A 1 353 ? -13.043 5.932 1.592 1.00 61.81 353 ASN A CA 1
ATOM 2492 C C . ASN A 1 353 ? -13.990 5.069 2.430 1.00 61.81 353 ASN A C 1
ATOM 2494 O O . ASN A 1 353 ? -14.239 5.333 3.602 1.00 61.81 353 ASN A O 1
ATOM 2498 N N . LYS A 1 354 ? -14.517 4.001 1.823 1.00 75.88 354 LYS A N 1
ATOM 2499 C CA . LYS A 1 354 ? -15.348 3.013 2.511 1.00 75.88 354 LYS A CA 1
ATOM 2500 C C . LYS A 1 354 ? -14.658 1.657 2.496 1.00 75.88 354 LYS A C 1
ATOM 2502 O O . LYS A 1 354 ? -14.657 0.975 1.473 1.00 75.88 354 LYS A O 1
ATOM 2507 N N . PHE A 1 355 ? -14.120 1.259 3.640 1.00 77.25 355 PHE A N 1
ATOM 2508 C CA . PHE A 1 355 ? -13.478 -0.035 3.843 1.00 77.25 355 PHE A CA 1
ATOM 2509 C C . PHE A 1 355 ? -14.518 -1.008 4.390 1.00 77.25 355 PHE A C 1
ATOM 2511 O O . PHE A 1 355 ? -14.997 -0.821 5.502 1.00 77.25 355 PHE A O 1
ATOM 2518 N N . VAL A 1 356 ? -14.919 -2.008 3.608 1.00 81.31 356 VAL A N 1
ATOM 2519 C CA . VAL A 1 356 ? -15.895 -3.020 4.042 1.00 81.31 356 VAL A CA 1
ATOM 2520 C C . VAL A 1 356 ? -15.142 -4.259 4.510 1.00 81.31 356 VAL A C 1
ATOM 2522 O O . VAL A 1 356 ? -14.297 -4.746 3.767 1.00 81.31 356 VAL A O 1
ATOM 2525 N N . ILE A 1 357 ? -15.432 -4.725 5.726 1.00 80.31 357 ILE A N 1
ATOM 2526 C CA . ILE A 1 357 ? -14.686 -5.769 6.428 1.00 80.31 357 ILE A CA 1
ATOM 2527 C C . ILE A 1 357 ? -15.655 -6.817 6.972 1.00 80.31 357 ILE A C 1
ATOM 2529 O O . ILE A 1 357 ? -16.533 -6.517 7.785 1.00 80.31 357 ILE A O 1
ATOM 2533 N N . GLY A 1 358 ? -15.492 -8.048 6.505 1.00 82.38 358 GLY A N 1
ATOM 2534 C CA . GLY A 1 358 ? -16.326 -9.193 6.855 1.00 82.38 358 GLY A CA 1
ATOM 2535 C C . GLY A 1 358 ? -15.746 -10.105 7.940 1.00 82.38 358 GLY A C 1
ATOM 2536 O O . GLY A 1 358 ? -14.562 -10.059 8.279 1.00 82.38 358 GLY A O 1
ATOM 2537 N N . LEU A 1 359 ? -16.577 -11.019 8.452 1.00 78.88 359 LEU A N 1
ATOM 2538 C CA . LEU A 1 359 ? -16.097 -12.173 9.226 1.00 78.88 359 LEU A CA 1
ATOM 2539 C C . LEU A 1 359 ? -15.135 -13.036 8.395 1.00 78.88 359 LEU A C 1
ATOM 2541 O O . LEU A 1 359 ? -15.341 -13.233 7.198 1.00 78.88 359 LEU A O 1
ATOM 2545 N N . ASN A 1 360 ? -14.161 -13.668 9.054 1.00 75.94 360 ASN A N 1
ATOM 2546 C CA . ASN A 1 360 ? -13.147 -14.545 8.444 1.00 75.94 360 ASN A CA 1
ATOM 2547 C C . ASN A 1 360 ? -12.143 -13.849 7.505 1.00 75.94 360 ASN A C 1
ATOM 2549 O O . ASN A 1 360 ? -11.377 -14.535 6.828 1.00 75.94 360 ASN A O 1
ATOM 2553 N N . GLU A 1 361 ? -12.096 -12.517 7.467 1.00 67.50 361 GLU A N 1
ATOM 2554 C CA . GLU A 1 361 ? -11.112 -11.788 6.653 1.00 67.50 361 GLU A CA 1
ATOM 2555 C C . GLU A 1 361 ? -9.723 -11.687 7.306 1.00 67.50 361 GLU A C 1
ATOM 2557 O O . GLU A 1 361 ? -8.782 -11.179 6.697 1.00 67.50 361 GLU A O 1
ATOM 2562 N N . GLY A 1 362 ? -9.559 -12.206 8.526 1.00 77.31 362 GLY A N 1
ATOM 2563 C CA . GLY A 1 362 ? -8.293 -12.158 9.257 1.00 77.31 362 GLY A CA 1
ATOM 2564 C C . GLY A 1 362 ? -7.880 -10.726 9.608 1.00 77.31 362 GLY A C 1
ATOM 2565 O O . GLY A 1 362 ? -8.727 -9.879 9.888 1.00 77.31 362 GLY A O 1
ATOM 2566 N N . THR A 1 363 ? -6.571 -10.461 9.620 1.00 83.94 363 THR A N 1
ATOM 2567 C CA . THR A 1 363 ? -6.032 -9.127 9.921 1.00 83.94 363 THR A CA 1
ATOM 2568 C C . THR A 1 363 ? -5.891 -8.289 8.654 1.00 83.94 363 THR A C 1
ATOM 2570 O O . THR A 1 363 ? -5.112 -8.625 7.763 1.00 83.94 363 THR A O 1
ATOM 2573 N N . GLN A 1 364 ? -6.591 -7.162 8.621 1.00 80.38 364 GLN A N 1
ATOM 2574 C CA . GLN A 1 364 ? -6.505 -6.122 7.605 1.00 80.38 364 GLN A CA 1
ATOM 2575 C C . GLN A 1 364 ? -5.566 -5.006 8.077 1.00 80.38 364 GLN A C 1
ATOM 2577 O O . GLN A 1 364 ? -5.542 -4.670 9.258 1.00 80.38 364 GLN A O 1
ATOM 2582 N N . ILE A 1 365 ? -4.788 -4.418 7.166 1.00 80.12 365 ILE A N 1
ATOM 2583 C CA . ILE A 1 365 ? -3.925 -3.263 7.459 1.00 80.12 365 ILE A CA 1
ATOM 2584 C C . ILE A 1 365 ? -4.327 -2.131 6.520 1.00 80.12 365 ILE A C 1
ATOM 2586 O O . ILE A 1 365 ? -4.244 -2.283 5.302 1.00 80.12 365 ILE A O 1
ATOM 2590 N N . ILE A 1 366 ? -4.742 -1.003 7.088 1.00 77.62 366 ILE A N 1
ATOM 2591 C CA . ILE A 1 366 ? -5.149 0.197 6.358 1.00 77.62 366 ILE A CA 1
ATOM 2592 C C . ILE A 1 366 ? -4.129 1.286 6.663 1.00 77.62 366 ILE A C 1
ATOM 2594 O O . ILE A 1 366 ? -3.964 1.691 7.810 1.00 77.62 366 ILE A O 1
ATOM 2598 N N . THR A 1 367 ? -3.411 1.749 5.642 1.00 73.00 367 THR A N 1
ATOM 2599 C CA . THR A 1 367 ? -2.269 2.661 5.820 1.00 73.00 367 THR A CA 1
ATOM 2600 C C . THR A 1 367 ? -2.609 4.137 5.654 1.00 73.00 367 THR A C 1
ATOM 2602 O O . THR A 1 367 ? -1.734 4.985 5.795 1.00 73.00 367 THR A O 1
ATOM 2605 N N . ASN A 1 368 ? -3.853 4.445 5.297 1.00 64.38 368 ASN A N 1
ATOM 2606 C CA . ASN A 1 368 ? -4.278 5.769 4.858 1.00 64.38 368 ASN A CA 1
ATOM 2607 C C . ASN A 1 368 ? -5.684 6.147 5.358 1.00 64.38 368 ASN A C 1
ATOM 2609 O O . ASN A 1 368 ? -6.342 6.949 4.712 1.00 64.38 368 ASN A O 1
ATOM 2613 N N . PHE A 1 369 ? -6.148 5.566 6.469 1.00 74.50 369 PHE A N 1
ATOM 2614 C CA . PHE A 1 369 ? -7.479 5.862 7.003 1.00 74.50 369 PHE A CA 1
ATOM 2615 C C . PHE A 1 369 ? -7.569 7.326 7.470 1.00 74.50 369 PHE A C 1
ATOM 2617 O O . PHE A 1 369 ? -6.835 7.745 8.367 1.00 74.50 369 PHE A O 1
ATOM 2624 N N . GLY A 1 370 ? -8.460 8.098 6.855 1.00 73.12 370 GLY A N 1
ATOM 2625 C CA . GLY A 1 370 ? -8.806 9.476 7.187 1.00 73.12 370 GLY A CA 1
ATOM 2626 C C . GLY A 1 370 ? -9.835 9.543 8.312 1.00 73.12 370 GLY A C 1
ATOM 2627 O O . GLY A 1 370 ? -11.000 9.188 8.154 1.00 73.12 370 GLY A O 1
ATOM 2628 N N . GLY A 1 371 ? -9.403 9.986 9.486 1.00 71.00 371 GLY A N 1
ATOM 2629 C CA . GLY A 1 371 ? -10.280 10.179 10.638 1.00 71.00 371 GLY A CA 1
ATOM 2630 C C . GLY A 1 371 ? -10.959 11.541 10.605 1.00 71.00 371 GLY A C 1
ATOM 2631 O O . GLY A 1 371 ? -10.472 12.467 9.962 1.00 71.00 371 GLY A O 1
ATOM 2632 N N . VAL A 1 372 ? -12.066 11.685 11.328 1.00 67.38 372 VAL A N 1
ATOM 2633 C CA . VAL A 1 372 ? -12.788 12.964 11.388 1.00 67.38 372 VAL A CA 1
ATOM 2634 C C . VAL A 1 372 ? -12.152 13.919 12.420 1.00 67.38 372 VAL A C 1
ATOM 2636 O O . VAL A 1 372 ? -12.132 15.135 12.212 1.00 67.38 372 VAL A O 1
ATOM 2639 N N . GLY A 1 373 ? -11.573 13.380 13.503 1.00 64.06 373 GLY A N 1
ATOM 2640 C CA . GLY A 1 373 ? -10.937 14.152 14.580 1.00 64.06 373 GLY A CA 1
ATOM 2641 C C . GLY A 1 373 ? -11.901 14.985 15.442 1.00 64.06 373 GLY A C 1
ATOM 2642 O O . GLY A 1 373 ? -13.106 15.019 15.219 1.00 64.06 373 GLY A O 1
ATOM 2643 N N . LYS A 1 374 ? -11.359 15.691 16.447 1.00 58.16 374 LYS A N 1
ATOM 2644 C CA . LYS A 1 374 ? -12.122 16.468 17.449 1.00 58.16 374 LYS A CA 1
ATOM 2645 C C . LYS A 1 374 ? -12.430 17.908 17.001 1.00 58.16 374 LYS A C 1
ATOM 2647 O O . LYS A 1 374 ? -11.584 18.584 16.417 1.00 58.16 374 LYS A O 1
ATOM 2652 N N . GLY A 1 375 ? -13.616 18.437 17.331 1.00 56.12 375 GLY A N 1
ATOM 2653 C CA . GLY A 1 375 ? -14.032 19.802 16.964 1.00 56.12 375 GLY A CA 1
ATOM 2654 C C . GLY A 1 375 ? -15.535 20.085 17.112 1.00 56.12 375 GLY A C 1
ATOM 2655 O O . GLY A 1 375 ? -16.323 19.208 17.447 1.00 56.12 375 GLY A O 1
ATOM 2656 N N . THR A 1 376 ? -15.958 21.329 16.856 1.00 53.81 376 THR A N 1
ATOM 2657 C CA . THR A 1 376 ? -17.386 21.698 16.771 1.00 53.81 376 THR A CA 1
ATOM 2658 C C . THR A 1 376 ? -17.644 22.387 15.431 1.00 53.81 376 THR A C 1
ATOM 2660 O O . THR A 1 376 ? -16.976 23.364 15.109 1.00 53.81 376 THR A O 1
ATOM 2663 N N . ASN A 1 377 ? -18.597 21.862 14.653 1.00 58.94 377 ASN A N 1
ATOM 2664 C CA . ASN A 1 377 ? -18.866 22.173 13.236 1.00 58.94 377 ASN A CA 1
ATOM 2665 C C . ASN A 1 377 ? -17.770 21.708 12.252 1.00 58.94 377 ASN A C 1
ATOM 2667 O O . ASN A 1 377 ? -16.831 22.465 11.992 1.00 58.94 377 ASN A O 1
ATOM 2671 N N . PRO A 1 378 ? -17.902 20.508 11.645 1.00 59.78 378 PRO A N 1
ATOM 2672 C CA . PRO A 1 378 ? -16.975 20.073 10.605 1.00 59.78 378 PRO A CA 1
ATOM 2673 C C . PRO A 1 378 ? -16.981 21.069 9.442 1.00 59.78 378 PRO A C 1
ATOM 2675 O O . PRO A 1 378 ? -18.038 21.468 8.945 1.00 59.78 378 PRO A O 1
ATOM 2678 N N . THR A 1 379 ? -15.795 21.486 9.002 1.00 63.59 379 THR A N 1
ATOM 2679 C CA . THR A 1 379 ? -15.670 22.227 7.742 1.00 63.59 379 THR A CA 1
ATOM 2680 C C . THR A 1 379 ? -15.933 21.276 6.572 1.00 63.59 379 THR A C 1
ATOM 2682 O O . THR A 1 379 ? -15.794 20.064 6.718 1.00 63.59 379 THR A O 1
ATOM 2685 N N . ASN A 1 380 ? -16.248 21.796 5.383 1.00 63.47 380 ASN A N 1
ATOM 2686 C CA . ASN A 1 380 ? -16.370 20.948 4.188 1.00 63.47 380 ASN A CA 1
ATOM 2687 C C . ASN A 1 380 ? -15.093 20.138 3.903 1.00 63.47 380 ASN A C 1
ATOM 2689 O O . ASN A 1 380 ? -15.195 19.084 3.295 1.00 63.47 380 ASN A O 1
ATOM 2693 N N . ALA A 1 381 ? -13.922 20.611 4.346 1.00 59.78 381 ALA A N 1
ATOM 2694 C CA . ALA A 1 381 ? -12.668 19.870 4.240 1.00 59.78 381 ALA A CA 1
ATOM 2695 C C . ALA A 1 381 ? -12.634 18.660 5.185 1.00 59.78 381 ALA A C 1
ATOM 2697 O O . ALA A 1 381 ? -12.200 17.600 4.777 1.00 59.78 381 ALA A O 1
ATOM 2698 N N . VAL A 1 382 ? -13.181 18.782 6.396 1.00 64.38 382 VAL A N 1
ATOM 2699 C CA . VAL A 1 382 ? -13.269 17.663 7.352 1.00 64.38 382 VAL A CA 1
ATOM 2700 C C . VAL A 1 382 ? -14.340 16.646 6.946 1.00 64.38 382 VAL A C 1
ATOM 2702 O O . VAL A 1 382 ? -14.152 15.451 7.117 1.00 64.38 382 VAL A O 1
ATOM 2705 N N . ILE A 1 383 ? -15.464 17.110 6.380 1.00 65.94 383 ILE A N 1
ATOM 2706 C CA . ILE A 1 383 ? -16.481 16.212 5.796 1.00 65.94 383 ILE A CA 1
ATOM 2707 C C . ILE A 1 383 ? -15.908 15.467 4.599 1.00 65.94 383 ILE A C 1
ATOM 2709 O O . ILE A 1 383 ? -16.227 14.298 4.408 1.00 65.94 383 ILE A O 1
ATOM 2713 N N . ALA A 1 384 ? -15.100 16.162 3.797 1.00 60.69 384 ALA A N 1
ATOM 2714 C CA . ALA A 1 384 ? -14.347 15.520 2.751 1.00 60.69 384 ALA A CA 1
ATOM 2715 C C . ALA A 1 384 ? -13.447 14.464 3.417 1.00 60.69 384 ALA A C 1
ATOM 2717 O O . ALA A 1 384 ? -13.702 13.295 3.210 1.00 60.69 384 ALA A O 1
ATOM 2718 N N . GLU A 1 385 ? -12.511 14.826 4.294 1.00 64.88 385 GLU A N 1
ATOM 2719 C CA . GLU A 1 385 ? -11.469 13.955 4.882 1.00 64.88 385 GLU A CA 1
ATOM 2720 C C . GLU A 1 385 ? -11.933 12.729 5.712 1.00 64.88 385 GLU A C 1
ATOM 2722 O O . GLU A 1 385 ? -11.093 11.947 6.152 1.00 64.88 385 GLU A O 1
ATOM 2727 N N . ALA A 1 386 ? -13.239 12.495 5.874 1.00 71.38 386 ALA A N 1
ATOM 2728 C CA . ALA A 1 386 ? -13.795 11.440 6.718 1.00 71.38 386 ALA A CA 1
ATOM 2729 C C . ALA A 1 386 ? -13.981 10.085 6.012 1.00 71.38 386 ALA A C 1
ATOM 2731 O O . ALA A 1 386 ? -14.913 9.900 5.229 1.00 71.38 386 ALA A O 1
ATOM 2732 N N . ASP A 1 387 ? -13.180 9.091 6.383 1.00 77.75 387 ASP A N 1
ATOM 2733 C CA . ASP A 1 387 ? -13.334 7.704 5.945 1.00 77.75 387 ASP A CA 1
ATOM 2734 C C . ASP A 1 387 ? -14.298 6.899 6.818 1.00 77.75 387 ASP A C 1
ATOM 2736 O O . ASP A 1 387 ? -14.562 7.212 7.979 1.00 77.75 387 ASP A O 1
ATOM 2740 N N . THR A 1 388 ? -14.825 5.814 6.253 1.00 83.31 388 THR A N 1
ATOM 2741 C CA . THR A 1 388 ? -15.743 4.882 6.907 1.00 83.31 388 THR A CA 1
ATOM 2742 C C . THR A 1 388 ? -15.190 3.455 6.903 1.00 83.31 388 THR A C 1
ATOM 2744 O O . THR A 1 388 ? -14.995 2.860 5.842 1.00 83.31 388 THR A O 1
ATOM 2747 N N . LEU A 1 389 ? -15.038 2.853 8.082 1.00 87.00 389 LEU A N 1
ATOM 2748 C CA . LEU A 1 389 ? -14.965 1.403 8.267 1.00 87.00 389 LEU A CA 1
ATOM 2749 C C . LEU A 1 389 ? -16.385 0.844 8.333 1.00 87.00 389 LEU A C 1
ATOM 2751 O O . LEU A 1 389 ? -17.185 1.270 9.158 1.00 87.00 389 LEU A O 1
ATOM 2755 N N . LYS A 1 390 ? -16.717 -0.123 7.488 1.00 86.62 390 LYS A N 1
ATOM 2756 C CA . LYS A 1 390 ? -17.971 -0.867 7.555 1.00 86.62 390 LYS A CA 1
ATOM 2757 C C . LYS A 1 390 ? -17.684 -2.310 7.935 1.00 86.62 390 LYS A C 1
ATOM 2759 O O . LYS A 1 390 ? -17.017 -3.003 7.181 1.00 86.62 390 LYS A O 1
ATOM 2764 N N . PHE A 1 391 ? -18.270 -2.777 9.025 1.00 87.06 391 PHE A N 1
ATOM 2765 C CA . PHE A 1 391 ? -18.235 -4.176 9.422 1.00 87.06 391 PHE A CA 1
ATOM 2766 C C . PHE A 1 391 ? -19.500 -4.904 8.954 1.00 87.06 391 PHE A C 1
ATOM 2768 O O . PHE A 1 391 ? -20.609 -4.404 9.138 1.00 87.06 391 PHE A O 1
ATOM 2775 N N . GLU A 1 392 ? -19.339 -6.068 8.321 1.00 85.56 392 GLU A N 1
ATOM 2776 C CA . GLU A 1 392 ? -20.437 -6.908 7.824 1.00 85.56 392 GLU A CA 1
ATOM 2777 C C . GLU A 1 392 ? -20.346 -8.322 8.408 1.00 85.56 392 GLU A C 1
ATOM 2779 O O . GLU A 1 392 ? -19.345 -9.025 8.262 1.00 85.56 392 GLU A O 1
ATOM 2784 N N . GLY A 1 393 ? -21.414 -8.762 9.069 1.00 85.12 393 GLY A N 1
ATOM 2785 C CA . GLY A 1 393 ? -21.458 -10.058 9.738 1.00 85.12 393 GLY A CA 1
ATOM 2786 C C . GLY A 1 393 ? -22.113 -10.002 11.111 1.00 85.12 393 GLY A C 1
ATOM 2787 O O . GLY A 1 393 ? -21.808 -9.149 11.946 1.00 85.12 393 GLY A O 1
ATOM 2788 N N . THR A 1 394 ? -23.000 -10.967 11.354 1.00 87.06 394 THR A N 1
ATOM 2789 C CA . THR A 1 394 ? -23.788 -11.040 12.583 1.00 87.06 394 THR A CA 1
ATOM 2790 C C . THR A 1 394 ? -22.882 -11.091 13.809 1.00 87.06 394 THR A C 1
ATOM 2792 O O . THR A 1 394 ? -22.026 -11.966 13.917 1.00 87.06 394 THR A O 1
ATOM 2795 N N . GLY A 1 395 ? -23.099 -10.163 14.742 1.00 83.88 395 GLY A N 1
ATOM 2796 C CA . GLY A 1 395 ? -22.327 -10.056 15.981 1.00 83.88 395 GLY A CA 1
ATOM 2797 C C . GLY A 1 395 ? -21.204 -9.019 15.950 1.00 83.88 395 GLY A C 1
ATOM 2798 O O . GLY A 1 395 ? -20.669 -8.725 17.010 1.00 83.88 395 GLY A O 1
ATOM 2799 N N . LEU A 1 396 ? -20.873 -8.412 14.804 1.00 85.69 396 LEU A N 1
ATOM 2800 C CA . LEU A 1 396 ? -19.960 -7.261 14.745 1.00 85.69 396 LEU A CA 1
ATOM 2801 C C . LEU A 1 396 ? -20.715 -5.995 15.162 1.00 85.69 396 LEU A C 1
ATOM 2803 O O . LEU A 1 396 ? -21.336 -5.327 14.335 1.00 85.69 396 LEU A O 1
ATOM 2807 N N . THR A 1 397 ? -20.708 -5.694 16.460 1.00 85.12 397 THR A N 1
ATOM 2808 C CA . THR A 1 397 ? -21.487 -4.602 17.056 1.00 85.12 397 THR A CA 1
ATOM 2809 C C . THR A 1 397 ? -20.594 -3.629 17.815 1.00 85.12 397 THR A C 1
ATOM 2811 O O . THR A 1 397 ? -19.450 -3.925 18.137 1.00 85.12 397 THR A O 1
ATOM 2814 N N . ALA A 1 398 ? -21.138 -2.470 18.174 1.00 78.88 398 ALA A N 1
ATOM 2815 C CA . ALA A 1 398 ? -20.423 -1.529 19.027 1.00 78.88 398 ALA A CA 1
ATOM 2816 C C . ALA A 1 398 ? -20.086 -2.126 20.410 1.00 78.88 398 ALA A C 1
ATOM 2818 O O . ALA A 1 398 ? -19.024 -1.846 20.950 1.00 78.88 398 ALA A O 1
ATOM 2819 N N . ARG A 1 399 ? -20.950 -2.989 20.969 1.00 80.56 399 ARG A N 1
ATOM 2820 C CA . ARG A 1 399 ? -20.784 -3.523 22.336 1.00 80.56 399 ARG A CA 1
ATOM 2821 C C . ARG A 1 399 ? -19.557 -4.417 22.507 1.00 80.56 399 ARG A C 1
ATOM 2823 O O . ARG A 1 399 ? -19.010 -4.465 23.602 1.00 80.56 399 ARG A O 1
ATOM 2830 N N . ASN A 1 400 ? -19.146 -5.114 21.452 1.00 84.25 400 ASN A N 1
ATOM 2831 C CA . ASN A 1 400 ? -17.986 -6.001 21.472 1.00 84.25 400 ASN A CA 1
ATOM 2832 C C . ASN A 1 400 ? -16.786 -5.441 20.704 1.00 84.25 400 ASN A C 1
ATOM 2834 O O . ASN A 1 400 ? -15.833 -6.181 20.483 1.00 84.25 400 ASN A O 1
ATOM 2838 N N . LEU A 1 401 ? -16.824 -4.171 20.288 1.00 86.44 401 LEU A N 1
ATOM 2839 C CA . LEU A 1 401 ? -15.679 -3.514 19.672 1.00 86.44 401 LEU A CA 1
ATOM 2840 C C . LEU A 1 401 ? -14.621 -3.191 20.732 1.00 86.44 401 LEU A C 1
ATOM 2842 O O . LEU A 1 401 ? -14.930 -2.582 21.754 1.00 86.44 401 LEU A O 1
ATOM 2846 N N . LEU A 1 402 ? -13.365 -3.506 20.428 1.00 83.44 402 LEU A N 1
ATOM 2847 C CA . LEU A 1 402 ? -12.199 -3.017 21.151 1.00 83.44 402 LEU A CA 1
ATOM 2848 C C . LEU A 1 402 ? -11.344 -2.146 20.244 1.00 83.44 402 LEU A C 1
ATOM 2850 O O . LEU A 1 402 ? -11.057 -2.503 19.096 1.00 83.44 402 LEU A O 1
ATOM 2854 N N . LEU A 1 403 ? -10.904 -1.028 20.806 1.00 84.50 403 LEU A N 1
ATOM 2855 C CA . LEU A 1 403 ? -9.932 -0.132 20.213 1.00 84.50 403 LEU A CA 1
ATOM 2856 C C . LEU A 1 403 ? -8.687 -0.135 21.094 1.00 84.50 403 LEU A C 1
ATOM 2858 O O . LEU A 1 403 ? -8.778 0.102 22.295 1.00 84.50 403 LEU A O 1
ATOM 2862 N N . THR A 1 404 ? -7.535 -0.437 20.505 1.00 81.88 404 THR A N 1
ATOM 2863 C CA . THR A 1 404 ? -6.267 -0.516 21.236 1.00 81.88 404 THR A CA 1
ATOM 2864 C C . THR A 1 404 ? -5.208 0.292 20.511 1.00 81.88 404 THR A C 1
ATOM 2866 O O . THR A 1 404 ? -4.796 -0.064 19.399 1.00 81.88 404 THR A O 1
ATOM 2869 N N . GLN A 1 405 ? -4.750 1.373 21.140 1.00 81.44 405 GLN A N 1
ATOM 2870 C CA . GLN A 1 405 ? -3.639 2.159 20.620 1.00 81.44 405 GLN A CA 1
ATOM 2871 C C . GLN A 1 405 ? -2.318 1.400 20.832 1.00 81.44 405 GLN A C 1
ATOM 2873 O O . GLN A 1 405 ? -1.876 1.160 21.950 1.00 81.44 405 GLN A O 1
ATOM 2878 N N . ASN A 1 406 ? -1.660 1.031 19.734 1.00 77.38 406 ASN A N 1
ATOM 2879 C CA . ASN A 1 406 ? -0.384 0.321 19.708 1.00 77.38 406 ASN A CA 1
ATOM 2880 C C . ASN A 1 406 ? 0.691 1.204 19.068 1.00 77.38 406 ASN A C 1
ATOM 2882 O O . ASN A 1 406 ? 0.922 1.161 17.855 1.00 77.38 406 ASN A O 1
ATOM 2886 N N . SER A 1 407 ? 1.396 1.987 19.890 1.00 83.38 407 SER A N 1
ATOM 2887 C CA . SER A 1 407 ? 2.330 3.016 19.403 1.00 83.38 407 SER A CA 1
ATOM 2888 C C . SER A 1 407 ? 1.615 3.983 18.444 1.00 83.38 407 SER A C 1
ATOM 2890 O O . SER A 1 407 ? 0.637 4.608 18.837 1.00 83.38 407 SER A O 1
ATOM 2892 N N . SER A 1 408 ? 2.060 4.096 17.189 1.00 81.94 408 SER A N 1
ATOM 2893 C CA . SER A 1 408 ? 1.423 4.947 16.180 1.00 81.94 408 SER A CA 1
ATOM 2894 C C . SER A 1 408 ? 0.242 4.289 15.463 1.00 81.94 408 SER A C 1
ATOM 2896 O O . SER A 1 408 ? -0.310 4.898 14.561 1.00 81.94 408 SER A O 1
ATOM 2898 N N . ASN A 1 409 ? -0.137 3.051 15.784 1.00 83.75 409 ASN A N 1
ATOM 2899 C CA . ASN A 1 409 ? -1.196 2.343 15.064 1.00 83.75 409 ASN A CA 1
ATOM 2900 C C . ASN A 1 409 ? -2.399 2.099 15.965 1.00 83.75 409 ASN A C 1
ATOM 2902 O O . ASN A 1 409 ? -2.227 1.739 17.126 1.00 83.75 409 ASN A O 1
ATOM 2906 N N . LEU A 1 410 ? -3.597 2.161 15.397 1.00 87.25 410 LEU A N 1
ATOM 2907 C CA . LEU A 1 410 ? -4.812 1.760 16.087 1.00 87.25 410 LEU A CA 1
ATOM 2908 C C . LEU A 1 410 ? -5.234 0.356 15.646 1.00 87.25 410 LEU A C 1
ATOM 2910 O O . LEU A 1 410 ? -5.436 0.111 14.457 1.00 87.25 410 LEU A O 1
ATOM 2914 N N . LEU A 1 411 ? -5.389 -0.563 16.598 1.00 90.38 411 LEU A N 1
ATOM 2915 C CA . LEU A 1 411 ? -6.022 -1.858 16.366 1.00 90.38 411 LEU A CA 1
ATOM 2916 C C . LEU A 1 411 ? -7.523 -1.755 16.661 1.00 90.38 411 LEU A C 1
ATOM 2918 O O . LEU A 1 411 ? -7.914 -1.408 17.771 1.00 90.38 411 LEU A O 1
ATOM 2922 N N . VAL A 1 412 ? -8.344 -2.108 15.677 1.00 91.00 412 VAL A N 1
ATOM 2923 C CA . VAL A 1 412 ? -9.791 -2.303 15.791 1.00 91.00 412 VAL A CA 1
ATOM 2924 C C . VAL A 1 412 ? -10.052 -3.805 15.784 1.00 91.00 412 VAL A C 1
ATOM 2926 O O . VAL A 1 412 ? -9.691 -4.496 14.828 1.00 91.00 412 VAL A O 1
ATOM 2929 N N . SER A 1 413 ? -10.648 -4.324 16.849 1.00 90.94 413 SER A N 1
ATOM 2930 C CA . SER A 1 413 ? -10.906 -5.758 17.015 1.00 90.94 413 SER A CA 1
ATOM 2931 C C . SER A 1 413 ? -12.254 -6.003 17.688 1.00 90.94 413 SER A C 1
ATOM 2933 O O . SER A 1 413 ? -12.909 -5.059 18.128 1.00 90.94 413 SER A O 1
ATOM 2935 N N . PHE A 1 414 ? -12.689 -7.264 17.735 1.00 88.88 414 PHE A N 1
ATOM 2936 C CA . PHE A 1 414 ? -13.935 -7.649 18.393 1.00 88.88 414 PHE A CA 1
ATOM 2937 C C . PHE A 1 414 ? -13.725 -8.843 19.315 1.00 88.88 414 PHE A C 1
ATOM 2939 O O . PHE A 1 414 ? -13.177 -9.864 18.889 1.00 88.88 414 PHE A O 1
ATOM 2946 N N . GLU A 1 415 ? -14.212 -8.738 20.548 1.00 84.88 415 GLU A N 1
ATOM 2947 C CA . GLU A 1 415 ? -14.195 -9.841 21.512 1.00 84.88 415 GLU A CA 1
ATOM 2948 C C . GLU A 1 415 ? -15.399 -10.767 21.373 1.00 84.88 415 GLU A C 1
ATOM 2950 O O . GLU A 1 415 ? -16.420 -10.434 20.759 1.00 84.88 415 GLU A O 1
ATOM 2955 N N . ASN A 1 416 ? -15.262 -11.939 22.003 1.00 80.12 416 ASN A N 1
ATOM 2956 C CA . ASN A 1 416 ? -16.332 -12.914 22.199 1.00 80.12 416 ASN A CA 1
ATOM 2957 C C . ASN A 1 416 ? -17.044 -13.300 20.896 1.00 80.12 416 ASN A C 1
ATOM 2959 O O . ASN A 1 416 ? -18.220 -13.662 20.875 1.00 80.12 416 ASN A O 1
ATOM 2963 N N . LEU A 1 417 ? -16.292 -13.249 19.793 1.00 83.31 417 LEU A N 1
ATOM 2964 C CA . LEU A 1 417 ? -16.763 -13.537 18.452 1.00 83.31 417 LEU A CA 1
ATOM 2965 C C . LEU A 1 417 ? -15.721 -14.367 17.704 1.00 83.31 417 LEU A C 1
ATOM 2967 O O . LEU A 1 417 ? -14.635 -13.901 17.371 1.00 83.31 417 LEU A O 1
A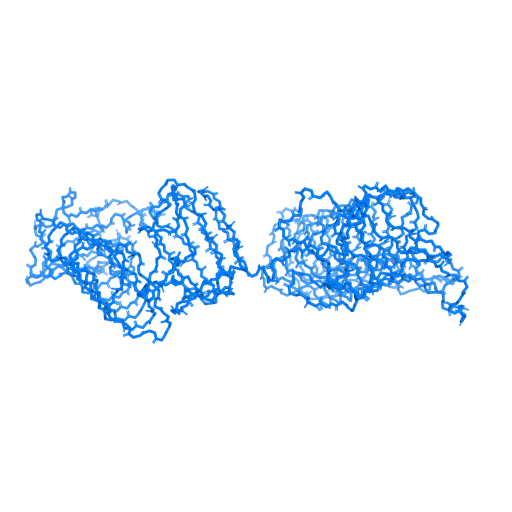TOM 2971 N N . ALA A 1 418 ? -16.063 -15.622 17.424 1.00 79.81 418 ALA A N 1
ATOM 2972 C CA . ALA A 1 418 ? -15.194 -16.506 16.661 1.00 79.81 418 ALA A CA 1
ATOM 2973 C C . ALA A 1 418 ? -15.014 -15.993 15.224 1.00 79.81 418 ALA A C 1
ATOM 2975 O O . ALA A 1 418 ? -15.983 -15.620 14.560 1.00 79.81 418 ALA A O 1
ATOM 2976 N N . ASN A 1 419 ? -13.777 -16.049 14.725 1.00 81.62 419 ASN A N 1
ATOM 2977 C CA . ASN A 1 419 ? -13.396 -15.570 13.392 1.00 81.62 419 ASN A CA 1
ATOM 2978 C C . ASN A 1 419 ? -13.690 -14.075 13.154 1.00 81.62 419 ASN A C 1
ATOM 2980 O O . ASN A 1 419 ? -13.927 -13.668 12.008 1.00 81.62 419 ASN A O 1
ATOM 2984 N N . SER A 1 420 ? -13.689 -13.265 14.218 1.00 84.75 420 SER A N 1
ATOM 2985 C CA . SER A 1 420 ? -13.754 -11.812 14.097 1.00 84.75 420 SER A CA 1
ATOM 2986 C C . SER A 1 420 ? -12.547 -11.264 13.316 1.00 84.75 420 SER A C 1
ATOM 2988 O O . SER A 1 420 ? -11.444 -11.819 13.398 1.00 84.75 420 SER A O 1
ATOM 2990 N N . PRO A 1 421 ? -12.740 -10.207 12.507 1.00 86.25 421 PRO A N 1
ATOM 2991 C CA . PRO A 1 421 ? -11.645 -9.548 11.815 1.00 86.25 421 PRO A CA 1
ATOM 2992 C C . PRO A 1 421 ? -10.842 -8.668 12.779 1.00 86.25 421 PRO A C 1
ATOM 2994 O O . PRO A 1 421 ? -11.384 -8.110 13.734 1.00 86.25 421 PRO A O 1
ATOM 2997 N N . ASN A 1 422 ? -9.563 -8.484 12.462 1.00 88.62 422 ASN A N 1
ATOM 2998 C CA . ASN A 1 422 ? -8.717 -7.462 13.073 1.00 88.62 422 ASN A CA 1
ATOM 2999 C C . ASN A 1 422 ? -8.397 -6.399 12.026 1.00 88.62 422 ASN A C 1
ATOM 3001 O O . ASN A 1 422 ? -8.121 -6.737 10.878 1.00 88.62 422 ASN A O 1
ATOM 3005 N N . VAL A 1 423 ? -8.375 -5.127 12.405 1.00 91.19 423 VAL A N 1
ATOM 3006 C CA . VAL A 1 423 ? -8.023 -4.025 11.500 1.00 91.19 423 VAL A CA 1
ATOM 3007 C C . VAL A 1 423 ? -6.950 -3.178 12.148 1.00 91.19 423 VAL A C 1
ATOM 3009 O O . VAL A 1 423 ? -7.139 -2.668 13.243 1.00 91.19 423 VAL A O 1
ATOM 3012 N N . ILE A 1 424 ? -5.821 -3.014 11.476 1.00 89.38 424 ILE A N 1
ATOM 3013 C CA . ILE A 1 424 ? -4.735 -2.146 11.919 1.00 89.38 424 ILE A CA 1
ATOM 3014 C C . ILE A 1 424 ? -4.782 -0.883 11.070 1.00 89.38 424 ILE A C 1
ATOM 3016 O O . ILE A 1 424 ? -4.444 -0.923 9.887 1.00 89.38 424 ILE A O 1
ATOM 3020 N N . LEU A 1 425 ? -5.173 0.235 11.672 1.00 88.75 425 LEU A N 1
ATOM 3021 C CA . LEU A 1 425 ? -5.033 1.559 11.077 1.00 88.75 425 LEU A CA 1
ATOM 3022 C C . LEU A 1 425 ? -3.613 2.056 11.365 1.00 88.75 425 LEU A C 1
ATOM 3024 O O . LEU A 1 425 ? -3.252 2.316 12.514 1.00 88.75 425 LEU A O 1
ATOM 3028 N N . GLN A 1 426 ? -2.772 2.115 10.336 1.00 83.44 426 GLN A N 1
ATOM 3029 C CA . GLN A 1 426 ? -1.368 2.482 10.487 1.00 83.44 426 GLN A CA 1
ATOM 3030 C C . GLN A 1 426 ? -1.213 3.997 10.634 1.00 83.44 426 GLN A C 1
ATOM 3032 O O . GLN A 1 426 ? -1.821 4.748 9.876 1.00 83.44 426 GLN A O 1
ATOM 3037 N N . ASN A 1 427 ? -0.342 4.443 11.544 1.00 81.94 427 ASN A N 1
ATOM 3038 C CA . ASN A 1 427 ? -0.094 5.870 11.806 1.00 81.94 427 ASN A CA 1
ATOM 3039 C C . ASN A 1 427 ? -1.384 6.649 12.128 1.00 81.94 427 ASN A C 1
ATOM 3041 O O . ASN A 1 427 ? -1.549 7.804 11.728 1.00 81.94 427 ASN A O 1
ATOM 3045 N N . PHE A 1 428 ? -2.303 5.979 12.820 1.00 82.38 428 PHE A N 1
ATOM 3046 C CA . PHE A 1 428 ? -3.612 6.485 13.171 1.00 82.38 428 PHE A CA 1
ATOM 3047 C C . PHE A 1 428 ? -3.745 6.559 14.688 1.00 82.38 428 PHE A C 1
ATOM 3049 O O . PHE A 1 428 ? -3.555 5.564 15.392 1.00 82.38 428 PHE A O 1
ATOM 3056 N N . ASP A 1 429 ? -4.079 7.751 15.165 1.00 81.38 429 ASP A N 1
ATOM 3057 C CA . ASP A 1 429 ? -4.264 8.035 16.581 1.00 81.38 429 ASP A CA 1
ATOM 3058 C C . ASP A 1 429 ? -5.747 7.855 16.927 1.00 81.38 429 ASP A C 1
ATOM 3060 O O . ASP A 1 429 ? -6.616 8.313 16.178 1.00 81.38 429 ASP A O 1
ATOM 3064 N N . LEU A 1 430 ? -6.042 7.175 18.034 1.00 80.25 430 LEU A N 1
ATOM 3065 C CA . LEU A 1 430 ? -7.392 6.829 18.479 1.00 80.25 430 LEU A CA 1
ATOM 3066 C C . LEU A 1 430 ? -8.370 8.015 18.446 1.00 80.25 430 LEU A C 1
ATOM 3068 O O . LEU A 1 430 ? -9.495 7.869 17.970 1.00 80.25 430 LEU A O 1
ATOM 3072 N N . GLU A 1 431 ? -7.942 9.207 18.867 1.00 74.69 431 GLU A N 1
ATOM 3073 C CA . GLU A 1 431 ? -8.762 10.425 18.896 1.00 74.69 431 GLU A CA 1
ATOM 3074 C C . GLU A 1 431 ? -9.256 10.882 17.519 1.00 74.69 431 GLU A C 1
ATOM 3076 O O . GLU A 1 431 ? -10.196 11.672 17.417 1.00 74.69 431 GLU A O 1
ATOM 3081 N N . LYS A 1 432 ? -8.649 10.389 16.436 1.00 77.69 432 LYS A N 1
ATOM 3082 C CA . LYS A 1 432 ? -9.107 10.683 15.078 1.00 77.69 432 LYS A CA 1
ATOM 3083 C C . LYS A 1 432 ? -10.361 9.892 14.694 1.00 77.69 432 LYS A C 1
ATOM 3085 O O . LYS A 1 432 ? -10.973 10.246 13.690 1.00 77.69 432 LYS A O 1
ATOM 3090 N N . LEU A 1 433 ? -10.764 8.886 15.480 1.00 79.31 433 LEU A N 1
ATOM 3091 C CA . LEU A 1 433 ? -12.080 8.238 15.377 1.00 79.31 433 LEU A CA 1
ATOM 3092 C C . LEU A 1 433 ? -13.195 8.998 16.111 1.00 79.31 433 LEU A C 1
ATOM 3094 O O . LEU A 1 433 ? -14.343 8.553 16.058 1.00 79.31 433 LEU A O 1
ATOM 3098 N N . ASP A 1 434 ? -12.888 10.093 16.816 1.00 74.06 434 ASP A N 1
ATOM 3099 C CA . ASP A 1 434 ? -13.919 10.850 17.524 1.00 74.06 434 ASP A CA 1
ATOM 3100 C C . ASP A 1 434 ? -14.957 11.413 16.543 1.00 74.06 434 ASP A C 1
ATOM 3102 O O . ASP A 1 434 ? -14.632 11.928 15.468 1.00 74.06 434 ASP A O 1
ATOM 3106 N N . ASN A 1 435 ? -16.231 11.330 16.922 1.00 67.88 435 ASN A N 1
ATOM 3107 C CA . ASN A 1 435 ? -17.306 11.839 16.083 1.00 67.88 435 ASN A CA 1
ATOM 3108 C C . ASN A 1 435 ? -17.465 13.346 16.268 1.00 67.88 435 ASN A C 1
ATOM 3110 O O . ASN A 1 435 ? -17.684 13.845 17.376 1.00 67.88 435 ASN A O 1
ATOM 3114 N N . LEU A 1 436 ? -17.548 14.070 15.154 1.00 64.31 436 LEU A N 1
ATOM 3115 C CA . LEU A 1 436 ? -17.917 15.478 15.186 1.00 64.31 436 LEU A CA 1
ATOM 3116 C C . LEU A 1 436 ? -19.424 15.646 15.359 1.00 64.31 436 LEU A C 1
ATOM 3118 O O . LEU A 1 436 ? -20.225 15.272 14.498 1.00 64.31 436 LEU A O 1
ATOM 3122 N N . ARG A 1 437 ? -19.804 16.277 16.474 1.00 59.59 437 ARG A N 1
ATOM 3123 C CA . ARG A 1 437 ? -21.195 16.606 16.806 1.00 59.59 437 ARG A CA 1
ATOM 3124 C C . ARG A 1 437 ? -21.502 18.076 16.535 1.00 59.59 437 ARG A C 1
ATOM 3126 O O . ARG A 1 437 ? -20.636 18.955 16.579 1.00 59.59 437 ARG A O 1
ATOM 3133 N N . LYS A 1 438 ? -22.781 18.377 16.313 1.00 55.84 438 LYS A N 1
ATOM 3134 C CA . LYS A 1 438 ? -23.265 19.762 16.224 1.00 55.84 438 LYS A CA 1
ATOM 3135 C C . LYS A 1 438 ? -23.313 20.398 17.609 1.00 55.84 438 LYS A C 1
ATOM 3137 O O . LYS A 1 438 ? -23.969 19.877 18.510 1.00 55.84 438 LYS A O 1
ATOM 3142 N N . SER A 1 439 ? -22.772 21.603 17.746 1.00 49.47 439 SER A N 1
ATOM 3143 C CA . SER A 1 439 ? -23.179 22.506 18.822 1.00 49.47 439 SER A CA 1
ATOM 3144 C C . SER A 1 439 ? -24.517 23.150 18.433 1.00 49.47 439 SER A C 1
ATOM 3146 O O . SER A 1 439 ? -24.591 23.967 17.523 1.00 49.47 439 SER A O 1
ATOM 3148 N N . THR A 1 440 ? -25.609 22.710 19.066 1.00 49.12 440 THR A N 1
ATOM 3149 C CA . THR A 1 440 ? -26.949 23.340 19.046 1.00 49.12 440 THR A CA 1
ATOM 3150 C C . THR A 1 440 ? -27.376 24.002 17.714 1.00 49.12 440 THR A C 1
ATOM 3152 O O . THR A 1 440 ? -27.346 25.225 17.591 1.00 49.12 440 THR A O 1
ATOM 3155 N N . GLY A 1 441 ? -27.850 23.207 16.739 1.00 49.12 441 GLY A N 1
ATOM 3156 C CA . GLY A 1 441 ? -28.729 23.702 15.658 1.00 49.12 441 GLY A CA 1
ATOM 3157 C C . GLY A 1 441 ? -28.249 23.665 14.193 1.00 49.12 441 GLY A C 1
ATOM 3158 O O . GLY A 1 441 ? -28.962 24.202 13.349 1.00 49.12 441 GLY A O 1
ATOM 3159 N N . ALA A 1 442 ? -27.115 23.042 13.844 1.00 44.34 442 ALA A N 1
ATOM 3160 C CA . ALA A 1 442 ? -26.684 22.820 12.442 1.00 44.34 442 ALA A CA 1
ATOM 3161 C C . ALA A 1 442 ? -26.811 21.338 12.001 1.00 44.34 442 ALA A C 1
ATOM 3163 O O . ALA A 1 442 ? -27.391 20.556 12.737 1.00 44.34 442 ALA A O 1
ATOM 3164 N N . SER A 1 443 ? -26.352 20.946 10.795 1.00 51.66 443 SER A N 1
ATOM 3165 C CA . SER A 1 443 ? -26.963 19.880 9.955 1.00 51.66 443 SER A CA 1
ATOM 3166 C C . SER A 1 443 ? -26.269 18.498 9.792 1.00 51.66 443 SER A C 1
ATOM 3168 O O . SER A 1 443 ? -26.937 17.630 9.239 1.00 51.66 443 SER A O 1
ATOM 3170 N N . VAL A 1 444 ? -25.041 18.189 10.255 1.00 55.44 444 VAL A N 1
ATOM 3171 C CA . VAL A 1 444 ? -24.452 16.824 10.052 1.00 55.44 444 VAL A CA 1
ATOM 3172 C C . VAL A 1 444 ? -23.907 16.127 11.317 1.00 55.44 444 VAL A C 1
ATOM 3174 O O . VAL A 1 444 ? -23.197 16.764 12.088 1.00 55.44 444 VAL A O 1
ATOM 3177 N N . ASP A 1 445 ? -24.284 14.857 11.525 1.00 60.97 445 ASP A N 1
ATOM 3178 C CA . ASP A 1 445 ? -23.671 13.912 12.475 1.00 60.97 445 ASP A CA 1
ATOM 3179 C C . ASP A 1 445 ? -22.712 13.041 11.651 1.00 60.97 445 ASP A C 1
ATOM 3181 O O . ASP A 1 445 ? -23.149 12.374 10.711 1.00 60.97 445 ASP A O 1
ATOM 3185 N N . LEU A 1 446 ? -21.406 13.148 11.907 1.00 68.25 446 LEU A N 1
ATOM 3186 C CA . LEU A 1 446 ? -20.361 12.520 11.094 1.00 68.25 446 LEU A CA 1
ATOM 3187 C C . LEU A 1 446 ? -19.503 11.611 11.975 1.00 68.25 446 LEU A C 1
ATOM 3189 O O . LEU A 1 446 ? -19.122 12.000 13.078 1.00 68.25 446 LEU A O 1
ATOM 3193 N N . GLY A 1 447 ? -19.210 10.411 11.485 1.00 73.19 447 GLY A N 1
ATOM 3194 C CA . GLY A 1 447 ? -18.381 9.441 12.188 1.00 73.19 447 GLY A CA 1
ATOM 3195 C C . GLY A 1 447 ? -17.678 8.489 11.236 1.00 73.19 447 GLY A C 1
ATOM 3196 O O . GLY A 1 447 ? -17.843 8.587 10.021 1.00 73.19 447 GLY A O 1
ATOM 3197 N N . ASN A 1 448 ? -16.903 7.570 11.808 1.00 80.69 448 ASN A N 1
ATOM 3198 C CA . ASN A 1 448 ? -15.960 6.752 11.048 1.00 80.69 448 ASN A CA 1
ATOM 3199 C C . ASN A 1 448 ? -16.319 5.264 10.939 1.00 80.69 448 ASN A C 1
ATOM 3201 O O . ASN A 1 448 ? -15.672 4.566 10.166 1.00 80.69 448 ASN A O 1
ATOM 3205 N N . ILE A 1 449 ? -17.301 4.737 11.684 1.00 84.38 449 ILE A N 1
ATOM 3206 C CA . ILE A 1 449 ? -17.597 3.290 11.693 1.00 84.38 449 ILE A CA 1
ATOM 3207 C C . ILE A 1 449 ? -19.088 3.009 11.498 1.00 84.38 449 ILE A C 1
ATOM 3209 O O . ILE A 1 449 ? -19.945 3.686 12.062 1.00 84.38 449 ILE A O 1
ATOM 3213 N N . LEU A 1 450 ? -19.378 1.978 10.705 1.00 85.00 450 LEU A N 1
ATOM 3214 C CA . LEU A 1 450 ? -20.699 1.436 10.420 1.00 85.00 450 LEU A CA 1
ATOM 3215 C C . LEU A 1 450 ? -20.712 -0.067 10.737 1.00 85.00 450 LEU A C 1
ATOM 3217 O O . LEU A 1 450 ? -19.911 -0.817 10.186 1.00 85.00 450 LEU A O 1
ATOM 3221 N N . PHE A 1 451 ? -21.616 -0.518 11.599 1.00 86.50 451 PHE A N 1
ATOM 3222 C CA . PHE A 1 451 ? -21.722 -1.923 12.003 1.00 86.50 451 PHE A CA 1
ATOM 3223 C C . PHE A 1 451 ? -22.698 -2.728 11.138 1.00 86.50 451 PHE A C 1
ATOM 3225 O O . PHE A 1 451 ? -23.405 -2.182 10.282 1.00 86.50 451 PHE A O 1
ATOM 3232 N N . ASP A 1 452 ? -22.744 -4.041 11.380 1.00 83.38 452 ASP A N 1
ATOM 3233 C CA . ASP A 1 452 ? -23.589 -4.963 10.627 1.00 83.38 452 ASP A CA 1
ATOM 3234 C C . ASP A 1 452 ? -25.064 -4.531 10.660 1.00 83.38 452 ASP A C 1
ATOM 3236 O O . ASP A 1 452 ? -25.608 -4.140 11.693 1.00 83.38 452 ASP A O 1
ATOM 3240 N N . GLY A 1 453 ? -25.716 -4.563 9.497 1.00 81.19 453 GLY A N 1
ATOM 3241 C CA . GLY A 1 453 ? -27.110 -4.140 9.337 1.00 81.19 453 GLY A CA 1
ATOM 3242 C C . GLY A 1 453 ? -27.374 -2.627 9.394 1.00 81.19 453 GLY A C 1
ATOM 3243 O O . GLY A 1 453 ? -28.486 -2.213 9.061 1.00 81.19 453 GLY A O 1
ATOM 3244 N N . GLN A 1 454 ? -26.394 -1.784 9.741 1.00 80.44 454 GLN A N 1
ATOM 3245 C CA . GLN A 1 454 ? -26.573 -0.329 9.746 1.00 80.44 454 GLN A CA 1
ATOM 3246 C C . GLN A 1 454 ? -26.455 0.264 8.330 1.00 80.44 454 GLN A C 1
ATOM 3248 O O . GLN A 1 454 ? -25.593 -0.110 7.530 1.00 80.44 454 GLN A O 1
ATOM 3253 N N . THR A 1 455 ? -27.327 1.226 8.010 1.00 71.12 455 THR A N 1
ATOM 3254 C CA . THR A 1 455 ? -27.320 1.959 6.725 1.00 71.12 455 THR A CA 1
ATOM 3255 C C . THR A 1 455 ? -26.785 3.385 6.837 1.00 71.12 455 THR A C 1
ATOM 3257 O O . THR A 1 455 ? -26.449 3.993 5.822 1.00 71.12 455 THR A O 1
ATOM 3260 N N . SER A 1 456 ? -26.703 3.905 8.058 1.00 71.38 456 SER A N 1
ATOM 3261 C CA . SER A 1 456 ? -26.197 5.229 8.415 1.00 71.38 456 SER A CA 1
ATOM 3262 C C . SER A 1 456 ? -25.454 5.144 9.742 1.00 71.38 456 SER A C 1
ATOM 3264 O O . SER A 1 456 ? -25.756 4.284 10.568 1.00 71.38 456 SER A O 1
ATOM 3266 N N . ILE A 1 457 ? -24.486 6.036 9.937 1.00 69.50 457 ILE A N 1
ATOM 3267 C CA . ILE A 1 457 ? -23.771 6.170 11.205 1.00 69.50 457 ILE A CA 1
ATOM 3268 C C . ILE A 1 457 ? -24.717 6.888 12.161 1.00 69.50 457 ILE A C 1
ATOM 3270 O O . ILE A 1 457 ? -24.935 8.089 12.035 1.00 69.50 457 ILE A O 1
ATOM 3274 N N . GLU A 1 458 ? -25.341 6.134 13.061 1.00 60.88 458 GLU A N 1
ATOM 3275 C CA . GLU A 1 458 ? -26.357 6.665 13.980 1.00 60.88 458 GLU A CA 1
ATOM 3276 C C . GLU A 1 458 ? -25.782 7.165 15.313 1.00 60.88 458 GLU A C 1
ATOM 3278 O O . GLU A 1 458 ? -26.561 7.570 16.164 1.00 60.88 458 GLU A O 1
ATOM 3283 N N . ASP A 1 459 ? -24.444 7.191 15.432 1.00 60.12 459 ASP A N 1
ATOM 3284 C CA . ASP A 1 459 ? -23.589 7.630 16.552 1.00 60.12 459 ASP A CA 1
ATOM 3285 C C . ASP A 1 459 ? -22.685 6.496 17.024 1.00 60.12 459 ASP A C 1
ATOM 3287 O O . ASP A 1 459 ? -23.156 5.468 17.502 1.00 60.12 459 ASP A O 1
ATOM 3291 N N . SER A 1 460 ? -21.366 6.657 16.945 1.00 66.50 460 SER A N 1
ATOM 3292 C CA . SER A 1 460 ? -20.446 5.655 17.485 1.00 66.50 460 SER A CA 1
ATOM 3293 C C . SER A 1 460 ? -19.152 6.330 17.911 1.00 66.50 460 SER A C 1
ATOM 3295 O O . SER A 1 460 ? -18.517 6.988 17.104 1.00 66.50 460 SER A O 1
ATOM 3297 N N . PHE A 1 461 ? -18.821 6.175 19.192 1.00 72.56 461 PHE A N 1
ATOM 3298 C CA . PHE A 1 461 ? -17.612 6.631 19.894 1.00 72.56 461 PHE A CA 1
ATOM 3299 C C . PHE A 1 461 ? -17.619 8.059 20.427 1.00 72.56 461 PHE A C 1
ATOM 3301 O O . PHE A 1 461 ? -17.829 9.025 19.703 1.00 72.56 461 PHE A O 1
ATOM 3308 N N . ASP A 1 462 ? -17.467 8.179 21.738 1.00 73.56 462 ASP A N 1
ATOM 3309 C CA . ASP A 1 462 ? -16.929 9.369 22.396 1.00 73.56 462 ASP A CA 1
ATOM 3310 C C . ASP A 1 462 ? -15.483 9.014 22.760 1.00 73.56 462 ASP A C 1
ATOM 3312 O O . ASP A 1 462 ? -15.273 8.021 23.459 1.00 73.56 462 ASP A O 1
ATOM 3316 N N . VAL A 1 463 ? -14.496 9.716 22.198 1.00 77.25 463 VAL A N 1
ATOM 3317 C CA . VAL A 1 463 ? -13.079 9.354 22.360 1.00 77.25 463 VAL A CA 1
ATOM 3318 C C . VAL A 1 463 ? -12.322 10.481 23.045 1.00 77.25 463 VAL A C 1
ATOM 3320 O O . VAL A 1 463 ? -12.279 11.615 22.565 1.00 77.25 463 VAL A O 1
ATOM 3323 N N . PHE A 1 464 ? -11.690 10.177 24.174 1.00 76.69 464 PHE A N 1
ATOM 3324 C CA . PHE A 1 464 ? -10.899 11.161 24.899 1.00 76.69 464 PHE A CA 1
ATOM 3325 C C . PHE A 1 464 ? -9.491 11.213 24.306 1.00 76.69 464 PHE A C 1
ATOM 3327 O O . PHE A 1 464 ? -8.767 10.224 24.302 1.00 76.69 464 PHE A O 1
ATOM 3334 N N . ASP A 1 465 ? -9.083 12.386 23.816 1.00 70.38 465 ASP A N 1
ATOM 3335 C CA . ASP A 1 465 ? -7.695 12.607 23.396 1.00 70.38 465 ASP A CA 1
ATOM 3336 C C . ASP A 1 465 ? -6.725 12.522 24.587 1.00 70.38 465 ASP A C 1
ATOM 3338 O O . ASP A 1 465 ? -7.134 12.666 25.741 1.00 70.38 465 ASP A O 1
ATOM 3342 N N . ALA A 1 466 ? -5.428 12.355 24.313 1.00 69.94 466 ALA A N 1
ATOM 3343 C CA . ALA A 1 466 ? -4.379 12.196 25.328 1.00 69.94 466 ALA A CA 1
ATOM 3344 C C . ALA A 1 466 ? -4.234 13.370 26.326 1.00 69.94 466 ALA A C 1
ATOM 3346 O O . ALA A 1 466 ? -3.474 13.264 27.283 1.00 69.94 466 ALA A O 1
ATOM 3347 N N . ASN A 1 467 ? -4.921 14.499 26.116 1.00 71.19 467 ASN A N 1
ATOM 3348 C CA . ASN A 1 467 ? -4.927 15.656 27.019 1.00 71.19 467 ASN A CA 1
ATOM 3349 C C . ASN A 1 467 ? -6.314 15.933 27.628 1.00 71.19 467 ASN A C 1
ATOM 3351 O O . ASN A 1 467 ? -6.484 16.923 28.350 1.00 71.19 467 ASN A O 1
ATOM 3355 N N . SER A 1 468 ? -7.320 15.115 27.316 1.00 72.44 468 SER A N 1
ATOM 3356 C CA . SER A 1 468 ? -8.688 15.315 27.775 1.00 72.44 468 SER A CA 1
ATOM 3357 C C . SER A 1 468 ? -8.769 15.175 29.294 1.00 72.44 468 SER A C 1
ATOM 3359 O O . SER A 1 468 ? -8.302 14.199 29.872 1.00 72.44 468 SER A O 1
ATOM 3361 N N . THR A 1 469 ? -9.399 16.159 29.936 1.00 76.31 469 THR A N 1
ATOM 3362 C CA . THR A 1 469 ? -9.720 16.166 31.378 1.00 76.31 469 THR A CA 1
ATOM 3363 C C . THR A 1 469 ? -11.229 16.119 31.622 1.00 76.31 469 THR A C 1
ATOM 3365 O O . THR A 1 469 ? -11.724 16.492 32.686 1.00 76.31 469 THR A O 1
ATOM 3368 N N . GLN A 1 470 ? -11.981 15.724 30.595 1.00 75.25 470 GLN A N 1
ATOM 3369 C CA . GLN A 1 470 ? -13.431 15.647 30.635 1.00 75.25 470 GLN A CA 1
ATOM 3370 C C . GLN A 1 470 ? -13.885 14.576 31.632 1.00 75.25 470 GLN A C 1
ATOM 3372 O O . GLN A 1 470 ? -13.270 13.526 31.759 1.00 75.25 470 GLN A O 1
ATOM 3377 N N . SER A 1 471 ? -14.971 14.858 32.346 1.00 74.62 471 SER A N 1
ATOM 3378 C CA . SER A 1 471 ? -15.483 13.999 33.421 1.00 74.62 471 SER A CA 1
ATOM 3379 C C . SER A 1 471 ? -16.938 13.566 33.232 1.00 74.62 471 SER A C 1
ATOM 3381 O O . SER A 1 471 ? -17.530 12.919 34.096 1.00 74.62 471 SER A O 1
ATOM 3383 N N . THR A 1 472 ? -17.542 13.943 32.107 1.00 69.75 472 THR A N 1
ATOM 3384 C CA . THR A 1 472 ? -18.939 13.645 31.773 1.00 69.75 472 THR A CA 1
ATOM 3385 C C . THR A 1 472 ? -19.037 13.209 30.319 1.00 69.75 472 THR A C 1
ATOM 3387 O O . THR A 1 472 ? -18.519 13.908 29.444 1.00 69.75 472 THR A O 1
ATOM 3390 N N . VAL A 1 473 ? -19.714 12.094 30.051 1.00 70.06 473 VAL A N 1
ATOM 3391 C CA . VAL A 1 473 ? -19.983 11.605 28.687 1.00 70.06 473 VAL A CA 1
ATOM 3392 C C . VAL A 1 473 ? -21.163 12.385 28.095 1.00 70.06 473 VAL A C 1
ATOM 3394 O O . VAL A 1 473 ? -22.186 12.563 28.752 1.00 70.06 473 VAL A O 1
ATOM 3397 N N . PHE A 1 474 ? -21.045 12.908 26.867 1.00 58.38 474 PHE A N 1
ATOM 3398 C CA . PHE A 1 474 ? -22.033 13.861 26.322 1.00 58.38 474 PHE A CA 1
ATOM 3399 C C . PHE A 1 474 ? -23.090 13.232 25.391 1.00 58.38 474 PHE A C 1
ATOM 3401 O O . PHE A 1 474 ? -23.834 13.964 24.735 1.00 58.38 474 PHE A O 1
ATOM 3408 N N . GLY A 1 475 ? -23.170 11.901 25.258 1.00 59.66 475 GLY A N 1
ATOM 3409 C CA . GLY A 1 475 ? -24.112 11.250 24.327 1.00 59.66 475 GLY A CA 1
ATOM 3410 C C . GLY A 1 475 ? -24.665 9.914 24.813 1.00 59.66 475 GLY A C 1
ATOM 3411 O O . GLY A 1 475 ? -23.905 9.078 25.277 1.00 59.66 475 GLY A O 1
ATOM 3412 N N . LYS A 1 476 ? -25.985 9.726 24.675 1.00 57.06 476 LYS A N 1
ATOM 3413 C CA . LYS A 1 476 ? -26.709 8.507 25.081 1.00 57.06 476 LYS A CA 1
ATOM 3414 C C . LYS A 1 476 ? -26.309 7.305 24.224 1.00 57.06 476 LYS A C 1
ATOM 3416 O O . LYS A 1 476 ? -26.231 7.458 23.007 1.00 57.06 476 LYS A O 1
ATOM 3421 N N . ASN A 1 477 ? -26.204 6.118 24.830 1.00 54.38 477 ASN A N 1
ATOM 3422 C CA . ASN A 1 477 ? -26.043 4.826 24.143 1.00 54.38 477 ASN A CA 1
ATOM 3423 C C . ASN A 1 477 ? -24.770 4.714 23.277 1.00 54.38 477 ASN A C 1
ATOM 3425 O O . ASN A 1 477 ? -24.797 4.092 22.212 1.00 54.38 477 ASN A O 1
ATOM 3429 N N . ARG A 1 478 ? -23.665 5.348 23.688 1.00 66.25 478 ARG A N 1
ATOM 3430 C CA . ARG A 1 478 ? -22.399 5.331 22.941 1.00 66.25 478 ARG A CA 1
ATOM 3431 C C . ARG A 1 478 ? -21.387 4.423 23.623 1.00 66.25 478 ARG A C 1
ATOM 3433 O O . ARG A 1 478 ? -21.323 4.353 24.845 1.00 66.25 478 ARG A O 1
ATOM 3440 N N . VAL A 1 479 ? -20.548 3.795 22.806 1.00 77.00 479 VAL A N 1
ATOM 3441 C CA . VAL A 1 479 ? -19.254 3.302 23.275 1.00 77.00 479 VAL A CA 1
ATOM 3442 C C . VAL A 1 479 ? -18.369 4.515 23.545 1.00 77.00 479 VAL A C 1
ATOM 3444 O O . VAL A 1 479 ? -18.336 5.435 22.733 1.00 77.00 479 VAL A O 1
ATOM 3447 N N . THR A 1 480 ? -17.695 4.542 24.680 1.00 82.12 480 THR A N 1
ATOM 3448 C CA . THR A 1 480 ? -16.817 5.622 25.114 1.00 82.12 480 THR A CA 1
ATOM 3449 C C . THR A 1 480 ? -15.441 5.035 25.363 1.00 82.12 480 THR A C 1
ATOM 3451 O O . THR A 1 480 ? -15.318 4.090 26.138 1.00 82.12 480 THR A O 1
ATOM 3454 N N . PHE A 1 481 ? -14.424 5.587 24.711 1.00 84.06 481 PHE A N 1
ATOM 3455 C CA . PHE A 1 481 ? -13.030 5.203 24.907 1.00 84.06 481 PHE A CA 1
ATOM 3456 C C . PHE A 1 481 ? -12.306 6.346 25.613 1.00 84.06 481 PHE A C 1
ATOM 3458 O O . PHE A 1 481 ? -12.236 7.456 25.076 1.00 84.06 481 PHE A O 1
ATOM 3465 N N . LEU A 1 482 ? -11.821 6.099 26.830 1.00 86.25 482 LEU A N 1
ATOM 3466 C CA . LEU A 1 482 ? -11.074 7.101 27.591 1.00 86.25 482 LEU A CA 1
ATOM 3467 C C . LEU A 1 482 ? -9.585 7.082 27.220 1.00 86.25 482 LEU A C 1
ATOM 3469 O O . LEU A 1 482 ? -9.203 6.318 26.343 1.00 86.25 482 LEU A O 1
ATOM 3473 N N . ASN A 1 483 ? -8.762 7.962 27.791 1.00 82.75 483 ASN A N 1
ATOM 3474 C CA . ASN A 1 483 ? -7.327 8.037 27.477 1.00 82.75 483 ASN A CA 1
ATOM 3475 C C . ASN A 1 483 ? -6.496 7.312 28.545 1.00 82.75 483 ASN A C 1
ATOM 3477 O O . ASN A 1 483 ? -7.020 7.004 29.598 1.00 82.75 483 ASN A O 1
ATOM 3481 N N . ASP A 1 484 ? -5.192 7.124 28.317 1.00 86.56 484 ASP A N 1
ATOM 3482 C CA . ASP A 1 484 ? -4.294 6.447 29.277 1.00 86.56 484 ASP A CA 1
ATOM 3483 C C . ASP A 1 484 ? -3.984 7.271 30.564 1.00 86.56 484 ASP A C 1
ATOM 3485 O O . ASP A 1 484 ? -2.952 7.072 31.215 1.00 86.56 484 ASP A O 1
ATOM 3489 N N . LEU A 1 485 ? -4.787 8.291 30.895 1.00 87.81 485 LEU A N 1
ATOM 3490 C CA . LEU A 1 485 ? -4.628 9.106 32.104 1.00 87.81 485 LEU A CA 1
ATOM 3491 C C . LEU A 1 485 ? -5.658 8.691 33.146 1.00 87.81 485 LEU A C 1
ATOM 3493 O O . LEU A 1 485 ? -6.750 8.287 32.805 1.00 87.81 485 LEU A O 1
ATOM 3497 N N . ASN A 1 486 ? -5.397 9.007 34.415 1.00 91.06 486 ASN A N 1
ATOM 3498 C CA . ASN A 1 486 ? -6.403 8.872 35.469 1.00 91.06 486 ASN A CA 1
ATOM 3499 C C . ASN A 1 486 ? -7.643 9.731 35.163 1.00 91.06 486 ASN A C 1
ATOM 3501 O O . ASN A 1 486 ? -7.613 10.968 35.259 1.00 91.06 486 ASN A O 1
ATOM 3505 N N . ASN A 1 487 ? -8.741 9.085 34.809 1.00 89.44 487 ASN A N 1
ATOM 3506 C CA . ASN A 1 487 ? -10.000 9.688 34.425 1.00 89.44 487 ASN A CA 1
ATOM 3507 C C . ASN A 1 487 ? -11.032 9.566 35.548 1.00 89.44 487 ASN A C 1
ATOM 3509 O O . ASN A 1 487 ? -11.004 8.676 36.389 1.00 89.44 487 ASN A O 1
ATOM 3513 N N . ASN A 1 488 ? -11.960 10.519 35.600 1.00 91.25 488 ASN A N 1
ATOM 3514 C CA . ASN A 1 488 ? -13.066 10.499 36.553 1.00 91.25 488 ASN A CA 1
ATOM 3515 C C . ASN A 1 488 ? -14.348 10.805 35.794 1.00 91.25 488 ASN A C 1
ATOM 3517 O O . ASN A 1 488 ? -14.670 11.974 35.584 1.00 91.25 488 ASN A O 1
ATOM 3521 N N . VAL A 1 489 ? -15.027 9.762 35.336 1.00 87.25 489 VAL A N 1
ATOM 3522 C CA . VAL A 1 489 ? -16.113 9.833 34.365 1.00 87.25 489 VAL A CA 1
ATOM 3523 C C . VAL A 1 489 ? -17.433 9.424 34.999 1.00 87.25 489 VAL A C 1
ATOM 3525 O O . VAL A 1 489 ? -17.544 8.399 35.661 1.00 87.25 489 VAL A O 1
ATOM 3528 N N . ASN A 1 490 ? -18.455 10.238 34.753 1.00 84.88 490 ASN A N 1
ATOM 3529 C CA . ASN A 1 490 ? -19.844 9.895 35.026 1.00 84.88 490 ASN A CA 1
ATOM 3530 C C . ASN A 1 490 ? -20.546 9.608 33.689 1.00 84.88 490 ASN A C 1
ATOM 3532 O O . ASN A 1 490 ? -20.521 10.460 32.788 1.00 84.88 490 ASN A O 1
ATOM 3536 N N . GLY A 1 491 ? -21.145 8.421 33.590 1.00 75.75 491 GLY A N 1
ATOM 3537 C CA . GLY A 1 491 ? -22.091 7.998 32.561 1.00 75.75 491 GLY A CA 1
ATOM 3538 C C . GLY A 1 491 ? -23.408 8.770 32.639 1.00 75.75 491 GLY A C 1
ATOM 3539 O O . GLY A 1 491 ? -23.525 9.772 33.357 1.00 75.75 491 GLY A O 1
ATOM 3540 N N . LEU A 1 492 ? -24.396 8.358 31.848 1.00 73.12 492 LEU A N 1
ATOM 3541 C CA . LEU A 1 492 ? -25.652 9.089 31.702 1.00 73.12 492 LEU A CA 1
ATOM 3542 C C . LEU A 1 492 ? -26.791 8.438 32.488 1.00 73.12 492 LEU A C 1
ATOM 3544 O O . LEU A 1 492 ? -27.040 7.247 32.408 1.00 73.12 492 LEU A O 1
ATOM 3548 N N . ASP A 1 493 ? -27.581 9.270 33.168 1.00 69.75 493 ASP A N 1
ATOM 3549 C CA . ASP A 1 493 ? -28.544 8.833 34.187 1.00 69.75 493 ASP A CA 1
ATOM 3550 C C . ASP A 1 493 ? -29.723 7.941 33.717 1.00 69.75 493 ASP A C 1
ATOM 3552 O O . ASP A 1 493 ? -30.630 7.756 34.514 1.00 69.75 493 ASP A O 1
ATOM 3556 N N . ASN A 1 494 ? -29.808 7.443 32.470 1.00 76.50 494 ASN A N 1
ATOM 3557 C CA . ASN A 1 494 ? -30.874 6.521 32.004 1.00 76.50 494 ASN A CA 1
ATOM 3558 C C . ASN A 1 494 ? -30.531 5.788 30.673 1.00 76.50 494 ASN A C 1
ATOM 3560 O O . ASN A 1 494 ? -31.443 5.532 29.872 1.00 76.50 494 ASN A O 1
ATOM 3564 N N . SER A 1 495 ? -29.261 5.550 30.335 1.00 79.62 495 SER A N 1
ATOM 3565 C CA . SER A 1 495 ? -28.884 4.870 29.080 1.00 79.62 495 SER A CA 1
ATOM 3566 C C . SER A 1 495 ? -27.972 3.684 29.317 1.00 79.62 495 SER A C 1
ATOM 3568 O O . SER A 1 495 ? -27.252 3.662 30.289 1.00 79.62 495 SER A O 1
ATOM 3570 N N . ASN A 1 496 ? -28.015 2.715 28.400 1.00 85.75 496 ASN A N 1
ATOM 3571 C CA . ASN A 1 496 ? -27.110 1.571 28.421 1.00 85.75 496 ASN A CA 1
ATOM 3572 C C . ASN A 1 496 ? -25.787 1.996 27.777 1.00 85.75 496 ASN A C 1
ATOM 3574 O O . ASN A 1 496 ? -25.696 2.071 26.543 1.00 85.75 496 ASN A O 1
ATOM 3578 N N . ASP A 1 497 ? -24.789 2.273 28.595 1.00 84.81 497 ASP A N 1
ATOM 3579 C CA . ASP A 1 497 ? -23.510 2.822 28.181 1.00 84.81 497 ASP A CA 1
ATOM 3580 C C . ASP A 1 497 ? -22.451 1.713 28.042 1.00 84.81 497 ASP A C 1
ATOM 3582 O O . ASP A 1 497 ? -22.523 0.648 28.655 1.00 84.81 497 ASP A O 1
ATOM 3586 N N . VAL A 1 498 ? -21.466 1.925 27.168 1.00 87.88 498 VAL A N 1
ATOM 3587 C CA . VAL A 1 498 ? -20.277 1.065 27.079 1.00 87.88 498 VAL A CA 1
ATOM 3588 C C . VAL A 1 498 ? -19.075 1.970 27.277 1.00 87.88 498 VAL A C 1
ATOM 3590 O O . VAL A 1 498 ? -18.870 2.875 26.476 1.00 87.88 498 VAL A O 1
ATOM 3593 N N . ILE A 1 499 ? -18.292 1.770 28.330 1.00 89.31 499 ILE A N 1
ATOM 3594 C CA . ILE A 1 499 ? -17.152 2.628 28.669 1.00 89.31 499 ILE A CA 1
ATOM 3595 C C . ILE A 1 499 ? -15.903 1.760 28.772 1.00 89.31 499 ILE A C 1
ATOM 3597 O O . ILE A 1 499 ? -15.936 0.677 29.347 1.00 89.31 499 ILE A O 1
ATOM 3601 N N . SER A 1 500 ? -14.810 2.201 28.159 1.00 90.12 500 SER A N 1
ATOM 3602 C CA . SER A 1 500 ? -13.526 1.501 28.149 1.00 90.12 500 SER A CA 1
ATOM 3603 C C . SER A 1 500 ? -12.398 2.487 28.405 1.00 90.12 500 SER A C 1
ATOM 3605 O O . SER A 1 500 ? -12.157 3.349 27.558 1.00 90.12 500 SER A O 1
ATOM 3607 N N . SER A 1 501 ? -11.721 2.384 29.550 1.00 87.75 501 SER A N 1
ATOM 3608 C CA . SER A 1 501 ? -10.753 3.410 29.964 1.00 87.75 501 SER A CA 1
ATOM 3609 C C . SER A 1 501 ? -9.327 3.208 29.467 1.00 87.75 501 SER A C 1
ATOM 3611 O O . SER A 1 501 ? -8.544 4.143 29.493 1.00 87.75 501 SER A O 1
ATOM 3613 N N . GLN A 1 502 ? -9.023 2.044 28.890 1.00 85.25 502 GLN A N 1
ATOM 3614 C CA . GLN A 1 502 ? -7.691 1.662 28.403 1.00 85.25 502 GLN A CA 1
ATOM 3615 C C . GLN A 1 502 ? -6.647 1.542 29.517 1.00 85.25 502 GLN A C 1
ATOM 3617 O O . GLN A 1 502 ? -6.283 0.414 29.844 1.00 85.25 502 GLN A O 1
ATOM 3622 N N . GLY A 1 503 ? -6.151 2.641 30.082 1.00 87.31 503 GLY A N 1
ATOM 3623 C CA . GLY A 1 503 ? -5.221 2.584 31.203 1.00 87.31 503 GLY A CA 1
ATOM 3624 C C . GLY A 1 503 ? -5.175 3.860 32.038 1.00 87.31 503 GLY A C 1
ATOM 3625 O O . GLY A 1 503 ? -5.747 4.872 31.667 1.00 87.31 503 GLY A O 1
ATOM 3626 N N . GLY A 1 504 ? -4.431 3.826 33.141 1.00 91.44 504 GLY A N 1
ATOM 3627 C CA . GLY A 1 504 ? -4.522 4.840 34.192 1.00 91.44 504 GLY A CA 1
ATOM 3628 C C . GLY A 1 504 ? -5.333 4.317 35.375 1.00 91.44 504 GLY A C 1
ATOM 3629 O O . GLY A 1 504 ? -5.833 3.208 35.345 1.00 91.44 504 GLY A O 1
ATOM 3630 N N . ASN A 1 505 ? -5.395 5.090 36.461 1.00 95.06 505 ASN A N 1
ATOM 3631 C CA . ASN A 1 505 ? -6.238 4.749 37.610 1.00 95.06 505 ASN A CA 1
ATOM 3632 C C . ASN A 1 505 ? -7.545 5.532 37.504 1.00 95.06 505 ASN A C 1
ATOM 3634 O O . ASN A 1 505 ? -7.595 6.721 37.864 1.00 95.06 505 ASN A O 1
ATOM 3638 N N . ASP A 1 506 ? -8.579 4.876 37.006 1.00 94.88 506 ASP A N 1
ATOM 3639 C CA . ASP A 1 506 ? -9.819 5.493 36.581 1.00 94.88 506 ASP A CA 1
ATOM 3640 C C . ASP A 1 506 ? -10.930 5.361 37.610 1.00 94.88 506 ASP A C 1
ATOM 3642 O O . ASP A 1 506 ? -10.994 4.453 38.432 1.00 94.88 506 ASP A O 1
ATOM 3646 N N . ARG A 1 507 ? -11.864 6.304 37.575 1.00 94.88 507 ARG A N 1
ATOM 3647 C CA . ARG A 1 507 ? -13.120 6.226 38.309 1.00 94.88 507 ARG A CA 1
ATOM 3648 C C . ARG A 1 507 ? -14.268 6.384 37.331 1.00 94.88 507 ARG A C 1
ATOM 3650 O O . ARG A 1 507 ? -14.448 7.471 36.789 1.00 94.88 507 ARG A O 1
ATOM 3657 N N . ILE A 1 508 ? -15.072 5.341 37.169 1.00 94.00 508 ILE A N 1
ATOM 3658 C CA . ILE A 1 508 ? -16.228 5.326 36.273 1.00 94.00 508 ILE A CA 1
ATOM 3659 C C . ILE A 1 508 ? -17.497 5.064 37.080 1.00 94.00 508 ILE A C 1
ATOM 3661 O O . ILE A 1 508 ? -17.540 4.161 37.910 1.00 94.00 508 ILE A O 1
ATOM 3665 N N . ASP A 1 509 ? -18.532 5.859 36.834 1.00 92.94 509 ASP A N 1
ATOM 3666 C CA . ASP A 1 509 ? -19.861 5.711 37.431 1.00 92.94 509 ASP A CA 1
ATOM 3667 C C . ASP A 1 509 ? -20.904 5.662 36.307 1.00 92.94 509 ASP A C 1
ATOM 3669 O O . ASP A 1 509 ? -21.177 6.701 35.708 1.00 92.94 509 ASP A O 1
ATOM 3673 N N . GLY A 1 510 ? -21.419 4.469 35.985 1.00 90.75 510 GLY A N 1
ATOM 3674 C CA . GLY A 1 510 ? -22.340 4.187 34.870 1.00 90.75 510 GLY A CA 1
ATOM 3675 C C . GLY A 1 510 ? -23.721 4.830 35.020 1.00 90.75 510 GLY A C 1
ATOM 3676 O O . GLY A 1 510 ? -24.315 5.274 34.043 1.00 90.75 510 GLY A O 1
ATOM 3677 N N . LYS A 1 511 ? -24.143 5.077 36.265 1.00 91.25 511 LYS A N 1
ATOM 3678 C CA . LYS A 1 511 ? -25.428 5.677 36.657 1.00 91.25 511 LYS A CA 1
ATOM 3679 C C . LYS A 1 511 ? -26.622 4.746 36.515 1.00 91.25 511 LYS A C 1
ATOM 3681 O O . LYS A 1 511 ? -26.931 4.038 37.462 1.00 91.25 511 LYS A O 1
ATOM 3686 N N . SER A 1 512 ? -27.460 4.902 35.497 1.00 89.81 512 SER A N 1
ATOM 3687 C CA . SER A 1 512 ? -28.673 4.087 35.355 1.00 89.81 512 SER A CA 1
ATOM 3688 C C . SER A 1 512 ? -28.771 3.590 33.929 1.00 89.81 512 SER A C 1
ATOM 3690 O O . SER A 1 512 ? -28.729 4.401 33.009 1.00 89.81 512 SER A O 1
ATOM 3692 N N . GLY A 1 513 ? -29.020 2.303 33.749 1.00 89.88 513 GLY A N 1
ATOM 3693 C CA . GLY A 1 513 ? -28.872 1.632 32.469 1.00 89.88 513 GLY A CA 1
ATOM 3694 C C . GLY A 1 513 ? -28.331 0.225 32.672 1.00 89.88 513 GLY A C 1
ATOM 3695 O O . GLY A 1 513 ? -28.040 -0.169 33.785 1.00 89.88 513 GLY A O 1
ATOM 3696 N N . ASN A 1 514 ? -28.267 -0.553 31.597 1.00 91.25 514 ASN A N 1
ATOM 3697 C CA . ASN A 1 514 ? -27.532 -1.816 31.584 1.00 91.25 514 ASN A CA 1
ATOM 3698 C C . ASN A 1 514 ? -26.174 -1.567 30.924 1.00 91.25 514 ASN A C 1
ATOM 3700 O O . ASN A 1 514 ? -26.043 -1.658 29.687 1.00 91.25 514 ASN A O 1
ATOM 3704 N N . ASP A 1 515 ? -25.198 -1.220 31.744 1.00 91.50 515 ASP A N 1
ATOM 3705 C CA . ASP A 1 515 ? -23.910 -0.696 31.330 1.00 91.50 515 ASP A CA 1
ATOM 3706 C C . ASP A 1 515 ? -22.872 -1.804 31.131 1.00 91.50 515 ASP A C 1
ATOM 3708 O O . ASP A 1 515 ? -23.004 -2.935 31.594 1.00 91.50 515 ASP A O 1
ATOM 3712 N N . LEU A 1 516 ? -21.829 -1.494 30.366 1.00 91.94 516 LEU A N 1
ATOM 3713 C CA . LEU A 1 516 ? -20.626 -2.310 30.240 1.00 91.94 516 LEU A CA 1
ATOM 3714 C C . LEU A 1 516 ? -19.420 -1.425 30.532 1.00 91.94 516 LEU A C 1
ATOM 3716 O O . LEU A 1 516 ? -19.076 -0.567 29.719 1.00 91.94 516 LEU A O 1
ATOM 3720 N N . LEU A 1 517 ? -18.785 -1.635 31.679 1.00 94.00 517 LEU A N 1
ATOM 3721 C CA . LEU A 1 517 ? -17.653 -0.845 32.148 1.00 94.00 517 LEU A CA 1
ATOM 3722 C C . LEU A 1 517 ? -16.376 -1.680 32.082 1.00 94.00 517 LEU A C 1
ATOM 3724 O O . LEU A 1 517 ? -16.326 -2.777 32.636 1.00 94.00 517 LEU A O 1
ATOM 3728 N N . ARG A 1 518 ? -15.345 -1.151 31.418 1.00 93.06 518 ARG A N 1
ATOM 3729 C CA . ARG A 1 518 ? -14.005 -1.742 31.356 1.00 93.06 518 ARG A CA 1
ATOM 3730 C C . ARG A 1 518 ? -12.987 -0.755 31.908 1.00 93.06 518 ARG A C 1
ATOM 3732 O O . ARG A 1 518 ? -12.856 0.330 31.338 1.00 93.06 518 ARG A O 1
ATOM 3739 N N . GLY A 1 519 ? -12.288 -1.141 32.968 1.00 93.12 519 GLY A N 1
ATOM 3740 C CA . GLY A 1 519 ? -11.203 -0.356 33.553 1.00 93.12 519 GLY A CA 1
ATOM 3741 C C . GLY A 1 519 ? -9.985 -0.354 32.635 1.00 93.12 519 GLY A C 1
ATOM 3742 O O . GLY A 1 519 ? -9.665 0.651 32.012 1.00 93.12 519 GLY A O 1
ATOM 3743 N N . GLY A 1 520 ? -9.440 -1.534 32.356 1.00 91.94 520 GLY A N 1
ATOM 3744 C CA . GLY A 1 520 ? -8.258 -1.668 31.514 1.00 91.94 520 GLY A CA 1
ATOM 3745 C C . GLY A 1 520 ? -7.027 -1.875 32.380 1.00 91.94 520 GLY A C 1
ATOM 3746 O O . GLY A 1 520 ? -6.968 -2.875 33.079 1.00 91.94 520 GLY A O 1
ATOM 3747 N N . ALA A 1 521 ? -6.000 -1.038 32.259 1.00 91.94 521 ALA A N 1
ATOM 3748 C CA . ALA A 1 521 ? -4.754 -1.182 33.006 1.00 91.94 521 ALA A CA 1
ATOM 3749 C C . ALA A 1 521 ? -4.556 -0.072 34.048 1.00 91.94 521 ALA A C 1
ATOM 3751 O O . ALA A 1 521 ? -4.313 1.070 33.681 1.00 91.94 521 ALA A O 1
ATOM 3752 N N . GLY A 1 522 ? -4.460 -0.424 35.323 1.00 94.81 522 GLY A N 1
ATOM 3753 C CA . GLY A 1 522 ? -4.281 0.495 36.446 1.00 94.81 522 GLY A CA 1
ATOM 3754 C C . GLY A 1 522 ? -5.234 0.134 37.579 1.00 94.81 522 GLY A C 1
ATOM 3755 O O . GLY A 1 522 ? -5.961 -0.837 37.472 1.00 94.81 522 GLY A O 1
ATOM 3756 N N . ASP A 1 523 ? -5.165 0.846 38.704 1.00 96.44 523 ASP A N 1
ATOM 3757 C CA . ASP A 1 523 ? -6.065 0.571 39.834 1.00 96.44 523 ASP A CA 1
ATOM 3758 C C . ASP A 1 523 ? -7.359 1.389 39.670 1.00 96.44 523 ASP A C 1
ATOM 3760 O O . ASP A 1 523 ? -7.398 2.581 40.018 1.00 96.44 523 ASP A O 1
ATOM 3764 N N . ASP A 1 524 ? -8.409 0.753 39.160 1.00 97.62 524 ASP A N 1
ATOM 3765 C CA . ASP A 1 524 ? -9.655 1.393 38.753 1.00 97.62 524 ASP A CA 1
ATOM 3766 C C . ASP A 1 524 ? -10.753 1.328 39.821 1.00 97.62 524 ASP A C 1
ATOM 3768 O O . ASP A 1 524 ? -10.742 0.555 40.777 1.00 97.62 524 ASP A O 1
ATOM 3772 N N . THR A 1 525 ? -11.759 2.188 39.696 1.00 97.88 525 THR A N 1
ATOM 3773 C CA . THR A 1 525 ? -12.985 2.162 40.493 1.00 97.88 525 THR A CA 1
ATOM 3774 C C . THR A 1 525 ? -14.193 2.227 39.573 1.00 97.88 525 THR A C 1
ATOM 3776 O O . THR A 1 525 ? -14.535 3.302 39.076 1.00 97.88 525 THR A O 1
ATOM 3779 N N . LEU A 1 526 ? -14.872 1.097 39.394 1.00 98.06 526 LEU A N 1
ATOM 3780 C CA . LEU A 1 526 ? -16.038 0.961 38.525 1.00 98.06 526 LEU A CA 1
ATOM 3781 C C . LEU A 1 526 ? -17.313 0.844 39.365 1.00 98.06 526 LEU A C 1
ATOM 3783 O O . LEU A 1 526 ? -17.409 0.007 40.264 1.00 98.06 526 LEU A O 1
ATOM 3787 N N . ILE A 1 527 ? -18.295 1.693 39.077 1.00 97.56 527 ILE A N 1
ATOM 3788 C CA . ILE A 1 527 ? -19.618 1.685 39.704 1.00 97.56 527 ILE A CA 1
ATOM 3789 C C . ILE A 1 527 ? -20.643 1.525 38.584 1.00 97.56 527 ILE A C 1
ATOM 3791 O O . ILE A 1 527 ? -20.774 2.446 37.785 1.00 97.56 527 ILE A O 1
ATOM 3795 N N . GLY A 1 528 ? -21.339 0.387 38.524 1.00 95.38 528 GLY A N 1
ATOM 3796 C CA . GLY A 1 528 ? -22.398 0.123 37.542 1.00 95.38 528 GLY A CA 1
ATOM 3797 C C . GLY A 1 528 ? -23.565 1.084 37.742 1.00 95.38 528 GLY A C 1
ATOM 3798 O O . GLY A 1 528 ? -23.753 2.027 36.977 1.00 95.38 528 GLY A O 1
ATOM 3799 N N . GLY A 1 529 ? -24.221 0.968 38.896 1.00 95.00 529 GLY A N 1
ATOM 3800 C CA . GLY A 1 529 ? -25.269 1.884 39.316 1.00 95.00 529 GLY A CA 1
ATOM 3801 C C . GLY A 1 529 ? -26.619 1.183 39.376 1.00 95.00 529 GLY A C 1
ATOM 3802 O O . GLY A 1 529 ? -26.866 0.386 40.274 1.00 95.00 529 GLY A O 1
ATOM 3803 N N . SER A 1 530 ? -27.577 1.558 38.539 1.00 94.00 530 SER A N 1
ATOM 3804 C CA . SER A 1 530 ? -28.888 0.904 38.539 1.00 94.00 530 SER A CA 1
ATOM 3805 C C . SER A 1 530 ? -29.218 0.292 37.196 1.00 94.00 530 SER A C 1
ATOM 3807 O O . SER A 1 530 ? -29.268 1.001 36.202 1.00 94.00 530 SER A O 1
ATOM 3809 N N . GLY A 1 531 ? -29.581 -0.983 37.202 1.00 94.62 531 GLY A N 1
ATOM 3810 C CA . GLY A 1 531 ? -29.776 -1.795 36.009 1.00 94.62 531 GLY A CA 1
ATOM 3811 C C . GLY A 1 531 ? -28.848 -3.001 36.057 1.00 94.62 531 GLY A C 1
ATOM 3812 O O . GLY A 1 531 ? -28.283 -3.292 37.095 1.00 94.62 531 GLY A O 1
ATOM 3813 N N . ASN A 1 532 ? -28.810 -3.783 34.985 1.00 96.38 532 ASN A N 1
ATOM 3814 C CA . ASN A 1 532 ? -28.013 -5.007 34.951 1.00 96.38 532 ASN A CA 1
ATOM 3815 C C . ASN A 1 532 ? -26.695 -4.713 34.239 1.00 96.38 532 ASN A C 1
ATOM 3817 O O . ASN A 1 532 ? -26.665 -4.689 32.999 1.00 96.38 532 ASN A O 1
ATOM 3821 N N . ASP A 1 533 ? -25.645 -4.505 35.017 1.00 96.50 533 ASP A N 1
ATOM 3822 C CA . ASP A 1 533 ? -24.365 -4.014 34.532 1.00 96.50 533 ASP A CA 1
ATOM 3823 C C . ASP A 1 533 ? -23.350 -5.145 34.339 1.00 96.50 533 ASP A C 1
ATOM 3825 O O . ASP A 1 533 ? -23.433 -6.211 34.947 1.00 96.50 533 ASP A O 1
ATOM 3829 N N . ILE A 1 534 ? -22.372 -4.927 33.463 1.00 96.12 534 ILE A N 1
ATOM 3830 C CA . ILE A 1 534 ? -21.213 -5.804 33.281 1.00 96.12 534 ILE A CA 1
ATOM 3831 C C . ILE A 1 534 ? -19.960 -5.000 33.618 1.00 96.12 534 ILE A C 1
ATOM 3833 O O . ILE A 1 534 ? -19.680 -3.988 32.975 1.00 96.12 534 ILE A O 1
ATOM 3837 N N . LEU A 1 535 ? -19.199 -5.448 34.612 1.00 97.62 535 LEU A N 1
ATOM 3838 C CA . LEU A 1 535 ? -17.983 -4.797 35.087 1.00 97.62 535 LEU A CA 1
ATOM 3839 C C . LEU A 1 535 ? -16.777 -5.706 34.824 1.00 97.62 535 LEU A C 1
ATOM 3841 O O . LEU A 1 535 ? -16.736 -6.844 35.291 1.00 97.62 535 LEU A O 1
ATOM 3845 N N . ILE A 1 536 ? -15.795 -5.178 34.095 1.00 95.44 536 ILE A N 1
ATOM 3846 C CA . ILE A 1 536 ? -14.491 -5.796 33.833 1.00 95.44 536 ILE A CA 1
ATOM 3847 C C . ILE A 1 536 ? -13.432 -4.839 34.385 1.00 95.44 536 ILE A C 1
ATOM 3849 O O . ILE A 1 536 ? -13.240 -3.764 33.818 1.00 95.44 536 ILE A O 1
ATOM 3853 N N . GLY A 1 537 ? -12.776 -5.204 35.487 1.00 94.88 537 GLY A N 1
ATOM 3854 C CA . GLY A 1 537 ? -11.690 -4.405 36.066 1.00 94.88 537 GLY A CA 1
ATOM 3855 C C . GLY A 1 537 ? -10.510 -4.317 35.099 1.00 94.88 537 GLY A C 1
ATOM 3856 O O . GLY A 1 537 ? -10.283 -3.287 34.469 1.00 94.88 537 GLY A O 1
ATOM 3857 N N . GLY A 1 538 ? -9.901 -5.469 34.828 1.00 93.81 538 GLY A N 1
ATOM 3858 C CA . GLY A 1 538 ? -8.733 -5.581 33.965 1.00 93.81 538 GLY A CA 1
ATOM 3859 C C . GLY A 1 538 ? -7.477 -5.768 34.808 1.00 93.81 538 GLY A C 1
ATOM 3860 O O . GLY A 1 538 ? -7.515 -6.435 35.834 1.00 93.81 538 GLY A O 1
ATOM 3861 N N . ALA A 1 539 ? -6.342 -5.256 34.345 1.00 92.75 539 ALA A N 1
ATOM 3862 C CA . ALA A 1 539 ? -5.068 -5.418 35.025 1.00 92.75 539 ALA A CA 1
ATOM 3863 C C . ALA A 1 539 ? -4.855 -4.323 36.077 1.00 92.75 539 ALA A C 1
ATOM 3865 O O . ALA A 1 539 ? -4.628 -3.174 35.721 1.00 92.75 539 ALA A O 1
ATOM 3866 N N . GLY A 1 540 ? -4.755 -4.699 37.345 1.00 93.94 540 GLY A N 1
ATOM 3867 C CA . GLY A 1 540 ? -4.587 -3.766 38.460 1.00 93.94 540 GLY A CA 1
ATOM 3868 C C . GLY A 1 540 ? -5.379 -4.254 39.662 1.00 93.94 540 GLY A C 1
ATOM 3869 O O . GLY A 1 540 ? -5.905 -5.358 39.625 1.00 93.94 540 GLY A O 1
ATOM 3870 N N . ASN A 1 541 ? -5.400 -3.492 40.758 1.00 95.69 541 ASN A N 1
ATOM 3871 C CA . ASN A 1 541 ? -6.256 -3.820 41.899 1.00 95.69 541 ASN A CA 1
ATOM 3872 C C . ASN A 1 541 ? -7.499 -2.932 41.861 1.00 95.69 541 ASN A C 1
ATOM 3874 O O . ASN A 1 541 ? -7.483 -1.813 42.387 1.00 95.69 541 ASN A O 1
ATOM 3878 N N . ASP A 1 542 ? -8.580 -3.450 41.293 1.00 97.81 542 ASP A N 1
ATOM 3879 C CA . ASP A 1 542 ? -9.760 -2.644 41.012 1.00 97.81 542 ASP A CA 1
ATOM 3880 C C . ASP A 1 542 ? -10.784 -2.676 42.148 1.00 97.81 542 ASP A C 1
ATOM 3882 O O . ASP A 1 542 ? -10.861 -3.600 42.962 1.00 97.81 542 ASP A O 1
ATOM 3886 N N . ILE A 1 543 ? -11.618 -1.643 42.216 1.00 98.31 543 ILE A N 1
ATOM 3887 C CA . ILE A 1 543 ? -12.765 -1.551 43.118 1.00 98.31 543 ILE A CA 1
ATOM 3888 C C . ILE A 1 543 ? -14.036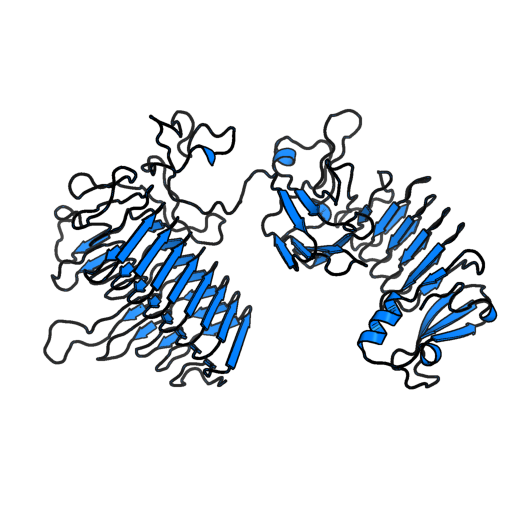 -1.575 42.277 1.00 98.31 543 ILE A C 1
ATOM 3890 O O . ILE A 1 543 ? -14.375 -0.593 41.620 1.00 98.31 543 ILE A O 1
ATOM 3894 N N . LEU A 1 544 ? -14.778 -2.674 42.346 1.00 98.50 544 LEU A N 1
ATOM 3895 C CA . LEU A 1 544 ? -15.969 -2.911 41.533 1.00 98.50 544 LEU A CA 1
ATOM 3896 C C . LEU A 1 544 ? -17.227 -2.839 42.405 1.00 98.50 544 LEU A C 1
ATOM 3898 O O . LEU A 1 544 ? -17.278 -3.403 43.499 1.00 98.50 544 LEU A O 1
ATOM 3902 N N . THR A 1 545 ? -18.243 -2.114 41.952 1.00 98.50 545 THR A N 1
ATOM 3903 C CA . THR A 1 545 ? -19.514 -1.928 42.669 1.00 98.50 545 THR A CA 1
ATOM 3904 C C . THR A 1 545 ? -20.657 -2.064 41.672 1.00 98.50 545 THR A C 1
ATOM 3906 O O . THR A 1 545 ? -20.785 -1.209 40.800 1.00 98.50 545 THR A O 1
ATOM 3909 N N . GLY A 1 546 ? -21.469 -3.114 41.781 1.00 97.25 546 GLY A N 1
ATOM 3910 C CA . GLY A 1 546 ? -22.605 -3.333 40.870 1.00 97.25 546 GLY A CA 1
ATOM 3911 C C . GLY A 1 546 ? -23.755 -2.367 41.159 1.00 97.25 546 GLY A C 1
ATOM 3912 O O . GLY A 1 546 ? -24.254 -1.675 40.278 1.00 97.25 546 GLY A O 1
ATOM 3913 N N . SER A 1 547 ? -24.010 -2.140 42.450 1.00 96.56 547 SER A N 1
ATOM 3914 C CA . SER A 1 547 ? -25.125 -1.394 43.026 1.00 96.56 547 SER A CA 1
ATOM 3915 C C . SER A 1 547 ? -26.466 -2.124 42.954 1.00 96.56 547 SER A C 1
ATOM 3917 O O . SER A 1 547 ? -26.745 -2.926 43.841 1.00 96.56 547 SER A O 1
ATOM 3919 N N . SER A 1 548 ? -27.373 -1.780 42.045 1.00 95.62 548 SER A N 1
ATOM 3920 C CA . SER A 1 548 ? -28.725 -2.351 42.049 1.00 95.62 548 SER A CA 1
ATOM 3921 C C . SER A 1 548 ? -29.085 -2.952 40.708 1.00 95.62 548 SER A C 1
ATOM 3923 O O . SER A 1 548 ? -29.148 -2.229 39.725 1.00 95.62 548 SER A O 1
ATOM 3925 N N . GLY A 1 549 ? -29.500 -4.211 40.718 1.00 96.75 549 GLY A N 1
ATOM 3926 C CA . GLY A 1 549 ? -29.826 -4.968 39.518 1.00 96.75 549 GLY A CA 1
ATOM 3927 C C . GLY A 1 549 ? -29.071 -6.285 39.535 1.00 96.75 549 GLY A C 1
ATOM 3928 O O . GLY A 1 549 ? -28.544 -6.669 40.570 1.00 96.75 549 GLY A O 1
ATOM 3929 N N . ASN A 1 550 ? -29.125 -7.022 38.429 1.00 97.62 550 ASN A N 1
ATOM 3930 C CA . ASN A 1 550 ? -28.431 -8.298 38.307 1.00 97.62 550 ASN A CA 1
ATOM 3931 C C . ASN A 1 550 ? -27.110 -8.069 37.576 1.00 97.62 550 ASN A C 1
ATOM 3933 O O . ASN A 1 550 ? -27.089 -8.105 36.338 1.00 97.62 550 ASN A O 1
ATOM 3937 N N . ASP A 1 551 ? -26.041 -7.845 38.330 1.00 98.38 551 ASP A N 1
ATOM 3938 C CA . ASP A 1 551 ? -24.763 -7.413 37.774 1.00 98.38 551 ASP A CA 1
ATOM 3939 C C . ASP A 1 551 ? -23.830 -8.593 37.494 1.00 98.38 551 ASP A C 1
ATOM 3941 O O . ASP A 1 551 ? -23.906 -9.654 38.119 1.00 98.38 551 ASP A O 1
ATOM 3945 N N . GLN A 1 552 ? -22.932 -8.431 36.527 1.00 97.88 552 GLN A N 1
ATOM 3946 C CA . GLN A 1 552 ? -21.915 -9.417 36.180 1.00 97.88 552 GLN A CA 1
ATOM 3947 C C . GLN A 1 552 ? -20.521 -8.833 36.379 1.00 97.88 552 GLN A C 1
ATOM 3949 O O . GLN A 1 552 ? -20.154 -7.842 35.753 1.00 97.88 552 GLN A O 1
ATOM 3954 N N . PHE A 1 553 ? -19.720 -9.494 37.206 1.00 97.75 553 PHE A N 1
ATOM 3955 C CA . PHE A 1 553 ? -18.304 -9.198 37.396 1.00 97.75 553 PHE A CA 1
ATOM 3956 C C . PHE A 1 553 ? -17.503 -10.216 36.591 1.00 97.75 553 PHE A C 1
ATOM 3958 O O . PHE A 1 553 ? -17.486 -11.400 36.938 1.00 97.75 553 PHE A O 1
ATOM 3965 N N . VAL A 1 554 ? -16.911 -9.774 35.484 1.00 95.06 554 VAL A N 1
ATOM 3966 C CA . VAL A 1 554 ? -16.329 -10.654 34.466 1.00 95.06 554 VAL A CA 1
ATOM 3967 C C . VAL A 1 554 ? -14.810 -10.594 34.525 1.00 95.06 554 VAL A C 1
ATOM 3969 O O . VAL A 1 554 ? -14.222 -9.515 34.501 1.00 95.06 554 VAL A O 1
ATOM 3972 N N . TYR A 1 555 ? -14.183 -11.767 34.531 1.00 91.75 555 TYR A N 1
ATOM 3973 C CA . TYR A 1 555 ? -12.735 -11.925 34.550 1.00 91.75 555 TYR A CA 1
ATOM 3974 C C . TYR A 1 555 ? -12.244 -12.735 33.353 1.00 91.75 555 TYR A C 1
ATOM 3976 O O . TYR A 1 555 ? -12.749 -13.827 33.072 1.00 91.75 555 TYR A O 1
ATOM 3984 N N . GLN A 1 556 ? -11.236 -12.207 32.655 1.00 87.25 556 GLN A N 1
ATOM 3985 C CA . GLN A 1 556 ? -10.847 -12.700 31.332 1.00 87.25 556 GLN A CA 1
ATOM 3986 C C . GLN A 1 556 ? -9.420 -13.258 31.293 1.00 87.25 556 GLN A C 1
ATOM 3988 O O . GLN A 1 556 ? -9.156 -14.173 30.510 1.00 87.25 556 GLN A O 1
ATOM 3993 N N . ALA A 1 557 ? -8.503 -12.763 32.131 1.00 83.88 557 ALA A N 1
ATOM 3994 C CA . ALA A 1 557 ? -7.100 -13.171 32.113 1.00 83.88 557 ALA A CA 1
ATOM 3995 C C . ALA A 1 557 ? -6.490 -13.292 33.515 1.00 83.88 557 ALA A C 1
ATOM 3997 O O . ALA A 1 557 ? -6.897 -12.622 34.451 1.00 83.88 557 ALA A O 1
ATOM 3998 N N . LEU A 1 558 ? -5.442 -14.112 33.668 1.00 81.06 558 LEU A N 1
ATOM 3999 C CA . LEU A 1 558 ? -4.731 -14.282 34.949 1.00 81.06 558 LEU A CA 1
ATOM 4000 C C . LEU A 1 558 ? -4.067 -12.995 35.482 1.00 81.06 558 LEU A C 1
ATOM 4002 O O . LEU A 1 558 ? -3.594 -12.982 36.616 1.00 81.06 558 LEU A O 1
ATOM 4006 N N . SER A 1 559 ? -3.975 -11.953 34.655 1.00 82.31 559 SER A N 1
ATOM 4007 C CA . SER A 1 559 ? -3.505 -10.621 35.040 1.00 82.31 559 SER A CA 1
ATOM 4008 C C . SER A 1 559 ? -4.496 -9.849 35.904 1.00 82.31 559 SER A C 1
ATOM 4010 O O . SER A 1 559 ? -4.071 -8.903 36.561 1.00 82.31 559 SER A O 1
ATOM 4012 N N . ASP A 1 560 ? -5.765 -10.253 35.917 1.00 84.81 560 ASP A N 1
ATOM 4013 C CA . ASP A 1 560 ? -6.869 -9.492 36.506 1.00 84.81 560 ASP A CA 1
ATOM 4014 C C . ASP A 1 560 ? -6.992 -9.780 38.020 1.00 84.81 560 ASP A C 1
ATOM 4016 O O . ASP A 1 560 ? -8.043 -10.157 38.536 1.00 84.81 560 ASP A O 1
ATOM 4020 N N . ILE A 1 561 ? -5.853 -9.729 38.724 1.00 84.50 561 ILE A N 1
ATOM 4021 C CA . ILE A 1 561 ? -5.705 -10.111 40.134 1.00 84.50 561 ILE A CA 1
ATOM 4022 C C . ILE A 1 561 ? -5.735 -8.908 41.075 1.00 84.50 561 ILE A C 1
ATOM 4024 O O . ILE A 1 561 ? -5.038 -7.926 40.859 1.00 84.50 561 ILE A O 1
ATOM 4028 N N . GLY A 1 562 ? -6.357 -9.085 42.240 1.00 88.81 562 GLY A N 1
ATOM 4029 C CA . GLY A 1 562 ? -6.263 -8.143 43.362 1.00 88.81 562 GLY A CA 1
ATOM 4030 C C . GLY A 1 562 ? -7.508 -7.288 43.576 1.00 88.81 562 GLY A C 1
ATOM 4031 O O . GLY A 1 562 ? -7.545 -6.480 44.507 1.00 88.81 562 GLY A O 1
ATOM 4032 N N . ASP A 1 563 ? -8.546 -7.525 42.785 1.00 96.44 563 ASP A N 1
ATOM 4033 C CA . ASP A 1 563 ? -9.783 -6.764 42.812 1.00 96.44 563 ASP A CA 1
ATOM 4034 C C . ASP A 1 563 ? -10.574 -6.905 44.106 1.00 96.44 563 ASP A C 1
ATOM 4036 O O . ASP A 1 563 ? -10.492 -7.882 44.862 1.00 96.44 563 ASP A O 1
ATOM 4040 N N . THR A 1 564 ? -11.428 -5.916 44.328 1.00 98.00 564 THR A N 1
ATOM 4041 C CA . THR A 1 564 ? -12.380 -5.855 45.422 1.00 98.00 564 THR A CA 1
ATOM 4042 C C . THR A 1 564 ? -13.776 -5.533 44.899 1.00 98.00 564 THR A C 1
ATOM 4044 O O . THR A 1 564 ? -14.055 -4.400 44.518 1.00 98.00 564 THR A O 1
ATOM 4047 N N . ILE A 1 565 ? -14.692 -6.498 44.981 1.00 98.44 565 ILE A N 1
ATOM 4048 C CA . ILE A 1 565 ? -16.121 -6.270 44.734 1.00 98.44 565 ILE A CA 1
ATOM 4049 C C . ILE A 1 565 ? -16.772 -5.815 46.041 1.00 98.44 565 ILE A C 1
ATOM 4051 O O . ILE A 1 565 ? -16.654 -6.494 47.066 1.00 98.44 565 ILE A O 1
ATOM 4055 N N . THR A 1 566 ? -17.434 -4.659 46.044 1.00 98.19 566 THR A N 1
ATOM 4056 C CA . THR A 1 566 ? -17.851 -4.005 47.293 1.00 98.19 566 THR A CA 1
ATOM 4057 C C . THR A 1 566 ? -19.237 -4.401 47.802 1.00 98.19 566 THR A C 1
ATOM 4059 O O . THR A 1 566 ? -19.480 -4.269 49.006 1.00 98.19 566 THR A O 1
ATOM 4062 N N . ASP A 1 567 ? -20.114 -4.909 46.933 1.00 97.38 567 ASP A N 1
ATOM 4063 C CA . ASP A 1 567 ? -21.545 -5.069 47.217 1.00 97.38 567 ASP A CA 1
ATOM 4064 C C . ASP A 1 567 ? -22.214 -6.322 46.623 1.00 97.38 567 ASP A C 1
ATOM 4066 O O . ASP A 1 567 ? -23.439 -6.397 46.619 1.00 97.38 567 ASP A O 1
ATOM 4070 N N . PHE A 1 568 ? -21.432 -7.333 46.223 1.00 97.94 568 PHE A N 1
ATOM 4071 C CA . PHE A 1 568 ? -21.932 -8.559 45.584 1.00 97.94 568 PHE A CA 1
ATOM 4072 C C . PHE A 1 568 ? -23.158 -9.170 46.292 1.00 97.94 568 PHE A C 1
ATOM 4074 O O . PHE A 1 568 ? -23.096 -9.594 47.456 1.00 97.94 568 PHE A O 1
ATOM 4081 N N . ASN A 1 569 ? -24.266 -9.294 45.568 1.00 96.31 569 ASN A N 1
ATOM 4082 C CA . ASN A 1 569 ? -25.524 -9.855 46.025 1.00 96.31 569 ASN A CA 1
ATOM 4083 C C . ASN A 1 569 ? -25.739 -11.265 45.464 1.00 96.31 569 ASN A C 1
ATOM 4085 O O . ASN A 1 569 ? -26.026 -11.465 44.291 1.00 96.31 569 ASN A O 1
ATOM 4089 N N . GLN A 1 570 ? -25.728 -12.267 46.346 1.00 94.38 570 GLN A N 1
ATOM 4090 C CA . GLN A 1 570 ? -25.845 -13.684 45.975 1.00 94.38 570 GLN A CA 1
ATOM 4091 C C . GLN A 1 570 ? -27.071 -14.057 45.119 1.00 94.38 570 GLN A C 1
ATOM 4093 O O . GLN A 1 570 ? -27.053 -15.126 44.508 1.00 94.38 570 GLN A O 1
ATOM 4098 N N . SER A 1 571 ? -28.163 -13.282 45.187 1.00 93.38 571 SER A N 1
ATOM 4099 C CA . SER A 1 571 ? -29.427 -13.590 44.501 1.00 93.38 571 SER A CA 1
ATOM 4100 C C . SER A 1 571 ? -29.618 -12.840 43.190 1.00 93.38 571 SER A C 1
ATOM 4102 O O . SER A 1 571 ? -30.550 -13.171 42.459 1.00 93.38 571 SER A O 1
ATOM 4104 N N . GLU A 1 572 ? -28.780 -11.844 42.929 1.00 95.19 572 GLU A N 1
ATOM 4105 C CA . GLU A 1 572 ? -28.909 -10.931 41.792 1.00 95.19 572 GLU A CA 1
ATOM 4106 C C . GLU A 1 572 ? -27.650 -11.016 40.915 1.00 95.19 572 GLU A C 1
ATOM 4108 O O . GLU A 1 572 ? -27.766 -11.245 39.709 1.00 95.19 572 GLU A O 1
ATOM 4113 N N . ASP A 1 573 ? -26.469 -10.993 41.534 1.00 98.19 573 ASP A N 1
ATOM 4114 C CA . ASP A 1 573 ? -25.189 -10.848 40.846 1.00 98.19 573 ASP A CA 1
ATOM 4115 C C . ASP A 1 573 ? -24.532 -12.170 40.458 1.00 98.19 573 ASP A C 1
ATOM 4117 O O . ASP A 1 573 ? -24.794 -13.249 41.009 1.00 98.19 573 ASP A O 1
ATOM 4121 N N . GLN A 1 574 ? -23.618 -12.062 39.499 1.00 98.00 574 GLN A N 1
ATOM 4122 C CA . GLN A 1 574 ? -22.860 -13.163 38.937 1.00 98.00 574 GLN A CA 1
ATOM 4123 C C . GLN A 1 574 ? -21.375 -12.817 38.885 1.00 98.00 574 GLN A C 1
ATOM 4125 O O . GLN A 1 574 ? -20.976 -11.745 38.441 1.00 98.00 574 GLN A O 1
ATOM 4130 N N . LEU A 1 575 ? -20.545 -13.759 39.319 1.00 96.38 575 LEU A N 1
ATOM 4131 C CA . LEU A 1 575 ? -19.108 -13.749 39.087 1.00 96.38 575 LEU A CA 1
ATOM 4132 C C . LEU A 1 575 ? -18.822 -14.652 37.885 1.00 96.38 575 LEU A C 1
ATOM 4134 O O . LEU A 1 575 ? -18.984 -15.870 37.985 1.00 96.38 575 LEU A O 1
ATOM 4138 N N . ASP A 1 576 ? -18.429 -14.076 36.757 1.00 94.25 576 ASP A N 1
ATOM 4139 C CA . ASP A 1 576 ? -18.152 -14.821 35.531 1.00 94.25 576 ASP A CA 1
ATOM 4140 C C . ASP A 1 576 ? -16.645 -14.990 35.319 1.00 94.25 576 ASP A C 1
ATOM 4142 O O . ASP A 1 576 ? -15.909 -14.037 35.077 1.00 94.25 576 ASP A O 1
ATOM 4146 N N . LEU A 1 577 ? -16.193 -16.236 35.418 1.00 90.44 577 LEU A N 1
ATOM 4147 C CA . LEU A 1 577 ? -14.814 -16.669 35.217 1.00 90.44 577 LEU A CA 1
ATOM 4148 C C . LEU A 1 577 ? -14.683 -17.528 33.946 1.00 90.44 577 LEU A C 1
ATOM 4150 O O . LEU A 1 577 ? -13.637 -18.135 33.720 1.00 90.44 577 LEU A O 1
ATOM 4154 N N . SER A 1 578 ? -15.728 -17.622 33.118 1.00 87.31 578 SER A N 1
ATOM 4155 C CA . SER A 1 578 ? -15.778 -18.552 31.981 1.00 87.31 578 SER A CA 1
ATOM 4156 C C . SER A 1 578 ? -14.674 -18.279 30.956 1.00 87.31 578 SER A C 1
ATOM 4158 O O . SER A 1 578 ? -14.102 -19.209 30.385 1.00 87.31 578 SER A O 1
ATOM 4160 N N . ASP A 1 579 ? -14.362 -17.005 30.703 1.00 84.31 579 ASP A N 1
ATOM 4161 C CA . ASP A 1 579 ? -13.298 -16.603 29.775 1.00 84.31 579 ASP A CA 1
ATOM 4162 C C . ASP A 1 579 ? -11.911 -16.915 30.349 1.00 84.31 579 ASP A C 1
ATOM 4164 O O . ASP A 1 579 ? -11.080 -17.519 29.661 1.00 84.31 579 ASP A O 1
ATOM 4168 N N . LEU A 1 580 ? -11.708 -16.617 31.636 1.00 85.06 580 LEU A N 1
ATOM 4169 C CA . LEU A 1 580 ? -10.504 -16.984 32.373 1.00 85.06 580 LEU A CA 1
ATOM 4170 C C . LEU A 1 580 ? -10.241 -18.495 32.307 1.00 85.06 580 LEU A C 1
ATOM 4172 O O . LEU A 1 580 ? -9.153 -18.913 31.913 1.00 85.06 580 LEU A O 1
ATOM 4176 N N . PHE A 1 581 ? -11.229 -19.333 32.626 1.00 81.31 581 PHE A N 1
ATOM 4177 C CA . PHE A 1 581 ? -11.064 -20.790 32.606 1.00 81.31 581 PHE A CA 1
ATOM 4178 C C . PHE A 1 581 ? -10.890 -21.356 31.196 1.00 81.31 581 PHE A C 1
ATOM 4180 O O . PHE A 1 581 ? -10.124 -22.304 31.014 1.00 81.31 581 PHE A O 1
ATOM 4187 N N . ARG A 1 582 ? -11.504 -20.749 30.174 1.00 78.94 582 ARG A N 1
ATOM 4188 C CA . ARG A 1 582 ? -11.257 -21.127 28.775 1.00 78.94 582 ARG A CA 1
ATOM 4189 C C . ARG A 1 582 ? -9.810 -20.877 28.358 1.00 78.94 582 ARG A C 1
ATOM 4191 O O . ARG A 1 582 ? -9.239 -21.703 27.652 1.00 78.94 582 ARG A O 1
ATOM 4198 N N . SER A 1 583 ? -9.206 -19.786 28.831 1.00 73.44 583 SER A N 1
ATOM 4199 C CA . SER A 1 583 ? -7.781 -19.510 28.598 1.00 73.44 583 SER A CA 1
ATOM 4200 C C . SER A 1 583 ? -6.861 -20.549 29.260 1.00 73.44 583 SER A C 1
ATOM 4202 O O . SER A 1 583 ? -5.790 -20.854 28.734 1.00 73.44 583 SER A O 1
ATOM 4204 N N . LEU A 1 584 ? -7.297 -21.144 30.377 1.00 72.31 584 LEU A N 1
ATOM 4205 C CA . LEU A 1 584 ? -6.574 -22.209 31.075 1.00 72.31 584 LEU A CA 1
ATOM 4206 C C . LEU A 1 584 ? -6.760 -23.580 30.400 1.00 72.31 584 LEU A C 1
ATOM 4208 O O . LEU A 1 584 ? -5.818 -24.370 30.374 1.00 72.31 584 LEU A O 1
ATOM 4212 N N . ASP A 1 585 ? -7.921 -23.880 29.813 1.00 62.47 585 ASP A N 1
ATOM 4213 C CA . ASP A 1 585 ? -8.189 -25.178 29.162 1.00 62.47 585 ASP A CA 1
ATOM 4214 C C . ASP A 1 585 ? -7.373 -25.378 27.864 1.00 62.47 585 ASP A C 1
ATOM 4216 O O . ASP A 1 585 ? -6.895 -26.482 27.590 1.00 62.47 585 ASP A O 1
ATOM 4220 N N . ASP A 1 586 ? -7.062 -24.301 27.127 1.00 54.56 586 ASP A N 1
ATOM 4221 C CA . ASP A 1 586 ? -6.131 -24.333 25.978 1.00 54.56 586 ASP A CA 1
ATOM 4222 C C . ASP A 1 586 ? -4.694 -24.755 26.372 1.00 54.56 586 ASP A C 1
ATOM 4224 O O . ASP A 1 586 ? -3.884 -25.125 25.515 1.00 54.56 586 ASP A O 1
ATOM 4228 N N . SER A 1 587 ? -4.370 -24.765 27.673 1.00 56.44 587 SER A N 1
ATOM 4229 C CA . SER A 1 587 ? -3.101 -25.278 28.206 1.00 56.44 587 SER A CA 1
ATOM 4230 C C . SER A 1 587 ? -3.124 -26.773 28.584 1.00 56.44 587 SER A C 1
ATOM 4232 O O . SER A 1 587 ? -2.093 -27.327 28.974 1.00 56.44 587 SER A O 1
ATOM 4234 N N . GLY A 1 588 ? -4.255 -27.470 28.386 1.00 52.31 588 GLY A N 1
ATOM 4235 C CA . GLY A 1 588 ? -4.366 -28.931 28.499 1.00 52.31 588 GLY A CA 1
ATOM 4236 C C . GLY A 1 588 ? -4.510 -29.468 29.927 1.00 52.31 588 GLY A C 1
ATOM 4237 O O . GLY A 1 588 ? -3.989 -30.544 30.238 1.00 52.31 588 GLY A O 1
ATOM 4238 N N . ILE A 1 589 ? -5.194 -28.731 30.803 1.00 53.56 589 ILE A N 1
ATOM 4239 C CA . ILE A 1 589 ? -5.200 -28.963 32.250 1.00 53.56 589 ILE A CA 1
ATOM 4240 C C . ILE A 1 589 ? -6.561 -29.542 32.743 1.00 53.56 589 ILE A C 1
ATOM 4242 O O . ILE A 1 589 ? -7.607 -28.995 32.408 1.00 53.56 589 ILE A O 1
ATOM 4246 N N . PRO A 1 590 ? -6.618 -30.629 33.555 1.00 49.38 590 PRO A N 1
ATOM 4247 C CA . PRO A 1 590 ? -7.881 -31.306 33.880 1.00 49.38 590 PRO A CA 1
ATOM 4248 C C . PRO A 1 590 ? -8.599 -30.824 35.169 1.00 49.38 590 PRO A C 1
ATOM 4250 O O . PRO A 1 590 ? -8.207 -31.178 36.280 1.00 49.38 590 PRO A O 1
ATOM 4253 N N . GLY A 1 591 ? -9.769 -30.181 35.005 1.00 56.75 591 GLY A N 1
ATOM 4254 C CA . GLY A 1 591 ? -10.919 -30.187 35.938 1.00 56.75 591 GLY A CA 1
ATOM 4255 C C . GLY A 1 591 ? -11.018 -29.070 37.001 1.00 56.75 591 GLY A C 1
ATOM 4256 O O . GLY A 1 591 ? -10.303 -29.100 37.995 1.00 56.75 591 GLY A O 1
ATOM 4257 N N . ILE A 1 592 ? -12.029 -28.193 36.874 1.00 58.97 592 ILE A N 1
ATOM 4258 C CA . ILE A 1 592 ? -12.315 -26.960 37.662 1.00 58.97 592 ILE A CA 1
ATOM 4259 C C . ILE A 1 592 ? -12.112 -27.049 39.194 1.00 58.97 592 ILE A C 1
ATOM 4261 O O . ILE A 1 592 ? -11.581 -26.119 39.796 1.00 58.97 592 ILE A O 1
ATOM 4265 N N . ASN A 1 593 ? -12.493 -28.151 39.854 1.00 56.78 593 ASN A N 1
ATOM 4266 C CA . ASN A 1 593 ? -12.484 -28.255 41.329 1.00 56.78 593 ASN A CA 1
ATOM 4267 C C . ASN A 1 593 ? -11.084 -28.266 41.979 1.00 56.78 593 ASN A C 1
ATOM 4269 O O . ASN A 1 593 ? -10.993 -28.246 43.203 1.00 56.78 593 ASN A O 1
ATOM 4273 N N . GLN A 1 594 ? -10.008 -28.349 41.192 1.00 68.00 594 GLN A N 1
ATOM 4274 C CA . GLN A 1 594 ? -8.627 -28.251 41.686 1.00 68.00 594 GLN A CA 1
ATOM 4275 C C . GLN A 1 594 ? -8.053 -26.828 41.570 1.00 68.00 594 GLN A C 1
ATOM 4277 O O . GLN A 1 594 ? -6.980 -26.578 42.104 1.00 68.00 594 GLN A O 1
ATOM 4282 N N . TYR A 1 595 ? -8.776 -25.912 40.915 1.00 75.75 595 TYR A N 1
ATOM 4283 C CA . TYR A 1 595 ? -8.272 -24.600 40.496 1.00 75.75 595 TYR A CA 1
ATOM 4284 C C . TYR A 1 595 ? -8.964 -23.439 41.194 1.00 75.75 595 TYR A C 1
ATOM 4286 O O . TYR A 1 595 ? -8.405 -22.359 41.191 1.00 75.75 595 TYR A O 1
ATOM 4294 N N . LEU A 1 596 ? -10.155 -23.625 41.773 1.00 86.06 596 LEU A N 1
ATOM 4295 C CA . LEU A 1 596 ? -10.955 -22.545 42.356 1.00 86.06 596 LEU A CA 1
ATOM 4296 C C . LEU A 1 596 ? -11.326 -22.859 43.805 1.00 86.06 596 LEU A C 1
ATOM 4298 O O . LEU A 1 596 ? -11.908 -23.908 44.087 1.00 86.06 596 LEU A O 1
ATOM 4302 N N . GLN A 1 597 ? -11.057 -21.925 44.715 1.00 88.81 597 GLN A N 1
ATOM 4303 C CA . GLN A 1 597 ? -11.543 -21.997 46.090 1.00 88.81 597 GLN A CA 1
ATOM 4304 C C . GLN A 1 597 ? -12.080 -20.655 46.590 1.00 88.81 597 GLN A C 1
ATOM 4306 O O . GLN A 1 597 ? -11.635 -19.587 46.176 1.00 88.81 597 GLN A O 1
ATOM 4311 N N . PHE A 1 598 ? -13.022 -20.725 47.532 1.00 92.88 598 PHE A N 1
ATOM 4312 C CA . PHE A 1 598 ? -13.588 -19.565 48.217 1.00 92.88 598 PHE A CA 1
ATOM 4313 C C . PHE A 1 598 ? -13.181 -19.604 49.690 1.00 92.88 598 PHE A C 1
ATOM 4315 O O . PHE A 1 598 ? -13.578 -20.503 50.435 1.00 92.88 598 PHE A O 1
ATOM 4322 N N . VAL A 1 599 ? -12.377 -18.634 50.118 1.00 94.19 599 VAL A N 1
ATOM 4323 C CA . VAL A 1 599 ? -11.800 -18.577 51.464 1.00 94.19 599 VAL A CA 1
ATOM 4324 C C . VAL A 1 599 ? -12.393 -17.402 52.228 1.00 94.19 599 VAL A C 1
ATOM 4326 O O . VAL A 1 599 ? -12.233 -16.246 51.847 1.00 94.19 599 VAL A O 1
ATOM 4329 N N . GLN A 1 600 ? -13.064 -17.677 53.345 1.00 96.75 600 GLN A N 1
ATOM 4330 C CA . GLN A 1 600 ? -13.544 -16.618 54.232 1.00 96.75 600 GLN A CA 1
ATOM 4331 C C . GLN A 1 600 ? -12.357 -15.925 54.922 1.00 96.75 600 GLN A C 1
ATOM 4333 O O . GLN A 1 600 ? -11.568 -16.576 55.607 1.00 96.75 600 GLN A O 1
ATOM 4338 N N . SER A 1 601 ? -12.275 -14.599 54.811 1.00 94.31 601 SER A N 1
ATOM 4339 C CA . SER A 1 601 ? -11.270 -13.754 55.463 1.00 94.31 601 SER A CA 1
ATOM 4340 C C . SER A 1 601 ? -11.950 -12.588 56.183 1.00 94.31 601 SER A C 1
ATOM 4342 O O . SER A 1 601 ? -12.360 -11.594 55.584 1.00 94.31 601 SER A O 1
ATOM 4344 N N . GLY A 1 602 ? -12.127 -12.722 57.502 1.00 95.00 602 GLY A N 1
ATOM 4345 C CA . GLY A 1 602 ? -12.918 -11.765 58.279 1.00 95.00 602 GLY A CA 1
ATOM 4346 C C . GLY A 1 602 ? -14.370 -11.728 57.793 1.00 95.00 602 GLY A C 1
ATOM 4347 O O . GLY A 1 602 ? -15.020 -12.770 57.712 1.00 95.00 602 GLY A O 1
ATOM 4348 N N . THR A 1 603 ? -14.879 -10.537 57.471 1.00 95.44 603 THR A N 1
ATOM 4349 C CA . THR A 1 603 ? -16.223 -10.362 56.892 1.00 95.44 603 THR A CA 1
ATOM 4350 C C . THR A 1 603 ? -16.263 -10.563 55.378 1.00 95.44 603 THR A C 1
ATOM 4352 O O . THR A 1 603 ? -17.355 -10.670 54.836 1.00 95.44 603 THR A O 1
ATOM 4355 N N . SER A 1 604 ? -15.115 -10.650 54.704 1.00 97.12 604 SER A N 1
ATOM 4356 C CA . SER A 1 604 ? -15.010 -10.754 53.244 1.00 97.12 604 SER A CA 1
ATOM 4357 C C . SER A 1 604 ? -14.711 -12.186 52.789 1.00 97.12 604 SER A C 1
ATOM 4359 O O . SER A 1 604 ? -14.214 -13.011 53.557 1.00 97.12 604 SER A O 1
ATOM 4361 N N . THR A 1 605 ? -14.973 -12.480 51.519 1.00 97.44 605 THR A N 1
ATOM 4362 C CA . THR A 1 605 ? -14.617 -13.748 50.867 1.00 97.44 605 THR A CA 1
ATOM 4363 C C . THR A 1 605 ? -13.523 -13.509 49.838 1.00 97.44 605 THR A C 1
ATOM 4365 O O . THR A 1 605 ? -13.657 -12.628 49.002 1.00 97.44 605 THR A O 1
ATOM 4368 N N . GLN A 1 606 ? -12.456 -14.299 49.873 1.00 95.31 606 GLN A N 1
ATOM 4369 C CA . GLN A 1 606 ? -11.415 -14.323 48.849 1.00 95.31 606 GLN A CA 1
ATOM 4370 C C . GLN A 1 606 ? -11.710 -15.446 47.860 1.00 95.31 606 GLN A C 1
ATOM 4372 O O . GLN A 1 606 ? -11.807 -16.610 48.252 1.00 95.31 606 GLN A O 1
ATOM 4377 N N . VAL A 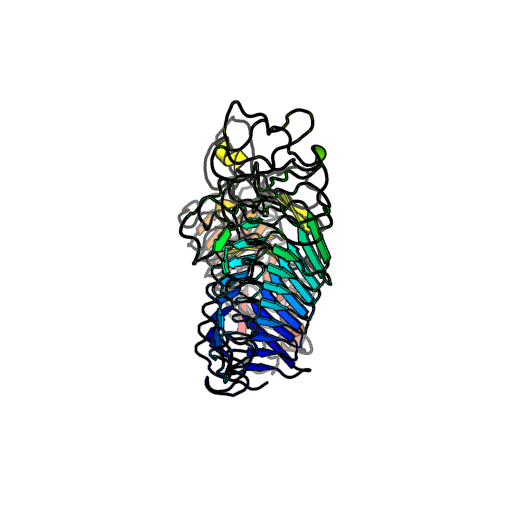1 607 ? -11.843 -15.103 46.586 1.00 93.75 607 VAL A N 1
ATOM 4378 C CA . VAL A 1 607 ? -11.868 -16.058 45.481 1.00 93.75 607 VAL A CA 1
ATOM 4379 C C . VAL A 1 607 ? -10.427 -16.271 45.060 1.00 93.75 607 VAL A C 1
ATOM 4381 O O . VAL A 1 607 ? -9.740 -15.324 44.677 1.00 93.75 607 VAL A O 1
ATOM 4384 N N . GLN A 1 608 ? -9.948 -17.501 45.193 1.00 89.88 608 GLN A N 1
ATOM 4385 C CA . GLN A 1 608 ? -8.562 -17.833 44.912 1.00 89.88 608 GLN A CA 1
ATOM 4386 C C . GLN A 1 608 ? -8.472 -18.860 43.799 1.00 89.88 608 GLN A C 1
ATOM 4388 O O . GLN A 1 608 ? -9.245 -19.823 43.782 1.00 89.88 608 GLN A O 1
ATOM 4393 N N . ILE A 1 609 ? -7.501 -18.654 42.913 1.00 84.94 609 ILE A N 1
ATOM 4394 C CA . ILE A 1 609 ? -7.236 -19.532 41.780 1.00 84.94 609 ILE A CA 1
ATOM 4395 C C . ILE A 1 609 ? -5.827 -20.114 41.888 1.00 84.94 609 ILE A C 1
ATOM 4397 O O . ILE A 1 609 ? -4.892 -19.388 42.224 1.00 84.94 609 ILE A O 1
ATOM 4401 N N . ASP A 1 610 ? -5.680 -21.410 41.616 1.00 81.44 610 ASP A N 1
ATOM 4402 C CA . ASP A 1 610 ? -4.392 -22.093 41.427 1.00 81.44 610 ASP A CA 1
ATOM 4403 C C . ASP A 1 610 ? -4.164 -22.281 39.920 1.00 81.44 610 ASP A C 1
ATOM 4405 O O . ASP A 1 610 ? -4.752 -23.194 39.351 1.00 81.44 610 ASP A O 1
ATOM 4409 N N . PRO A 1 611 ? -3.361 -21.442 39.241 1.00 70.56 611 PRO A N 1
ATOM 4410 C CA . PRO A 1 611 ? -3.224 -21.497 37.785 1.00 70.56 611 PRO A CA 1
ATOM 4411 C C . PRO A 1 611 ? -2.484 -22.738 37.269 1.00 70.56 611 PRO A C 1
ATOM 4413 O O . PRO A 1 611 ? -2.631 -23.081 36.097 1.00 70.56 611 PRO A O 1
ATOM 4416 N N . ASP A 1 612 ? -1.661 -23.387 38.102 1.00 68.50 612 ASP A N 1
ATOM 4417 C CA . ASP A 1 612 ? -0.834 -24.529 37.698 1.00 68.50 612 ASP A CA 1
ATOM 4418 C C . ASP A 1 612 ? -1.455 -25.883 38.081 1.00 68.50 612 ASP A C 1
ATOM 4420 O O . ASP A 1 612 ? -1.122 -26.917 37.494 1.00 68.50 612 ASP A O 1
ATOM 4424 N N . GLY A 1 613 ? -2.420 -25.871 39.005 1.00 65.00 613 GLY A N 1
ATOM 4425 C CA . GLY A 1 613 ? -3.201 -27.037 39.399 1.00 65.00 613 GLY A CA 1
ATOM 4426 C C . GLY A 1 613 ? -2.414 -28.099 40.152 1.00 65.00 613 GLY A C 1
ATOM 4427 O O . GLY A 1 613 ? -2.884 -29.236 40.262 1.00 65.00 613 GLY A O 1
ATOM 4428 N N . PHE A 1 614 ? -1.215 -27.774 40.644 1.00 63.38 614 PHE A N 1
ATOM 4429 C CA . PHE A 1 614 ? -0.380 -28.707 41.394 1.00 63.38 614 PHE A CA 1
ATOM 4430 C C . PHE A 1 614 ? -0.710 -28.736 42.899 1.00 63.38 614 PHE A C 1
ATOM 4432 O O . PHE A 1 614 ? -0.140 -29.559 43.624 1.00 63.38 614 PHE A O 1
ATOM 4439 N N . GLY A 1 615 ? -1.689 -27.946 43.365 1.00 55.91 615 GLY A N 1
ATOM 4440 C CA . GLY A 1 615 ? -2.469 -28.236 44.574 1.00 55.91 615 GLY A CA 1
ATOM 4441 C C . GLY A 1 615 ? -1.740 -28.030 45.907 1.00 55.91 615 GLY A C 1
ATOM 4442 O O . GLY A 1 615 ? -1.936 -28.804 46.850 1.00 55.91 615 GLY A O 1
ATOM 4443 N N . GLY A 1 616 ? -0.902 -26.998 46.016 1.00 56.78 616 GLY A N 1
ATOM 4444 C CA . GLY A 1 616 ? -0.293 -26.563 47.273 1.00 56.78 616 GLY A CA 1
ATOM 4445 C C . GLY A 1 616 ? -1.029 -25.371 47.896 1.00 56.78 616 GLY A C 1
ATOM 4446 O O . GLY A 1 616 ? -1.551 -24.508 47.211 1.00 56.78 616 GLY A O 1
ATOM 4447 N N . ILE A 1 617 ? -1.022 -25.242 49.225 1.00 50.53 617 ILE A N 1
ATOM 4448 C CA . ILE A 1 617 ? -1.575 -24.048 49.910 1.00 50.53 617 ILE A CA 1
ATOM 4449 C C . ILE A 1 617 ? -0.796 -22.765 49.520 1.00 50.53 617 ILE A C 1
ATOM 4451 O O . ILE A 1 617 ? -1.291 -21.661 49.712 1.00 50.53 617 ILE A O 1
ATOM 4455 N N . GLU A 1 618 ? 0.398 -22.910 48.929 1.00 53.66 618 GLU A N 1
ATOM 4456 C CA . GLU A 1 618 ? 1.219 -21.811 48.398 1.00 53.66 618 GLU A CA 1
ATOM 4457 C C . GLU A 1 618 ? 1.117 -21.622 46.866 1.00 53.66 618 GLU A C 1
ATOM 4459 O O . GLU A 1 618 ? 1.896 -20.849 46.315 1.00 53.66 618 GLU A O 1
ATOM 4464 N N . SER A 1 619 ? 0.180 -22.293 46.175 1.00 68.50 619 SER A N 1
ATOM 4465 C CA . SER A 1 619 ? -0.084 -22.099 44.731 1.00 68.50 619 SER A CA 1
ATOM 4466 C C . SER A 1 619 ? -1.375 -21.323 44.418 1.00 68.50 619 SER A C 1
ATOM 4468 O O . SER A 1 619 ? -1.552 -20.873 43.289 1.00 68.50 619 SER A O 1
ATOM 4470 N N . PHE A 1 620 ? -2.248 -21.087 45.407 1.00 78.62 620 PHE A N 1
ATOM 4471 C CA . PHE A 1 620 ? -3.474 -20.299 45.226 1.00 78.62 620 PHE A CA 1
ATOM 4472 C C . PHE A 1 620 ? -3.225 -18.799 45.400 1.00 78.62 620 PHE A C 1
ATOM 4474 O O . PHE A 1 620 ? -2.819 -18.344 46.471 1.00 78.62 620 PHE A O 1
ATOM 4481 N N . ASN A 1 621 ? -3.555 -18.022 44.372 1.00 83.00 621 ASN A N 1
ATOM 4482 C CA . ASN A 1 621 ? -3.515 -16.565 44.411 1.00 83.00 621 ASN A CA 1
ATOM 4483 C C . ASN A 1 621 ? -4.922 -16.008 44.610 1.00 83.00 621 ASN A C 1
ATOM 4485 O O . ASN A 1 621 ? -5.863 -16.437 43.941 1.00 83.00 621 ASN A O 1
ATOM 4489 N N . THR A 1 622 ? -5.069 -15.044 45.522 1.00 87.81 622 THR A N 1
ATOM 4490 C CA . THR A 1 622 ? -6.316 -14.281 45.639 1.00 87.81 622 THR A CA 1
ATOM 4491 C C . THR A 1 622 ? -6.490 -13.442 44.390 1.00 87.81 622 THR A C 1
ATOM 4493 O O . THR A 1 622 ? -5.663 -12.587 44.092 1.00 87.81 622 THR A O 1
ATOM 4496 N N . PHE A 1 623 ? -7.577 -13.723 43.690 1.00 86.44 623 PHE A N 1
ATOM 4497 C CA . PHE A 1 623 ? -7.900 -13.122 42.415 1.00 86.44 623 PHE A CA 1
ATOM 4498 C C . PHE A 1 623 ? -8.871 -11.961 42.615 1.00 86.44 623 PHE A C 1
ATOM 4500 O O . PHE A 1 623 ? -8.575 -10.839 42.235 1.00 86.44 623 PHE A O 1
ATOM 4507 N N . VAL A 1 624 ? -9.950 -12.200 43.365 1.00 94.69 624 VAL A N 1
ATOM 4508 C CA . VAL A 1 624 ? -10.905 -11.160 43.759 1.00 94.69 624 VAL A CA 1
ATOM 4509 C C . VAL A 1 624 ? -11.342 -11.338 45.210 1.00 94.69 624 VAL A C 1
ATOM 4511 O O . VAL A 1 624 ? -11.479 -12.455 45.717 1.00 94.69 624 VAL A O 1
ATOM 4514 N N . THR A 1 625 ? -11.562 -10.226 45.903 1.00 97.25 625 THR A N 1
ATOM 4515 C CA . THR A 1 625 ? -12.133 -10.177 47.249 1.00 97.25 625 THR A CA 1
ATOM 4516 C C . THR A 1 625 ? -13.555 -9.623 47.198 1.00 97.25 625 THR A C 1
ATOM 4518 O O . THR A 1 625 ? -13.767 -8.472 46.840 1.00 97.25 625 THR A O 1
ATOM 4521 N N . LEU A 1 626 ? -14.544 -10.410 47.618 1.00 98.00 626 LEU A N 1
ATOM 4522 C CA . LEU A 1 626 ? -15.921 -9.953 47.804 1.00 98.00 626 LEU A CA 1
ATOM 4523 C C . LEU A 1 626 ? -16.075 -9.419 49.228 1.00 98.00 626 LEU A C 1
ATOM 4525 O O . LEU A 1 626 ? -16.041 -10.178 50.207 1.00 98.00 626 LEU A O 1
ATOM 4529 N N . ASN A 1 627 ? -16.230 -8.107 49.358 1.00 96.81 627 ASN A N 1
ATOM 4530 C CA . ASN A 1 627 ? -16.329 -7.451 50.651 1.00 96.81 627 ASN A CA 1
ATOM 4531 C C . ASN A 1 627 ? -17.656 -7.727 51.349 1.00 96.81 627 ASN A C 1
ATOM 4533 O O . ASN A 1 627 ? -18.719 -7.699 50.744 1.00 96.81 627 ASN A O 1
ATOM 4537 N N . ASN A 1 628 ? -17.585 -7.965 52.663 1.00 95.81 628 ASN A N 1
ATOM 4538 C CA . ASN A 1 628 ? -18.756 -8.245 53.505 1.00 95.81 628 ASN A CA 1
ATOM 4539 C C . ASN A 1 628 ? -19.638 -9.404 52.998 1.00 95.81 628 ASN A C 1
ATOM 4541 O O . ASN A 1 628 ? -20.827 -9.472 53.316 1.00 95.81 628 ASN A O 1
ATOM 4545 N N . PHE A 1 629 ? -19.042 -10.337 52.254 1.00 96.75 629 PHE A N 1
ATOM 4546 C CA . PHE A 1 629 ? -19.711 -11.492 51.681 1.00 96.75 629 PHE A CA 1
ATOM 4547 C C . PHE A 1 629 ? -19.290 -12.791 52.379 1.00 96.75 629 PHE A C 1
ATOM 4549 O O . PHE A 1 629 ? -18.124 -12.974 52.745 1.00 96.75 629 PHE A O 1
ATOM 4556 N N . THR A 1 630 ? -20.240 -13.714 52.554 1.00 96.06 630 THR A N 1
ATOM 4557 C CA . THR A 1 630 ? -19.998 -15.021 53.191 1.00 96.06 630 THR A CA 1
ATOM 4558 C C . THR A 1 630 ? -19.707 -16.099 52.149 1.00 96.06 630 THR A C 1
ATOM 4560 O O . THR A 1 630 ? -20.540 -16.359 51.287 1.00 96.06 630 THR A O 1
ATOM 4563 N N . ALA A 1 631 ? -18.581 -16.800 52.273 1.00 93.81 631 ALA A N 1
ATOM 4564 C CA . ALA A 1 631 ? -18.060 -17.695 51.236 1.00 93.81 631 ALA A CA 1
ATOM 4565 C C . ALA A 1 631 ? -19.015 -18.833 50.841 1.00 93.81 631 ALA A C 1
ATOM 4567 O O . ALA A 1 631 ? -19.073 -19.219 49.679 1.00 93.81 631 ALA A O 1
ATOM 4568 N N . THR A 1 632 ? -19.812 -19.347 51.783 1.00 93.06 632 THR A N 1
ATOM 4569 C CA . THR A 1 632 ? -20.779 -20.434 51.527 1.00 93.06 632 THR A CA 1
ATOM 4570 C C . THR A 1 632 ? -21.921 -20.045 50.592 1.00 93.06 632 THR A C 1
ATOM 4572 O O . THR A 1 632 ? -22.692 -20.911 50.187 1.00 93.06 632 THR A O 1
ATOM 4575 N N . ASN A 1 633 ? -22.052 -18.756 50.289 1.00 94.56 633 ASN A N 1
ATOM 4576 C CA . ASN A 1 633 ? -23.072 -18.230 49.397 1.00 94.56 633 ASN A CA 1
ATOM 4577 C C . ASN A 1 633 ? -22.603 -18.172 47.932 1.00 94.56 633 ASN A C 1
ATOM 4579 O O . ASN A 1 633 ? -23.431 -17.922 47.059 1.00 94.56 633 ASN A O 1
ATOM 4583 N N . LEU A 1 634 ? -21.317 -18.423 47.649 1.00 93.69 634 LEU A N 1
ATOM 4584 C CA . LEU A 1 634 ? -20.818 -18.617 46.286 1.00 93.69 634 LEU A CA 1
ATOM 4585 C C . LEU A 1 634 ? -21.049 -20.064 45.850 1.00 93.69 634 LEU A C 1
ATOM 4587 O O . LEU A 1 634 ? -20.561 -21.010 46.472 1.00 93.69 634 LEU A O 1
ATOM 4591 N N . VAL A 1 635 ? -21.802 -20.233 44.767 1.00 91.31 635 VAL A N 1
ATOM 4592 C CA . VAL A 1 635 ? -22.199 -21.528 44.222 1.00 91.31 635 VAL A CA 1
ATOM 4593 C C . VAL A 1 635 ? -21.947 -21.542 42.718 1.00 91.31 635 VAL A C 1
ATOM 4595 O O . VAL A 1 635 ? -22.612 -20.850 41.940 1.00 91.31 635 VAL A O 1
ATOM 4598 N N . VAL A 1 636 ? -21.005 -22.395 42.311 1.00 89.81 636 VAL A N 1
ATOM 4599 C CA . VAL A 1 636 ? -20.689 -22.658 40.903 1.00 89.81 636 VAL A CA 1
ATOM 4600 C C . VAL A 1 636 ? -21.930 -23.159 40.159 1.00 89.81 636 VAL A C 1
ATOM 4602 O O . VAL A 1 636 ? -22.643 -24.045 40.635 1.00 89.81 636 VAL A O 1
ATOM 4605 N N . GLY A 1 637 ? -22.194 -22.573 38.992 1.00 85.25 637 GLY A N 1
ATOM 4606 C CA . GLY A 1 637 ? -23.376 -22.814 38.166 1.00 85.25 637 GLY A CA 1
ATOM 4607 C C . GLY A 1 637 ? -24.634 -22.066 38.620 1.00 85.25 637 GLY A C 1
ATOM 4608 O O . GLY A 1 637 ? -25.695 -22.283 38.040 1.00 85.25 637 GLY A O 1
ATOM 4609 N N . THR A 1 638 ? -24.547 -21.228 39.662 1.00 90.88 638 THR A N 1
ATOM 4610 C CA . THR A 1 638 ? -25.648 -20.353 40.107 1.00 90.88 638 THR A CA 1
ATOM 4611 C C . THR A 1 638 ? -25.255 -18.881 40.028 1.00 90.88 638 THR A C 1
ATOM 4613 O O . THR A 1 638 ? -25.788 -18.165 39.191 1.00 90.88 638 THR A O 1
ATOM 4616 N N . ASN A 1 639 ? -24.328 -18.444 40.882 1.00 89.81 639 ASN A N 1
ATOM 4617 C CA . ASN A 1 639 ? -23.811 -17.070 40.925 1.00 89.81 639 ASN A CA 1
ATOM 4618 C C . ASN A 1 639 ? -22.298 -17.008 40.671 1.00 89.81 639 ASN A C 1
ATOM 4620 O O . ASN A 1 639 ? -21.708 -15.937 40.723 1.00 89.81 639 ASN A O 1
ATOM 4624 N N . VAL A 1 640 ? -21.677 -18.151 40.366 1.00 92.81 640 VAL A N 1
ATOM 4625 C CA . VAL A 1 640 ? -20.318 -18.236 39.827 1.00 92.81 640 VAL A CA 1
ATOM 4626 C C . VAL A 1 640 ? -20.352 -19.064 38.546 1.00 92.81 640 VAL A C 1
ATOM 4628 O O . VAL A 1 640 ? -20.842 -20.196 38.569 1.00 92.81 640 VAL A O 1
ATOM 4631 N N . PHE A 1 641 ? -19.831 -18.527 37.450 1.00 89.94 641 PHE A N 1
ATOM 4632 C CA . PHE A 1 641 ? -19.743 -19.186 36.144 1.00 89.94 641 PHE A CA 1
ATOM 4633 C C . PHE A 1 641 ? -18.275 -19.446 35.803 1.00 89.94 641 PHE A C 1
ATOM 4635 O O . PHE A 1 641 ? -17.416 -18.636 36.133 1.00 89.94 641 PHE A O 1
ATOM 4642 N N . VAL A 1 642 ? -17.985 -20.621 35.245 1.00 83.75 642 VAL A N 1
ATOM 4643 C CA . VAL A 1 642 ? -16.639 -21.176 35.011 1.00 83.75 642 VAL A CA 1
ATOM 4644 C C . VAL A 1 642 ? -16.622 -22.000 33.739 1.00 83.75 642 VAL A C 1
ATOM 4646 O O . VAL A 1 642 ? -17.665 -22.634 33.440 1.00 83.75 642 VAL A O 1
#

Sequence (642 aa):
MKIANASDSFGSIFLNSNASLNLTNSTVSGSTGSVGGIFNRGSLSLTNTTVSDNRGSSLGGGIFNTGNLSLINSSISNNIASIKYDPAYGGGIFNTGNLSITGSTFSNNIAIASGLERGGPNPLPSYGGSIYNSGTVNLNYSTISDSTAESGGGIYNSGIFNLSNSTISGNRGYIDGGGISNSGSLTLANSTITNNNAQDFYVRNADGGGIFNDSDGTVIAGNTIIAGNFNKNLYDSSESSILKPDVSGNFTDVGNNLIGDNTGSTGFTTNSIVGNSVNPIDSKLGPLENNGGVTLTNAPLVGSPAINAGNNALIPVGVTTDQRGAGFDRISGSKVDIGAYEVQTFAGDGGQNKFVIGLNEGTQIITNFGGVGKGTNPTNAVIAEADTLKFEGTGLTARNLLLTQNSSNLLVSFENLANSPNVILQNFDLEKLDNLRKSTGASVDLGNILFDGQTSIEDSFDVFDANSTQSTVFGKNRVTFLNDLNNNVNGLDNSNDVISSQGGNDRIDGKSGNDLLRGGAGDDTLIGGSGNDILIGGAGNDILTGSSGNDQFVYQALSDIGDTITDFNQSEDQLDLSDLFRSLDDSGIPGINQYLQFVQSGTSTQVQIDPDGFGGIESFNTFVTLNNFTATNLVVGTNVFV

Radius of gyration: 32.53 Å; chains: 1; bounding box: 74×56×96 Å

Foldseek 3Di:
DDQDPLEEQAAREEEDQDDEDEAECEEFEDHEHLAWHYEDNHHYEYYNYEQEHTEHAAAAQRYEDPYHYEYHLYEQEHGEHEHEPEEHEALRYEDPEEYEEALYEYEAAETAYPYDDPVHPDGYAYFASHYEDPHAYEHANYEFEQGQGQEQQHYEEPEHYEHELYEFAHGEHQAEALHYEFLEEYEYYLYEFAHGEHEHPDPHHGAALRYEYDPNYEYEYDLYEQAHGYYHYPPDPPPPDWPGFNYAEEYAYPAQYETFAQENYDHDDPRWHHAHRVGGFDQQWADQACPPGSYTDTARDQPGDFRFDDDPVPDDPPDAADPNDPPHGQADPNTGGDSRDNPPPVDPQLDAAEAEAEFLPAEAEAAQAQFLADDADRDVSSVSRAAAYEYADPPFDLQQWDWDDDPQWIWTWGPPDPRTYIYIHGSDDPRSQAWHDHDPDDDDTDGHYHYHPDPDCPDEEDEADQPDQDAEDDDAPYEYEAHQEAHHHEADQAHAYEYADQHYAYEYANHAYAYEDHQHYEAYEYHNHHEEYEYEDHAYAYEYEDHYAQYEDADAEPRQANYEYEDDDLQRYAYECPNVVVVLVVVVDDDDVLFWDWDDDPQKIFIWGQSVSPRDPVRTGRGYIYHSDDRVSDDEPRRYDD

pLDDT: mean 79.19, std 17.3, range [32.44, 98.69]

Secondary structure (DSSP, 8-state):
-EE--TT-TT-SEEE-TT-EEEEES-EEES-EESSSSEEESSEEEEES-EEES-EESSB-SSEEESSEEEEES-EEES-EE--SSS-EE-SSEEESSEEEEES-EEES-EE----B-TT-SPBPPEE-SSEEESSEEEEES-EEES-EESB-SSEEESSEEEEES-EEES-EESSS-SSEEESSEEEEES-EEES-EEEESSS-----SSEEE-TT-EEEEES-EE-S-EEEETT---TTS----SEEEEEEEEE--EES--TTEE---TTSEE--SSS-----EEEEE--SSSS-EEEEPTTPPPPEE--GGGSPTT--B-TT-TT-BSEETTEEE--S------SS--S--EEEEETT--EEEES------S-BS--HHHHHS--EEEEESTT--GGGEEEEEETTEEEEEESS-TT--EEEETT--GGGGPPBBPSSS-S--B-SEE-TT-SS-----EE--TT----B--STT-EEE--SS--EEE--TTS--EEE--BSS-EEE--BSS-EEEEEESS-EEEEEESS-EEEEEES--EEEEEESS-EEE--STT--SEEESS--TTT-EEE-HHHHHHHHTTT---GGGTEEEEEETTEEEEEE-SS----TTTPEEEEEETT--GGG--BTTTEE-